Protein AF-A0A3P3Z2L3-F1 (afdb_monomer)

Structure (mmCIF, N/CA/C/O backbone):
data_AF-A0A3P3Z2L3-F1
#
_entry.id   AF-A0A3P3Z2L3-F1
#
loop_
_atom_site.group_PDB
_atom_site.id
_atom_site.type_symbol
_atom_site.label_atom_id
_atom_site.label_alt_id
_atom_site.label_comp_id
_atom_site.label_asym_id
_atom_site.label_entity_id
_atom_site.label_seq_id
_atom_site.pdbx_PDB_ins_code
_atom_site.Cartn_x
_atom_site.Cartn_y
_atom_site.Cartn_z
_atom_site.occupancy
_atom_site.B_iso_or_equiv
_atom_site.auth_seq_id
_atom_site.auth_comp_id
_atom_site.auth_asym_id
_atom_site.auth_atom_id
_atom_site.pdbx_PDB_model_num
ATOM 1 N N . MET A 1 1 ? -65.486 -4.970 62.453 1.00 48.72 1 MET A N 1
ATOM 2 C CA . MET A 1 1 ? -65.397 -4.858 63.931 1.00 48.72 1 MET A CA 1
ATOM 3 C C . MET A 1 1 ? -64.124 -5.504 64.468 1.00 48.72 1 MET A C 1
ATOM 5 O O . MET A 1 1 ? -63.418 -4.805 65.175 1.00 48.72 1 MET A O 1
ATOM 9 N N . ASN A 1 2 ? -63.780 -6.746 64.096 1.00 47.56 2 ASN A N 1
ATOM 10 C CA . ASN A 1 2 ? -62.501 -7.362 64.500 1.00 47.56 2 ASN A CA 1
ATOM 11 C C . ASN A 1 2 ? -61.270 -6.640 63.914 1.00 47.56 2 ASN A C 1
ATOM 13 O O . ASN A 1 2 ? -60.377 -6.284 64.667 1.00 47.56 2 ASN A O 1
ATOM 17 N N . GLU A 1 3 ? -61.289 -6.273 62.628 1.00 45.88 3 GLU A N 1
ATOM 18 C CA . GLU A 1 3 ? -60.175 -5.552 61.975 1.00 45.88 3 GLU A CA 1
ATOM 19 C C . GLU A 1 3 ? -59.875 -4.173 62.597 1.00 45.88 3 GLU A C 1
ATOM 21 O O . GLU A 1 3 ? -58.718 -3.790 62.742 1.00 45.88 3 GLU A O 1
ATOM 26 N N . CYS A 1 4 ? -60.899 -3.434 63.048 1.00 52.56 4 CYS A N 1
ATOM 27 C CA . CYS A 1 4 ? -60.690 -2.180 63.787 1.00 52.56 4 CYS A CA 1
ATOM 28 C C . CYS A 1 4 ? -60.098 -2.413 65.186 1.00 52.56 4 CYS A C 1
ATOM 30 O O . CYS A 1 4 ? -59.383 -1.552 65.688 1.00 52.56 4 CYS A O 1
ATOM 32 N N . GLY A 1 5 ? -60.405 -3.544 65.827 1.00 66.88 5 GLY A N 1
ATOM 33 C CA . GLY A 1 5 ? -59.832 -3.906 67.124 1.00 66.88 5 GLY A CA 1
ATOM 34 C C . GLY A 1 5 ? -58.348 -4.258 67.016 1.00 66.88 5 GLY A C 1
ATOM 35 O O . GLY A 1 5 ? -57.548 -3.792 67.827 1.00 66.88 5 GLY A O 1
ATOM 36 N N . ASP A 1 6 ? -57.977 -5.005 65.977 1.00 67.81 6 ASP A N 1
ATOM 37 C CA . ASP A 1 6 ? -56.595 -5.427 65.732 1.00 67.81 6 ASP A CA 1
ATOM 38 C C . ASP A 1 6 ? -55.685 -4.246 65.359 1.00 67.81 6 ASP A C 1
ATOM 40 O O . ASP A 1 6 ? -54.565 -4.149 65.865 1.00 67.81 6 ASP A O 1
ATOM 44 N N . ALA A 1 7 ? -56.190 -3.293 64.567 1.00 69.00 7 ALA A N 1
ATOM 45 C CA . ALA A 1 7 ? -55.466 -2.070 64.215 1.00 69.00 7 ALA A CA 1
ATOM 46 C C . ALA A 1 7 ? -55.192 -1.173 65.438 1.00 69.00 7 ALA A C 1
ATOM 48 O O . ALA A 1 7 ? -54.076 -0.688 65.626 1.00 69.00 7 ALA A O 1
ATOM 49 N N . VAL A 1 8 ? -56.184 -0.994 66.320 1.00 75.75 8 VAL A N 1
ATOM 50 C CA . VAL A 1 8 ? -56.012 -0.214 67.560 1.00 75.75 8 VAL A CA 1
ATOM 51 C C . VAL A 1 8 ? -55.027 -0.903 68.509 1.00 75.75 8 VAL A C 1
ATOM 53 O O . VAL A 1 8 ? -54.196 -0.238 69.126 1.00 75.75 8 VAL A O 1
ATOM 56 N N . ALA A 1 9 ? -55.072 -2.235 68.608 1.00 76.56 9 ALA A N 1
ATOM 57 C CA . ALA A 1 9 ? -54.122 -2.996 69.415 1.00 76.56 9 ALA A CA 1
ATOM 58 C C . ALA A 1 9 ? -52.683 -2.900 68.876 1.00 76.56 9 ALA A C 1
ATOM 60 O O . ALA A 1 9 ? -51.747 -2.788 69.668 1.00 76.56 9 ALA A O 1
ATOM 61 N N . ALA A 1 10 ? -52.495 -2.917 67.553 1.00 77.50 10 ALA A N 1
ATOM 62 C CA . ALA A 1 10 ? -51.190 -2.719 66.925 1.00 77.50 10 ALA A CA 1
ATOM 63 C C . ALA A 1 10 ? -50.632 -1.311 67.193 1.00 77.50 10 ALA A C 1
ATOM 65 O O . ALA A 1 10 ? -49.503 -1.195 67.660 1.00 77.50 10 ALA A O 1
ATOM 66 N N . ALA A 1 11 ? -51.445 -0.262 67.031 1.00 79.00 11 ALA A N 1
ATOM 67 C CA . ALA A 1 11 ? -51.031 1.117 67.303 1.00 79.00 11 ALA A CA 1
ATOM 68 C C . ALA A 1 11 ? -50.625 1.342 68.773 1.00 79.00 11 ALA A C 1
ATOM 70 O O . ALA A 1 11 ? -49.647 2.033 69.061 1.00 79.00 11 ALA A O 1
ATOM 71 N N . LEU A 1 12 ? -51.343 0.725 69.721 1.00 84.12 12 LEU A N 1
ATOM 72 C CA . LEU A 1 12 ? -50.983 0.778 71.142 1.00 84.12 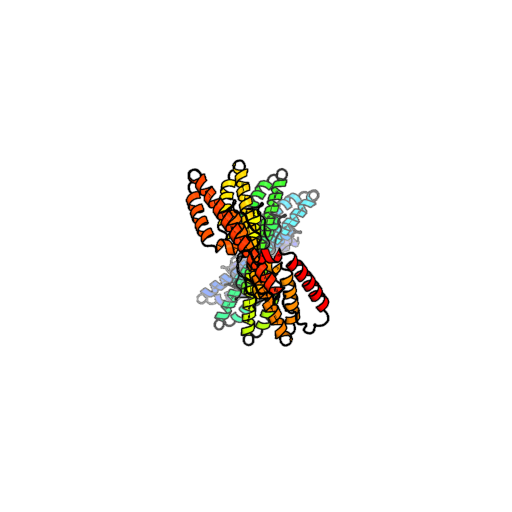12 LEU A CA 1
ATOM 73 C C . LEU A 1 12 ? -49.669 0.041 71.443 1.00 84.12 12 LEU A C 1
ATOM 75 O O . LEU A 1 12 ? -48.894 0.518 72.272 1.00 84.12 12 LEU A O 1
ATOM 79 N N . ARG A 1 13 ? -49.407 -1.100 70.785 1.00 83.75 13 ARG A N 1
ATOM 80 C CA . ARG A 1 13 ? -48.132 -1.832 70.916 1.00 83.75 13 ARG A CA 1
ATOM 81 C C . ARG A 1 13 ? -46.962 -1.015 70.378 1.00 83.75 13 ARG A C 1
ATOM 83 O O . ARG A 1 13 ? -45.982 -0.847 71.096 1.00 83.75 13 ARG A O 1
ATOM 90 N N . HIS A 1 14 ? -47.118 -0.445 69.192 1.00 86.56 14 HIS A N 1
ATOM 91 C CA . HIS A 1 14 ? -46.125 0.424 68.572 1.00 86.56 14 HIS A CA 1
ATOM 92 C C . HIS A 1 14 ? -45.777 1.621 69.471 1.00 86.56 14 HIS A C 1
ATOM 94 O O . HIS A 1 14 ? -44.615 1.839 69.814 1.00 86.56 14 HIS A O 1
ATOM 100 N N . ALA A 1 15 ? -46.788 2.342 69.974 1.00 85.50 15 ALA A N 1
ATOM 101 C CA . ALA A 1 15 ? -46.582 3.473 70.883 1.00 85.50 15 ALA A CA 1
ATOM 102 C C . ALA A 1 15 ? -45.903 3.069 72.208 1.00 85.50 15 ALA A C 1
ATOM 104 O O . ALA A 1 15 ? -45.117 3.838 72.769 1.00 85.50 15 ALA A O 1
ATOM 105 N N . ALA A 1 16 ? -46.192 1.869 72.722 1.00 87.94 16 ALA A N 1
ATOM 106 C CA . ALA A 1 16 ? -45.539 1.343 73.916 1.00 87.94 16 ALA A CA 1
ATOM 107 C C . ALA A 1 16 ? -44.058 1.011 73.666 1.00 87.94 16 ALA A C 1
ATOM 109 O O . ALA A 1 16 ? -43.223 1.365 74.498 1.00 87.94 16 ALA A O 1
ATOM 110 N N . LEU A 1 17 ? -43.731 0.391 72.527 1.00 90.00 17 LEU A N 1
ATOM 111 C CA . LEU A 1 17 ? -42.353 0.067 72.146 1.00 90.00 17 LEU A CA 1
ATOM 112 C C . LEU A 1 17 ? -41.517 1.326 71.904 1.00 90.00 17 LEU A C 1
ATOM 114 O O . LEU A 1 17 ? -40.415 1.426 72.436 1.00 90.00 17 LEU A O 1
ATOM 118 N N . MET A 1 18 ? -42.064 2.330 71.211 1.00 89.38 18 MET A N 1
ATOM 119 C CA . MET A 1 18 ? -41.401 3.630 71.038 1.00 89.38 18 MET A CA 1
ATOM 120 C C . MET A 1 18 ? -41.057 4.276 72.381 1.00 89.38 18 MET A C 1
ATOM 122 O O . MET A 1 18 ? -39.953 4.781 72.578 1.00 89.38 18 MET A O 1
ATOM 126 N N . ARG A 1 19 ? -41.991 4.235 73.340 1.00 90.19 19 ARG A N 1
ATOM 127 C CA . ARG A 1 19 ? -41.771 4.784 74.682 1.00 90.19 19 ARG A CA 1
ATOM 128 C C . ARG A 1 19 ? -40.720 3.998 75.471 1.00 90.19 19 ARG A C 1
ATOM 130 O O . ARG A 1 19 ? -39.955 4.615 76.212 1.00 90.19 19 ARG A O 1
ATOM 137 N N . ASP A 1 20 ? -40.696 2.672 75.349 1.00 92.12 20 ASP A N 1
ATOM 138 C CA . ASP A 1 20 ? -39.689 1.828 76.003 1.00 92.12 20 ASP A CA 1
ATOM 139 C C . ASP A 1 20 ? -38.293 2.085 75.423 1.00 92.12 20 ASP A C 1
ATOM 141 O O . ASP A 1 20 ? -37.367 2.357 76.186 1.00 92.12 20 ASP A O 1
ATOM 145 N N . LEU A 1 21 ? -38.156 2.123 74.092 1.00 92.12 21 LEU A N 1
ATOM 146 C CA . LEU A 1 21 ? -36.899 2.447 73.409 1.00 92.12 21 LEU A CA 1
ATOM 147 C C . LEU A 1 21 ? -36.385 3.838 73.797 1.00 92.12 21 LEU A C 1
ATOM 149 O O . LEU A 1 21 ? -35.242 3.958 74.227 1.00 92.12 21 LEU A O 1
ATOM 153 N N . ALA A 1 22 ? -37.240 4.866 73.761 1.00 90.50 22 ALA A N 1
ATOM 154 C CA . ALA A 1 22 ? -36.876 6.226 74.167 1.00 90.50 22 ALA A CA 1
ATOM 155 C C . ALA A 1 22 ? -36.426 6.315 75.637 1.00 90.50 22 ALA A C 1
ATOM 157 O O . ALA A 1 22 ? -35.578 7.132 75.994 1.00 90.50 22 ALA A O 1
ATOM 158 N N . SER A 1 23 ? -37.013 5.488 76.509 1.00 91.75 23 SER A N 1
ATOM 159 C CA . SER A 1 23 ? -36.666 5.458 77.930 1.00 91.75 23 SER A CA 1
ATOM 160 C C . SER A 1 23 ? -35.386 4.673 78.211 1.00 91.75 23 SER A C 1
ATOM 162 O O . SER A 1 23 ? -34.657 5.037 79.134 1.00 91.75 23 SER A O 1
ATOM 164 N N . ARG A 1 24 ? -35.149 3.570 77.494 1.00 89.44 24 ARG A N 1
ATOM 165 C CA . ARG A 1 24 ? -33.991 2.684 77.690 1.00 89.44 24 ARG A CA 1
ATOM 166 C C . ARG A 1 24 ? -32.741 3.205 76.995 1.00 89.44 24 ARG A C 1
ATOM 168 O O . ARG A 1 24 ? -31.653 3.074 77.547 1.00 89.44 24 ARG A O 1
ATOM 175 N N . TYR A 1 25 ? -32.910 3.838 75.838 1.00 92.81 25 TYR A N 1
ATOM 176 C CA . TYR A 1 25 ? -31.833 4.348 74.996 1.00 92.81 25 TYR A CA 1
ATOM 177 C C . TYR A 1 25 ? -32.108 5.814 74.618 1.00 92.81 25 TYR A C 1
ATOM 179 O O . TYR A 1 25 ? -32.538 6.099 73.505 1.00 92.81 25 TYR A O 1
ATOM 187 N N . PRO A 1 26 ? -31.856 6.784 75.522 1.00 89.88 26 PRO A N 1
ATOM 188 C CA . PRO A 1 26 ? -32.147 8.203 75.271 1.00 89.88 26 PRO A CA 1
ATOM 189 C C . PRO A 1 26 ? -31.327 8.824 74.130 1.00 89.88 26 PRO A C 1
ATOM 191 O O . PRO A 1 26 ? -31.656 9.908 73.657 1.00 89.88 26 PRO A O 1
ATOM 194 N N . PHE A 1 27 ? -30.232 8.167 73.739 1.00 91.00 27 PHE A N 1
ATOM 195 C CA . PHE A 1 27 ? -29.362 8.548 72.625 1.00 91.00 27 PHE A CA 1
ATOM 196 C C . PHE A 1 27 ? -29.868 8.035 71.268 1.00 91.00 27 PHE A C 1
ATOM 198 O O . PHE A 1 27 ? -29.338 8.456 70.241 1.00 91.00 27 PHE A O 1
ATOM 205 N N . LEU A 1 28 ? -30.840 7.112 71.260 1.00 93.19 28 LEU A N 1
ATOM 206 C CA . LEU A 1 28 ? -31.325 6.459 70.051 1.00 93.19 28 LEU A CA 1
ATOM 207 C C . LEU A 1 28 ? -32.192 7.421 69.229 1.00 93.19 28 LEU A C 1
ATOM 209 O O . LEU A 1 28 ? -33.169 7.982 69.731 1.00 93.19 28 LEU A O 1
ATOM 213 N N . ARG A 1 29 ? -31.865 7.575 67.946 1.00 93.94 29 ARG A N 1
ATOM 214 C CA . ARG A 1 29 ? -32.697 8.260 66.957 1.00 93.94 29 ARG A CA 1
ATOM 215 C C . ARG A 1 29 ? -33.932 7.413 66.677 1.00 93.94 29 ARG A C 1
ATOM 217 O O . ARG A 1 29 ? -33.831 6.282 66.215 1.00 93.94 29 ARG A O 1
ATOM 224 N N . LEU A 1 30 ? -35.097 7.968 66.991 1.00 91.44 30 LEU A N 1
ATOM 225 C CA . LEU A 1 30 ? -36.384 7.335 66.729 1.00 91.44 30 LEU A CA 1
ATOM 226 C C . LEU A 1 30 ? -36.854 7.699 65.325 1.00 91.44 30 LEU A C 1
ATOM 228 O O . LEU A 1 30 ? -36.747 8.863 64.936 1.00 91.44 30 LEU A O 1
ATOM 232 N N . HIS A 1 31 ? -37.424 6.729 64.616 1.00 90.75 31 HIS A N 1
ATOM 233 C CA . HIS A 1 31 ? -37.997 6.955 63.294 1.00 90.75 31 HIS A CA 1
ATOM 234 C C . HIS A 1 31 ? -39.506 6.673 63.258 1.00 90.75 31 HIS A C 1
ATOM 236 O O . HIS A 1 31 ? -40.044 5.996 64.136 1.00 90.75 31 HIS A O 1
ATOM 242 N N . GLU A 1 32 ? -40.199 7.264 62.283 1.00 88.12 32 GLU A N 1
ATOM 243 C CA . GLU A 1 32 ? -41.670 7.280 62.194 1.00 88.12 32 GLU A CA 1
ATOM 244 C C . GLU A 1 32 ? -42.245 6.190 61.271 1.00 88.12 32 GLU A C 1
ATOM 246 O O . GLU A 1 32 ? -43.465 6.082 61.138 1.00 88.12 32 GLU A O 1
ATOM 251 N N . GLU A 1 33 ? -41.403 5.381 60.621 1.00 88.44 33 GLU A N 1
ATOM 252 C CA . GLU A 1 33 ? -41.847 4.329 59.709 1.00 88.44 33 GLU A CA 1
ATOM 253 C C . GLU A 1 33 ? -42.736 3.305 60.423 1.00 88.44 33 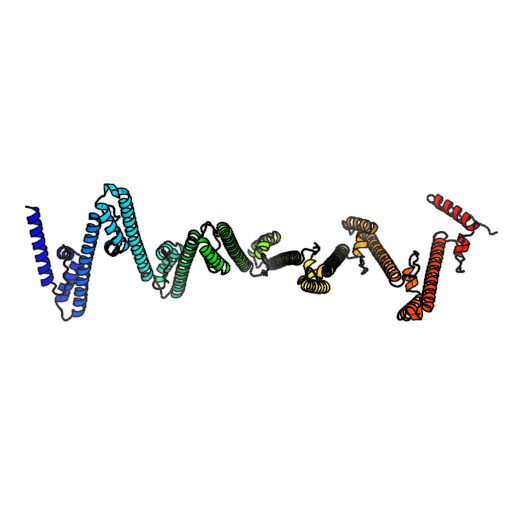GLU A C 1
ATOM 255 O O . GLU A 1 33 ? -42.465 2.845 61.538 1.00 88.44 33 GLU A O 1
ATOM 260 N N . GLU A 1 34 ? -43.809 2.906 59.740 1.00 85.06 34 GLU A N 1
ATOM 261 C CA . GLU A 1 34 ? -44.735 1.899 60.242 1.00 85.06 34 GLU A CA 1
ATOM 262 C C . GLU A 1 34 ? -43.988 0.583 60.518 1.00 85.06 34 GLU A C 1
ATOM 264 O O . GLU A 1 34 ? -43.362 0.008 59.630 1.00 85.06 34 GLU A O 1
ATOM 269 N N . GLY A 1 35 ? -44.058 0.103 61.763 1.00 87.25 35 GLY A N 1
ATOM 270 C CA . GLY A 1 35 ? -43.385 -1.128 62.182 1.00 87.25 35 GLY A CA 1
ATOM 271 C C . GLY A 1 35 ? -41.908 -0.977 62.571 1.00 87.25 35 GLY A C 1
ATOM 272 O O . GLY A 1 35 ? -41.282 -1.983 62.900 1.00 87.25 35 GLY A O 1
ATOM 273 N N . TRP A 1 36 ? -41.340 0.238 62.567 1.00 93.06 36 TRP A N 1
ATOM 274 C CA . TRP A 1 36 ? -39.936 0.477 62.936 1.00 93.06 36 TRP A CA 1
ATOM 275 C C . TRP A 1 36 ? -39.519 -0.067 64.311 1.00 93.06 36 TRP A C 1
ATOM 277 O O . TRP A 1 36 ? -38.557 -0.836 64.368 1.00 93.06 36 TRP A O 1
ATOM 287 N N . PRO A 1 37 ? -40.207 0.252 65.425 1.00 91.31 37 PRO A N 1
ATOM 288 C CA . PRO A 1 37 ? -39.778 -0.208 66.739 1.00 91.31 37 PRO A CA 1
ATOM 289 C C . PRO A 1 37 ? -39.965 -1.722 66.898 1.00 91.31 37 PRO A C 1
ATOM 291 O O . PRO A 1 37 ? -39.200 -2.357 67.620 1.00 91.31 37 PRO A O 1
ATOM 294 N N . GLU A 1 38 ? -40.944 -2.325 66.216 1.00 92.88 38 GLU A N 1
ATOM 295 C CA . GLU A 1 38 ? -41.100 -3.778 66.154 1.00 92.88 38 GLU A CA 1
ATOM 296 C C . GLU A 1 38 ? -39.935 -4.449 65.414 1.00 92.88 38 GLU A C 1
ATOM 298 O O . GLU A 1 38 ? -39.382 -5.433 65.910 1.00 92.88 38 GLU A O 1
ATOM 303 N N . ALA A 1 39 ? -39.555 -3.914 64.250 1.00 91.31 39 ALA A N 1
ATOM 304 C CA . ALA A 1 39 ? -38.467 -4.438 63.431 1.00 91.31 39 ALA A CA 1
ATOM 305 C C . ALA A 1 39 ? -37.104 -4.270 64.116 1.00 91.31 39 ALA A C 1
ATOM 307 O O . ALA A 1 39 ? -36.317 -5.210 64.138 1.00 91.31 39 ALA A O 1
ATOM 308 N N . LEU A 1 40 ? -36.855 -3.119 64.747 1.00 92.44 40 LEU A N 1
ATOM 309 C CA . LEU A 1 40 ? -35.598 -2.846 65.441 1.00 92.44 40 LEU A CA 1
ATOM 310 C C . LEU A 1 40 ? -35.381 -3.775 66.641 1.00 92.44 40 LEU A C 1
ATOM 312 O O . LEU A 1 40 ? -34.279 -4.262 66.861 1.00 92.44 40 LEU A O 1
ATOM 316 N N . VAL A 1 41 ? -36.431 -4.050 67.421 1.00 90.44 41 VAL A N 1
ATOM 317 C CA . VAL A 1 41 ? -36.337 -4.974 68.566 1.00 90.44 41 VAL A CA 1
ATOM 318 C C . VAL A 1 41 ? -36.147 -6.425 68.109 1.00 90.44 41 VAL A C 1
ATOM 320 O O . VAL A 1 41 ? -35.565 -7.225 68.842 1.00 90.44 41 VAL A O 1
ATOM 323 N N . ALA A 1 42 ? -36.636 -6.771 66.917 1.00 92.00 42 ALA A N 1
ATOM 324 C CA . ALA A 1 42 ? -36.428 -8.080 66.306 1.00 92.00 42 ALA A CA 1
ATOM 325 C C . ALA A 1 42 ? -35.059 -8.219 65.611 1.00 92.00 42 ALA A C 1
ATOM 327 O O . ALA A 1 42 ? -34.666 -9.343 65.296 1.00 92.00 42 ALA A O 1
ATOM 328 N N . ASP A 1 43 ? -34.340 -7.116 65.383 1.00 94.44 43 ASP A N 1
ATOM 329 C CA . ASP A 1 43 ? -33.044 -7.117 64.715 1.00 94.44 43 ASP A CA 1
ATOM 330 C C . ASP A 1 43 ? -31.942 -7.708 65.614 1.00 94.44 43 ASP A C 1
ATOM 332 O O . ASP A 1 43 ? -31.699 -7.270 66.744 1.00 94.44 43 ASP A O 1
ATOM 336 N N . GLU A 1 44 ? -31.253 -8.733 65.109 1.00 94.31 44 GLU A N 1
ATOM 337 C CA . GLU A 1 44 ? -30.218 -9.428 65.876 1.00 94.31 44 GLU A CA 1
ATOM 338 C C . GLU A 1 44 ? -28.979 -8.560 66.132 1.00 94.31 44 GLU A C 1
ATOM 340 O O . GLU A 1 44 ? -28.324 -8.729 67.167 1.00 94.31 44 GLU A O 1
ATOM 345 N N . ALA A 1 45 ? -28.628 -7.655 65.212 1.00 92.44 45 ALA A N 1
ATOM 346 C CA . ALA A 1 45 ? -27.478 -6.774 65.379 1.00 92.44 45 ALA A CA 1
ATOM 347 C C . ALA A 1 45 ? -27.769 -5.736 66.466 1.00 92.44 45 ALA A C 1
ATOM 349 O O . ALA A 1 45 ? -26.952 -5.566 67.376 1.00 92.44 45 ALA A O 1
ATOM 350 N N . PHE A 1 46 ? -28.965 -5.143 66.457 1.00 94.25 46 PHE A N 1
ATOM 351 C CA . PHE A 1 46 ? -29.425 -4.265 67.527 1.00 94.25 46 PHE A CA 1
ATOM 352 C C . PHE A 1 46 ? -29.446 -4.982 68.879 1.00 94.25 46 PHE A C 1
ATOM 354 O O . PHE A 1 46 ? -28.953 -4.441 69.867 1.00 94.25 46 PHE A O 1
ATOM 361 N N . ALA A 1 47 ? -29.946 -6.221 68.940 1.00 92.94 47 ALA A N 1
ATOM 362 C CA . ALA A 1 47 ? -29.974 -7.002 70.178 1.00 92.94 47 ALA A CA 1
ATOM 363 C C . ALA A 1 47 ? -28.566 -7.262 70.752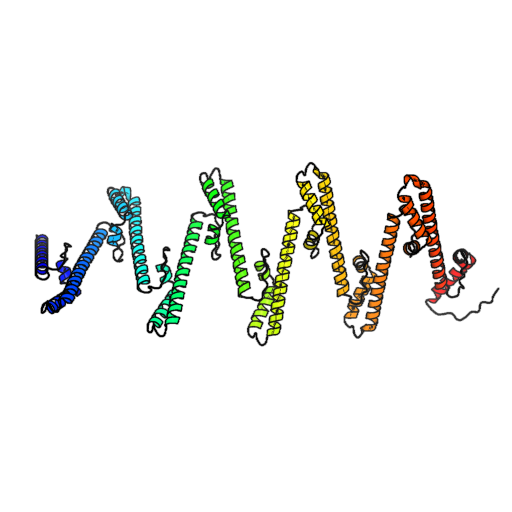 1.00 92.94 47 ALA A C 1
ATOM 365 O O . ALA A 1 47 ? -28.373 -7.208 71.970 1.00 92.94 47 ALA A O 1
ATOM 366 N N . ARG A 1 48 ? -27.567 -7.511 69.893 1.00 94.19 48 ARG A N 1
ATOM 367 C CA . ARG A 1 48 ? -26.161 -7.669 70.308 1.00 94.19 48 ARG A CA 1
ATOM 368 C C . ARG A 1 48 ? -25.566 -6.356 70.806 1.00 94.19 48 ARG A C 1
ATOM 370 O O . ARG A 1 48 ? -24.973 -6.341 71.882 1.00 94.19 48 ARG A O 1
ATOM 377 N N . LEU A 1 49 ? -25.773 -5.266 70.069 1.00 94.81 49 LEU A N 1
ATOM 378 C CA . LEU A 1 49 ? -25.304 -3.934 70.455 1.00 94.81 49 LEU A CA 1
ATOM 379 C C . LEU A 1 49 ? -25.949 -3.465 71.766 1.00 94.81 49 LEU A C 1
ATOM 381 O O . LEU A 1 49 ? -25.275 -2.912 72.626 1.00 94.81 49 LEU A O 1
ATOM 385 N N . ALA A 1 50 ? -27.233 -3.759 71.972 1.00 92.81 50 ALA A N 1
ATOM 386 C CA . ALA A 1 50 ? -27.949 -3.477 73.211 1.00 92.81 50 ALA A CA 1
ATOM 387 C C . ALA A 1 50 ? -27.369 -4.236 74.420 1.00 92.81 50 ALA A C 1
ATOM 389 O O . ALA A 1 50 ? -27.315 -3.683 75.521 1.00 92.81 50 ALA A O 1
ATOM 390 N N . ALA A 1 51 ? -26.931 -5.486 74.232 1.00 93.06 51 ALA A N 1
ATOM 391 C CA . ALA A 1 51 ? -26.255 -6.259 75.274 1.00 93.06 51 ALA A CA 1
ATOM 392 C C . ALA A 1 51 ? -24.853 -5.702 75.573 1.00 93.06 51 ALA A C 1
ATOM 394 O O . ALA A 1 51 ? -24.504 -5.513 76.738 1.00 93.06 51 ALA A O 1
ATOM 395 N N . GLU A 1 52 ? -24.085 -5.362 74.534 1.00 92.31 52 GLU A N 1
ATOM 396 C CA . GLU A 1 52 ? -22.770 -4.731 74.680 1.00 92.31 52 GLU A CA 1
ATOM 397 C C . GLU A 1 52 ? -22.869 -3.365 75.377 1.00 92.31 52 GLU A C 1
ATOM 399 O O . GLU A 1 52 ? -22.086 -3.063 76.280 1.00 92.31 52 GLU A O 1
ATOM 404 N N . HIS A 1 53 ? -23.879 -2.561 75.032 1.00 92.69 53 HIS A N 1
ATOM 405 C CA . HIS A 1 53 ? -24.169 -1.290 75.697 1.00 92.69 53 HIS A CA 1
ATOM 406 C C . HIS A 1 53 ? -24.435 -1.492 77.191 1.00 92.69 53 HIS A C 1
ATOM 408 O O . HIS A 1 53 ? -23.847 -0.791 78.015 1.00 92.69 53 HIS A O 1
ATOM 414 N N . ALA A 1 54 ? -25.246 -2.492 77.554 1.00 91.81 54 ALA A N 1
ATOM 415 C CA . ALA A 1 54 ? -25.549 -2.812 78.949 1.00 91.81 54 ALA A CA 1
ATOM 416 C C . ALA A 1 54 ? -24.296 -3.216 79.752 1.00 91.81 54 ALA A C 1
ATOM 418 O O . ALA A 1 54 ? -24.121 -2.771 80.893 1.00 91.81 54 ALA A O 1
ATOM 419 N N . ASP A 1 55 ? -23.399 -4.002 79.151 1.00 90.81 55 ASP A N 1
ATOM 420 C CA . ASP A 1 55 ? -22.133 -4.407 79.769 1.00 90.81 55 ASP A CA 1
ATOM 421 C C . ASP A 1 55 ? -21.178 -3.216 79.939 1.00 90.81 55 ASP A C 1
ATOM 423 O O . ASP A 1 55 ? -20.594 -3.007 81.011 1.00 90.81 55 ASP A O 1
ATOM 427 N N . LEU A 1 56 ? -21.037 -2.381 78.906 1.00 90.56 56 LEU A N 1
ATOM 428 C CA . LEU A 1 56 ? -20.173 -1.202 78.947 1.00 90.56 56 LEU A CA 1
ATOM 429 C C . LEU A 1 56 ? -20.700 -0.123 79.906 1.00 90.56 56 LEU A C 1
ATOM 431 O O . LEU A 1 56 ? -19.894 0.570 80.541 1.00 90.56 56 LEU A O 1
ATOM 435 N N . ALA A 1 57 ? -22.022 -0.019 80.069 1.00 88.25 57 ALA A N 1
ATOM 436 C CA . ALA A 1 57 ? -22.693 0.933 80.954 1.00 88.25 57 ALA A CA 1
ATOM 437 C C . ALA A 1 57 ? -22.484 0.641 82.452 1.00 88.25 57 ALA A C 1
ATOM 439 O O . ALA A 1 57 ? -22.774 1.502 83.286 1.00 88.25 57 ALA A O 1
ATOM 440 N N . CYS A 1 58 ? -21.933 -0.526 82.812 1.00 88.81 58 CYS A N 1
ATOM 441 C CA . CYS A 1 58 ? -21.574 -0.857 84.193 1.00 88.81 58 CYS A CA 1
ATOM 442 C C . CYS A 1 58 ? -20.389 -0.023 84.733 1.00 88.81 58 CYS A C 1
ATOM 444 O O . CYS A 1 58 ? -20.313 0.208 85.941 1.00 88.81 58 CYS A O 1
ATOM 446 N N . ASP A 1 59 ? -19.488 0.468 83.866 1.00 87.25 59 ASP A N 1
ATOM 447 C CA . ASP A 1 59 ? -18.423 1.428 84.223 1.00 87.25 59 ASP A CA 1
ATOM 448 C C . ASP A 1 59 ? -18.265 2.524 83.145 1.00 87.25 59 ASP A C 1
ATOM 450 O O . ASP A 1 59 ? -17.326 2.516 82.336 1.00 87.25 59 ASP A O 1
ATOM 454 N N . PRO A 1 60 ? -19.177 3.512 83.125 1.00 82.38 60 PRO A N 1
ATOM 455 C CA . PRO A 1 60 ? -19.281 4.460 82.021 1.00 82.38 60 PRO A CA 1
ATOM 456 C C . PRO A 1 60 ? -18.120 5.460 81.967 1.00 82.38 60 PRO A C 1
ATOM 458 O O . PRO A 1 60 ? -17.827 6.011 80.909 1.00 82.38 60 PRO A O 1
ATOM 461 N N . LYS A 1 61 ? -17.407 5.686 83.081 1.00 84.19 61 LYS A N 1
ATOM 462 C CA . LYS A 1 61 ? -16.230 6.573 83.097 1.00 84.19 61 LYS A CA 1
ATOM 463 C C . LYS A 1 61 ? -15.039 5.932 82.398 1.00 84.19 61 LYS A C 1
ATOM 465 O O . LYS A 1 61 ? -14.323 6.619 81.674 1.00 84.19 61 LYS A O 1
ATOM 470 N N . ARG A 1 62 ? -14.826 4.632 82.619 1.00 86.44 62 ARG A N 1
ATOM 471 C CA . ARG A 1 62 ? -13.725 3.883 82.005 1.00 86.44 62 ARG A CA 1
ATOM 472 C C . ARG A 1 62 ? -14.006 3.551 80.539 1.00 86.44 62 ARG A C 1
ATOM 474 O O . ARG A 1 62 ? -13.082 3.554 79.733 1.00 86.44 62 ARG A O 1
ATOM 481 N N . ASN A 1 63 ? -15.274 3.324 80.200 1.00 87.81 63 ASN A N 1
ATOM 482 C CA . ASN A 1 63 ? -15.704 2.856 78.882 1.00 87.81 63 ASN A CA 1
ATOM 483 C C . ASN A 1 63 ? -16.260 3.972 77.977 1.00 87.81 63 ASN A C 1
ATOM 485 O O . ASN A 1 63 ? -16.843 3.675 76.942 1.00 87.81 63 ASN A O 1
ATOM 489 N N . ALA A 1 64 ? -16.082 5.251 78.326 1.00 88.00 64 ALA A N 1
ATOM 490 C CA . ALA A 1 64 ? -16.751 6.377 77.661 1.00 88.00 64 ALA A CA 1
ATOM 491 C C . ALA A 1 64 ? -16.571 6.441 76.127 1.00 88.00 64 ALA A C 1
ATOM 493 O O . ALA A 1 64 ? -17.468 6.895 75.425 1.00 88.00 64 ALA A O 1
ATOM 494 N N . ALA A 1 65 ? -15.417 6.023 75.594 1.00 88.88 65 ALA A N 1
ATOM 495 C CA . ALA A 1 65 ? -15.189 5.975 74.146 1.00 88.88 65 ALA A CA 1
ATOM 496 C C . ALA A 1 65 ? -15.889 4.778 73.479 1.00 88.88 65 ALA A C 1
ATOM 498 O O . ALA A 1 65 ? -16.475 4.942 72.416 1.00 88.88 65 ALA A O 1
ATOM 499 N N . ALA A 1 66 ? -15.863 3.607 74.122 1.00 89.25 66 ALA A N 1
ATOM 500 C CA . ALA A 1 66 ? -16.530 2.404 73.629 1.00 89.25 66 ALA A CA 1
ATOM 501 C C . ALA A 1 66 ? -18.058 2.540 73.689 1.00 89.25 66 ALA A C 1
ATOM 503 O O . ALA A 1 66 ? -18.731 2.170 72.739 1.00 89.25 66 ALA A O 1
ATOM 504 N N . LEU A 1 67 ? -18.592 3.150 74.756 1.00 90.12 67 LEU A N 1
ATOM 505 C CA . LEU A 1 67 ? -20.017 3.469 74.865 1.00 90.12 67 LEU A CA 1
ATOM 506 C C . LEU A 1 67 ? -20.481 4.348 73.710 1.00 90.12 67 LEU A C 1
ATOM 508 O O . LEU A 1 67 ? -21.448 3.987 73.062 1.00 90.12 67 LEU A O 1
ATOM 512 N N . ARG A 1 68 ? -19.758 5.431 73.395 1.00 91.31 68 ARG A N 1
ATOM 513 C CA . ARG A 1 68 ? -20.089 6.262 72.227 1.00 91.31 68 ARG A CA 1
ATOM 514 C C . ARG A 1 68 ? -20.078 5.462 70.927 1.00 91.31 68 ARG A C 1
ATOM 516 O O . ARG A 1 68 ? -21.016 5.576 70.160 1.00 91.31 68 ARG A O 1
ATOM 523 N N . GLY A 1 69 ? -19.070 4.612 70.720 1.00 94.06 69 GLY A N 1
ATOM 524 C CA . GLY A 1 69 ? -19.013 3.753 69.535 1.00 94.06 69 GLY A CA 1
ATOM 525 C C . GLY A 1 69 ? -20.212 2.806 69.416 1.00 94.06 69 GLY A C 1
ATOM 526 O O . GLY A 1 69 ? -20.769 2.667 68.334 1.00 94.06 69 GLY A O 1
ATOM 527 N N . VAL A 1 70 ? -20.648 2.194 70.522 1.00 94.12 70 VAL A N 1
ATOM 528 C CA . VAL A 1 70 ? -21.838 1.327 70.533 1.00 94.12 70 VAL A CA 1
ATOM 529 C C . VAL A 1 70 ? -23.126 2.137 70.375 1.00 94.12 70 VAL A C 1
ATOM 531 O O . VAL A 1 70 ? -24.020 1.707 69.660 1.00 94.12 70 VAL A O 1
ATOM 534 N N . GLU A 1 71 ? -23.230 3.314 70.991 1.00 94.94 71 GLU A N 1
ATOM 535 C CA . GLU A 1 71 ? -24.380 4.218 70.844 1.00 94.94 71 GLU A CA 1
ATOM 536 C C . GLU A 1 71 ? -24.537 4.705 69.395 1.00 94.94 71 GLU A C 1
ATOM 538 O O . GLU A 1 71 ? -25.649 4.707 68.863 1.00 94.94 71 GLU A O 1
ATOM 543 N N . ASP A 1 72 ? -23.429 5.054 68.737 1.00 94.31 72 ASP A N 1
ATOM 544 C CA . ASP A 1 72 ? -23.388 5.410 67.319 1.00 94.31 72 ASP A CA 1
ATOM 545 C C . ASP A 1 72 ? -23.779 4.204 66.443 1.00 94.31 72 ASP A C 1
ATOM 547 O O . ASP A 1 72 ? -24.661 4.330 65.597 1.00 94.31 72 ASP A O 1
ATOM 551 N N . ALA A 1 73 ? -23.245 3.007 66.713 1.00 93.19 73 ALA A N 1
ATOM 552 C CA . ALA A 1 73 ? -23.609 1.785 65.986 1.00 93.19 73 ALA A CA 1
ATOM 553 C C . ALA A 1 73 ? -25.087 1.383 66.176 1.00 93.19 73 ALA A C 1
ATOM 555 O O . ALA A 1 73 ? -25.740 0.911 65.246 1.00 93.19 73 ALA A O 1
ATOM 556 N N . MET A 1 74 ? -25.651 1.585 67.372 1.00 95.69 74 MET A N 1
ATOM 557 C CA . MET A 1 74 ? -27.080 1.373 67.634 1.00 95.69 74 MET A CA 1
ATOM 558 C C . MET A 1 74 ? -27.943 2.369 66.855 1.00 95.69 74 MET A C 1
ATOM 560 O O . MET A 1 74 ? -29.000 1.994 66.348 1.00 95.69 74 MET A O 1
ATOM 564 N N . ASN A 1 75 ? -27.491 3.620 66.736 1.00 94.62 75 ASN A N 1
ATOM 565 C CA . ASN A 1 75 ? -28.133 4.632 65.902 1.00 94.62 75 ASN A CA 1
ATOM 566 C C . ASN A 1 75 ? -28.077 4.274 64.413 1.00 94.62 75 ASN A C 1
ATOM 568 O O . ASN A 1 75 ? -29.094 4.370 63.734 1.00 94.62 75 ASN A O 1
ATOM 572 N N . GLU A 1 76 ? -26.927 3.824 63.915 1.00 95.12 76 GLU A N 1
ATOM 573 C CA . GLU A 1 76 ? -26.764 3.354 62.534 1.00 95.12 76 GLU A CA 1
ATOM 574 C C . GLU A 1 76 ? -27.657 2.143 62.236 1.00 95.12 76 GLU A C 1
ATOM 576 O O . GLU A 1 76 ? -28.302 2.090 61.191 1.00 95.12 76 GLU A O 1
ATOM 581 N N . CYS A 1 77 ? -27.767 1.201 63.176 1.00 92.62 77 CYS A N 1
ATOM 582 C CA . CYS A 1 77 ? -28.683 0.068 63.065 1.00 92.62 77 CYS A CA 1
ATOM 583 C C . CYS A 1 77 ? -30.151 0.530 63.006 1.00 92.62 77 CYS A C 1
ATOM 585 O O . CYS A 1 77 ? -30.906 0.089 62.139 1.00 92.62 77 CYS A O 1
ATOM 587 N N . GLY A 1 78 ? -30.539 1.480 63.866 1.00 93.19 78 GLY A N 1
ATOM 588 C CA . GLY A 1 78 ? -31.855 2.121 63.823 1.00 93.19 78 GLY A CA 1
ATOM 589 C C . GLY A 1 78 ? -32.164 2.769 62.470 1.00 93.19 78 GLY A C 1
ATOM 590 O O . GLY A 1 78 ? -33.243 2.555 61.912 1.00 93.19 78 GLY A O 1
ATOM 591 N N . ASP A 1 79 ? -31.209 3.513 61.915 1.00 92.81 79 ASP A N 1
ATOM 592 C CA . ASP A 1 79 ? -31.337 4.143 60.599 1.00 92.81 79 ASP A CA 1
ATOM 593 C C . ASP A 1 79 ? -31.444 3.111 59.466 1.00 92.81 79 ASP A C 1
ATOM 595 O O . ASP A 1 79 ? -32.242 3.295 58.543 1.00 92.81 79 ASP A O 1
ATOM 599 N N . ALA A 1 80 ? -30.682 2.015 59.539 1.00 91.06 80 ALA A N 1
ATOM 600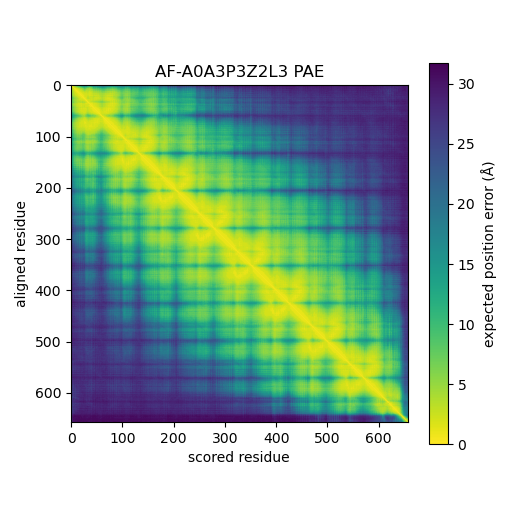 C CA . ALA A 1 80 ? -30.713 0.934 58.555 1.00 91.06 80 ALA A CA 1
ATOM 601 C C . ALA A 1 80 ? -32.071 0.214 58.543 1.00 91.06 80 ALA A C 1
ATOM 603 O O . ALA A 1 80 ? -32.638 -0.016 57.474 1.00 91.06 80 ALA A O 1
ATOM 604 N N . VAL A 1 81 ? -32.640 -0.070 59.721 1.00 92.44 81 VAL A N 1
ATOM 605 C CA . VAL A 1 81 ? -33.990 -0.646 59.842 1.00 92.44 81 VAL A CA 1
ATOM 606 C C . VAL A 1 81 ? -35.045 0.302 59.262 1.00 92.44 81 VAL A C 1
ATOM 608 O O . VAL A 1 81 ? -35.926 -0.137 58.522 1.00 92.44 81 VAL A O 1
ATOM 611 N N . ALA A 1 82 ? -34.945 1.608 59.537 1.00 92.25 82 ALA A N 1
ATOM 612 C CA . ALA A 1 82 ? -35.844 2.608 58.954 1.00 92.25 82 ALA A CA 1
ATOM 613 C C . ALA A 1 82 ? -35.739 2.648 57.423 1.00 92.25 82 ALA A C 1
ATOM 615 O O . ALA A 1 82 ? -36.754 2.643 56.727 1.00 92.25 82 ALA A O 1
ATOM 616 N N . ALA A 1 83 ? -34.519 2.636 56.880 1.00 90.19 83 ALA A N 1
ATOM 617 C CA . ALA A 1 83 ? -34.290 2.601 55.439 1.00 90.19 83 ALA A CA 1
ATOM 618 C C . ALA A 1 83 ? -34.891 1.344 54.785 1.00 90.19 83 ALA A C 1
ATOM 620 O O . ALA A 1 83 ? -35.595 1.470 53.784 1.00 90.19 83 ALA A O 1
ATOM 621 N N . ALA A 1 84 ? -34.708 0.163 55.383 1.00 89.81 84 ALA A N 1
ATOM 622 C CA . ALA A 1 84 ? -35.277 -1.088 54.877 1.00 89.81 84 ALA A CA 1
ATOM 623 C C . ALA A 1 84 ? -36.816 -1.059 54.830 1.00 89.81 84 ALA A C 1
ATOM 625 O O . ALA A 1 84 ? -37.425 -1.532 53.868 1.00 89.81 84 ALA A O 1
ATOM 626 N N . LEU A 1 85 ? -37.457 -0.461 55.840 1.00 91.31 85 LEU A N 1
ATOM 627 C CA . LEU A 1 85 ? -38.911 -0.288 55.857 1.00 91.31 85 LEU A CA 1
ATOM 628 C C . LEU A 1 85 ? -39.393 0.704 54.792 1.00 91.31 85 LEU A C 1
ATOM 630 O O . LEU A 1 85 ? -40.385 0.420 54.116 1.00 91.31 85 LEU A O 1
ATOM 634 N N . ARG A 1 86 ? -38.692 1.831 54.595 1.00 90.25 86 ARG A N 1
ATOM 635 C CA . ARG A 1 86 ? -39.000 2.790 53.515 1.00 90.25 86 ARG A CA 1
ATOM 636 C C . ARG A 1 86 ? -38.909 2.130 52.141 1.00 90.25 86 ARG A C 1
ATOM 638 O O . ARG A 1 86 ? -39.845 2.251 51.352 1.00 90.25 86 ARG A O 1
ATOM 645 N N . HIS A 1 87 ? -37.844 1.376 51.900 1.00 90.50 87 HIS A N 1
ATOM 646 C CA . HIS A 1 87 ? -37.644 0.626 50.666 1.00 90.50 87 HIS A CA 1
ATOM 647 C C . HIS A 1 87 ? -38.782 -0.376 50.413 1.00 90.50 87 HIS A C 1
ATOM 649 O O . HIS A 1 87 ? -39.418 -0.363 49.357 1.00 90.50 87 HIS A O 1
ATOM 655 N N . ALA A 1 88 ? -39.126 -1.196 51.415 1.00 90.38 88 ALA A N 1
ATOM 656 C CA . ALA A 1 88 ? -40.224 -2.159 51.311 1.00 90.38 88 ALA A CA 1
ATOM 657 C C . ALA A 1 88 ? -41.585 -1.481 51.057 1.00 90.38 88 ALA A C 1
ATOM 659 O O . ALA A 1 88 ? -42.412 -1.992 50.293 1.00 90.38 88 ALA A O 1
ATOM 660 N N . ALA A 1 89 ? -41.823 -0.319 51.672 1.00 90.69 89 ALA A N 1
ATOM 661 C CA . ALA A 1 89 ? -43.030 0.465 51.446 1.00 90.69 89 ALA A CA 1
ATOM 662 C C . ALA A 1 89 ? -43.104 1.011 50.011 1.00 90.69 89 ALA A C 1
ATOM 664 O O . ALA A 1 89 ? -44.169 0.914 49.396 1.00 90.69 89 ALA A O 1
ATOM 665 N N . LEU A 1 90 ? -41.995 1.523 49.463 1.00 91.69 90 LEU A N 1
ATOM 666 C CA . LEU A 1 90 ? -41.915 1.994 48.076 1.00 91.69 90 LEU A CA 1
ATOM 667 C C . LEU A 1 90 ? -42.135 0.858 47.074 1.00 91.69 90 LEU A C 1
ATOM 669 O O . LEU A 1 90 ? -42.942 1.006 46.160 1.00 91.69 90 LEU A O 1
ATOM 673 N N . MET A 1 91 ? -41.505 -0.302 47.282 1.00 92.31 91 MET A N 1
ATOM 674 C CA . MET A 1 91 ? -41.724 -1.488 46.444 1.00 92.31 91 MET A CA 1
ATOM 675 C C . MET A 1 91 ? -43.197 -1.901 46.423 1.00 92.31 91 MET A C 1
ATOM 677 O O . MET A 1 91 ? -43.762 -2.162 45.360 1.00 92.31 91 MET A O 1
ATOM 681 N N . ARG A 1 92 ? -43.852 -1.917 47.592 1.00 92.38 92 ARG A N 1
ATOM 682 C CA . ARG A 1 92 ? -45.284 -2.230 47.699 1.00 92.38 92 ARG A CA 1
ATOM 683 C C . ARG A 1 92 ? -46.152 -1.197 46.978 1.00 92.38 92 ARG A C 1
ATOM 685 O O . ARG A 1 92 ? -47.129 -1.577 46.333 1.00 92.38 92 ARG A O 1
ATOM 692 N N . ASP A 1 93 ? -45.826 0.086 47.104 1.00 93.19 93 ASP A N 1
ATOM 693 C CA . ASP A 1 93 ? -46.555 1.172 46.445 1.00 93.19 93 ASP A CA 1
ATOM 694 C C . ASP A 1 93 ? -46.430 1.080 44.918 1.00 93.19 93 ASP A C 1
ATOM 696 O O . ASP A 1 93 ? -47.449 1.081 44.228 1.00 93.19 93 ASP A O 1
ATOM 700 N N . LEU A 1 94 ? -45.214 0.884 44.396 1.00 93.94 94 LEU A N 1
ATOM 701 C CA . LEU A 1 94 ? -44.961 0.679 42.966 1.00 93.94 94 LEU A CA 1
ATOM 702 C C . LEU A 1 94 ? -45.709 -0.546 42.429 1.00 93.94 94 LEU A C 1
ATOM 704 O O . LEU A 1 94 ? -46.435 -0.425 41.445 1.00 93.94 94 LEU A O 1
ATOM 708 N N . ALA A 1 95 ? -45.623 -1.691 43.114 1.00 92.94 95 ALA A N 1
ATOM 709 C CA . ALA A 1 95 ? -46.326 -2.914 42.723 1.00 92.94 95 ALA A CA 1
ATOM 710 C C . ALA A 1 95 ? -47.854 -2.733 42.688 1.00 92.94 95 ALA A C 1
ATOM 712 O O . ALA A 1 95 ? -48.543 -3.286 41.830 1.00 92.94 95 ALA A O 1
ATOM 713 N N . SER A 1 96 ? -48.397 -1.963 43.637 1.00 93.75 96 SER A N 1
ATOM 714 C CA . SER A 1 96 ? -49.835 -1.713 43.727 1.00 93.75 96 SER A CA 1
ATOM 715 C C . SER A 1 96 ? -50.325 -0.696 42.698 1.00 93.75 96 SER A C 1
ATOM 717 O O . SER A 1 96 ? -51.451 -0.831 42.218 1.00 93.75 96 SER A O 1
ATOM 719 N N . ARG A 1 97 ? -49.540 0.348 42.407 1.00 91.44 97 ARG A N 1
ATOM 720 C CA . ARG A 1 97 ? -49.917 1.412 41.462 1.00 91.44 97 ARG A CA 1
ATOM 721 C C . ARG A 1 97 ? -49.686 1.005 40.014 1.00 91.44 97 ARG A C 1
ATOM 723 O O . ARG A 1 97 ? -50.489 1.369 39.158 1.00 91.44 97 ARG A O 1
ATOM 730 N N . TYR A 1 98 ? -48.637 0.226 39.761 1.00 94.06 98 TYR A N 1
ATOM 731 C CA . TYR A 1 98 ? -48.214 -0.191 38.428 1.00 94.06 98 TYR A CA 1
ATOM 732 C C . TYR A 1 98 ? -48.015 -1.716 38.374 1.00 94.06 98 TYR A C 1
ATOM 734 O O . TYR A 1 98 ? -46.883 -2.193 38.360 1.00 94.06 98 TYR A O 1
ATOM 742 N N . PRO A 1 99 ? -49.096 -2.521 38.301 1.00 92.56 99 PRO A N 1
ATOM 743 C CA . PRO A 1 99 ? -48.988 -3.986 38.273 1.00 92.56 99 PRO A CA 1
ATOM 744 C C . PRO A 1 99 ? -48.251 -4.555 37.048 1.00 92.56 99 PRO A C 1
ATOM 746 O O . PRO A 1 99 ? -47.888 -5.728 37.045 1.00 92.56 99 PRO A O 1
ATOM 749 N N . PHE A 1 100 ? -48.082 -3.750 35.994 1.00 92.88 100 PHE A N 1
ATOM 750 C CA . PHE A 1 100 ? -47.324 -4.088 34.786 1.00 92.88 100 PHE A CA 1
ATOM 751 C C . PHE A 1 100 ? -45.815 -3.832 34.928 1.00 92.88 100 PHE A C 1
ATOM 753 O O . PHE A 1 100 ? -45.053 -4.261 34.061 1.00 92.88 100 PHE A O 1
ATOM 760 N N . LEU A 1 101 ? -45.393 -3.100 35.967 1.00 95.25 101 LEU A N 1
ATOM 761 C CA . LEU A 1 101 ? -44.008 -2.690 36.157 1.00 95.25 101 LEU A CA 1
ATOM 762 C C . LEU A 1 101 ? -43.163 -3.878 36.624 1.00 95.25 101 LEU A C 1
ATOM 764 O O . LEU A 1 101 ? -43.481 -4.542 37.612 1.00 95.25 101 LEU A O 1
ATOM 768 N N . ARG A 1 102 ? -42.054 -4.121 35.929 1.00 94.75 102 ARG A N 1
ATOM 769 C CA . ARG A 1 102 ? -41.019 -5.067 36.336 1.00 94.75 102 ARG A CA 1
ATOM 770 C C . ARG A 1 102 ? -40.232 -4.459 37.491 1.00 94.75 102 ARG A C 1
ATOM 772 O O . ARG A 1 102 ? -39.570 -3.439 37.333 1.00 94.75 102 ARG A O 1
ATOM 779 N N . LEU A 1 103 ? -40.358 -5.076 38.661 1.00 92.38 103 LEU A N 1
ATOM 780 C CA . LEU A 1 103 ? -39.614 -4.688 39.854 1.00 92.38 103 LEU A CA 1
ATOM 781 C C . LEU A 1 103 ? -38.223 -5.308 39.809 1.00 92.38 103 LEU A C 1
ATOM 783 O O . LEU A 1 103 ? -38.089 -6.471 39.421 1.00 92.38 103 LEU A O 1
ATOM 787 N N . HIS A 1 104 ? -37.223 -4.552 40.252 1.00 92.38 104 HIS A N 1
ATOM 788 C CA . HIS A 1 104 ? -35.851 -5.034 40.334 1.00 92.38 104 HIS A CA 1
ATOM 789 C C . HIS A 1 104 ? -35.325 -5.038 41.777 1.00 92.38 104 HIS A C 1
ATOM 791 O O . HIS A 1 104 ? -35.890 -4.386 42.655 1.00 92.38 104 HIS A O 1
ATOM 797 N N . GLU A 1 105 ? -34.286 -5.839 42.026 1.00 89.62 105 GLU A N 1
ATOM 798 C CA . GLU A 1 105 ? -33.752 -6.129 43.369 1.00 89.62 105 GLU A CA 1
ATOM 799 C C . GLU A 1 105 ? -32.525 -5.279 43.738 1.00 89.62 105 GLU A C 1
ATOM 801 O O . GLU A 1 105 ? -32.010 -5.406 44.850 1.00 89.62 105 GLU A O 1
ATOM 806 N N . GLU A 1 106 ? -32.024 -4.428 42.836 1.00 91.00 106 GLU A N 1
ATOM 807 C CA . GLU A 1 106 ? -30.854 -3.597 43.115 1.00 91.00 106 GLU A CA 1
ATOM 808 C C . GLU A 1 106 ? -31.095 -2.671 44.310 1.00 91.00 106 GLU A C 1
ATOM 810 O O . GLU A 1 106 ? -32.144 -2.036 44.456 1.00 91.00 106 GLU A O 1
ATOM 815 N N . GLU A 1 107 ? -30.073 -2.562 45.159 1.00 87.19 107 GLU A N 1
ATOM 816 C CA . GLU A 1 107 ? -30.088 -1.676 46.317 1.00 87.19 107 GLU A CA 1
ATOM 817 C C . GLU A 1 107 ? -30.371 -0.230 45.874 1.00 87.19 107 GLU A C 1
ATOM 819 O O . GLU A 1 107 ? -29.643 0.340 45.060 1.00 87.19 107 GLU A O 1
ATOM 824 N N . GLY A 1 108 ? -31.442 0.364 46.407 1.00 90.06 108 GLY A N 1
ATOM 825 C CA . GLY A 1 108 ? -31.851 1.731 46.072 1.00 90.06 108 GLY A CA 1
ATOM 826 C C . GLY A 1 108 ? -32.680 1.882 44.788 1.00 90.06 108 GLY A C 1
ATOM 827 O O . GLY A 1 108 ? -32.990 3.014 44.415 1.00 90.06 108 GLY A O 1
ATOM 828 N N . TRP A 1 109 ? -33.045 0.792 44.096 1.00 94.56 109 TRP A N 1
ATOM 829 C CA . TRP A 1 109 ? -33.830 0.852 42.853 1.00 94.56 109 TRP A CA 1
ATOM 830 C C . TRP A 1 109 ? -35.166 1.600 42.960 1.00 94.56 109 TRP A C 1
ATOM 832 O O . TRP A 1 109 ? -35.383 2.516 42.162 1.00 94.56 109 TRP A O 1
ATOM 842 N N . PRO A 1 110 ? -36.070 1.282 43.907 1.00 93.81 110 PRO A N 1
ATOM 843 C CA . PRO A 1 110 ? -37.362 1.954 43.968 1.00 93.81 110 PRO A CA 1
ATOM 844 C C . PRO A 1 110 ? -37.212 3.427 44.364 1.00 93.81 110 PRO A C 1
ATOM 846 O O . PRO A 1 110 ? -37.979 4.263 43.891 1.00 93.81 110 PRO A O 1
ATOM 849 N N . GLU A 1 111 ? -36.213 3.771 45.182 1.00 94.50 111 GLU A N 1
ATOM 850 C CA . GLU A 1 111 ? -35.874 5.157 45.503 1.00 94.50 111 GLU A CA 1
ATOM 851 C C . GLU A 1 111 ? -35.398 5.924 44.261 1.00 94.50 111 GLU A C 1
ATOM 853 O O . GLU A 1 111 ? -35.883 7.026 43.996 1.00 94.50 111 GLU A O 1
ATOM 858 N N . ALA A 1 112 ? -34.480 5.336 43.489 1.00 94.75 112 ALA A N 1
ATOM 859 C CA . ALA A 1 112 ? -33.928 5.942 42.282 1.00 94.75 112 ALA A CA 1
ATOM 860 C C . ALA A 1 112 ? -34.988 6.096 41.184 1.00 94.75 112 ALA A C 1
ATOM 862 O O . ALA A 1 112 ? -35.071 7.152 40.563 1.00 94.75 112 ALA A O 1
ATOM 863 N N . LEU A 1 113 ? -35.845 5.090 40.990 1.00 95.56 113 LEU A N 1
ATOM 864 C CA . LEU A 1 113 ? -36.907 5.135 39.987 1.00 95.56 113 LEU A CA 1
ATOM 865 C C . LEU A 1 113 ? -37.945 6.217 40.297 1.00 95.56 113 LEU A C 1
ATOM 867 O O . LEU A 1 113 ? -38.383 6.933 39.404 1.00 95.56 113 LEU A O 1
ATOM 871 N N . VAL A 1 114 ? -38.346 6.356 41.563 1.00 92.81 114 VAL A N 1
ATOM 872 C CA . VAL A 1 114 ? -39.314 7.389 41.969 1.00 92.81 114 VAL A CA 1
ATOM 873 C C . VAL A 1 114 ? -38.717 8.797 41.871 1.00 92.81 114 VAL A C 1
ATOM 875 O O . VAL A 1 114 ? -39.458 9.758 41.658 1.00 92.81 114 VAL A O 1
ATOM 878 N N . ALA A 1 115 ? -37.396 8.929 42.011 1.00 94.75 115 ALA A N 1
ATOM 879 C CA . ALA A 1 115 ? -36.684 10.186 41.800 1.00 94.75 115 ALA A CA 1
ATOM 880 C C . ALA A 1 115 ? -36.426 10.510 40.314 1.00 94.75 115 ALA A C 1
ATOM 882 O O . ALA A 1 115 ? -36.090 11.654 40.007 1.00 94.75 115 ALA A O 1
ATOM 883 N N . ASP A 1 116 ? -36.583 9.544 39.404 1.00 96.44 116 ASP A N 1
ATOM 884 C CA . ASP A 1 116 ? -36.328 9.729 37.977 1.00 96.44 116 ASP A CA 1
ATOM 885 C C . ASP A 1 116 ? -37.402 10.606 37.306 1.00 96.44 116 ASP A C 1
ATOM 887 O O . ASP A 1 116 ? -38.610 10.344 37.360 1.00 96.44 116 ASP A O 1
ATOM 891 N N . GLU A 1 117 ? -36.961 11.679 36.645 1.00 96.00 117 GLU A N 1
ATOM 892 C CA . GLU A 1 117 ? -37.864 12.643 36.011 1.00 96.00 117 GLU A CA 1
ATOM 893 C C . GLU A 1 117 ? -38.605 12.055 34.800 1.00 96.00 117 GLU A C 1
ATOM 895 O O . GLU A 1 117 ? -39.751 12.438 34.534 1.00 96.00 117 GLU A O 1
ATOM 900 N N . ALA A 1 118 ? -37.981 11.136 34.053 1.00 95.00 118 ALA A N 1
ATOM 901 C CA . ALA A 1 118 ? -38.613 10.498 32.904 1.00 95.00 118 ALA A CA 1
ATOM 902 C C . ALA A 1 118 ? -39.719 9.546 33.369 1.00 95.00 118 ALA A C 1
ATOM 904 O O . ALA A 1 118 ? -40.837 9.617 32.851 1.00 95.00 118 ALA A O 1
ATOM 905 N N . PHE A 1 119 ? -39.461 8.750 34.409 1.00 96.31 119 PHE A N 1
ATOM 906 C CA . PHE A 1 119 ? -40.476 7.918 35.044 1.00 96.31 119 PHE A CA 1
ATOM 907 C C . PHE A 1 119 ? -41.638 8.756 35.581 1.00 96.31 119 PHE A C 1
ATOM 909 O O . PHE A 1 119 ? -42.796 8.435 35.319 1.00 96.31 119 PHE A O 1
ATOM 916 N N . ALA A 1 120 ? -41.362 9.867 36.273 1.00 94.69 120 ALA A N 1
ATOM 917 C CA . ALA A 1 120 ? -42.404 10.751 36.797 1.00 94.69 120 ALA A CA 1
ATOM 918 C C . ALA A 1 120 ? -43.306 11.324 35.685 1.00 94.69 120 ALA A C 1
ATOM 920 O O . ALA A 1 120 ? -44.528 11.411 35.850 1.00 94.69 120 ALA A O 1
ATOM 921 N N . ARG A 1 121 ? -42.728 11.678 34.529 1.00 96.69 121 ARG A N 1
ATOM 922 C CA . ARG A 1 121 ? -43.487 12.132 33.352 1.00 96.69 121 ARG A CA 1
ATOM 923 C C . ARG A 1 121 ? -44.336 11.019 32.747 1.00 96.69 121 ARG A C 1
ATOM 925 O O . ARG A 1 121 ? -45.512 11.251 32.471 1.00 96.69 121 ARG A O 1
ATOM 932 N N . LEU A 1 122 ? -43.765 9.828 32.575 1.00 96.50 122 LEU A N 1
ATOM 933 C CA . LEU A 1 122 ? -44.477 8.662 32.048 1.00 96.50 122 LEU A CA 1
ATOM 934 C C . LEU A 1 122 ? -45.613 8.227 32.982 1.00 96.50 122 LEU A C 1
ATOM 936 O O . LEU A 1 122 ? -46.707 7.923 32.521 1.00 96.50 122 LEU A O 1
ATOM 940 N N . ALA A 1 123 ? -45.400 8.281 34.296 1.00 94.69 123 ALA A N 1
ATOM 941 C CA . ALA A 1 123 ? -46.419 8.008 35.302 1.00 94.69 123 ALA A CA 1
ATOM 942 C C . ALA A 1 123 ? -47.604 8.989 35.223 1.00 94.69 123 ALA A C 1
ATOM 944 O O . ALA A 1 123 ? -48.759 8.575 35.348 1.00 94.69 123 ALA A O 1
ATOM 945 N N . ALA A 1 124 ? -47.338 10.280 34.991 1.00 94.88 124 ALA A N 1
ATOM 946 C CA . ALA A 1 124 ? -48.384 11.281 34.787 1.00 94.88 124 ALA A CA 1
ATOM 947 C C . ALA A 1 124 ? -49.161 11.035 33.482 1.00 94.88 124 ALA A C 1
ATOM 949 O O . ALA A 1 124 ? -50.392 11.039 33.489 1.00 94.88 124 ALA A O 1
ATOM 950 N N . GLU A 1 125 ? -48.457 10.742 32.385 1.00 94.81 125 GLU A N 1
ATOM 951 C CA . GLU A 1 125 ? -49.082 10.396 31.104 1.00 94.81 125 GLU A CA 1
ATOM 952 C C . GLU A 1 125 ? -49.935 9.125 31.214 1.00 94.81 125 GLU A C 1
ATOM 954 O O . GLU A 1 125 ? -51.073 9.089 30.744 1.00 94.81 125 GLU A O 1
ATOM 959 N N . HIS A 1 126 ? -49.434 8.100 31.906 1.00 94.38 126 HIS A N 1
ATOM 960 C CA . HIS A 1 126 ? -50.177 6.880 32.193 1.00 94.38 126 HIS A CA 1
ATOM 961 C C . HIS A 1 126 ? -51.467 7.183 32.970 1.00 94.38 126 HIS A C 1
ATOM 963 O O . HIS A 1 126 ? -52.534 6.677 32.616 1.00 94.38 126 HIS A O 1
ATOM 969 N N . ALA A 1 127 ? -51.400 8.036 33.999 1.00 93.50 127 ALA A N 1
ATOM 970 C CA . ALA A 1 127 ? -52.570 8.435 34.779 1.00 93.50 127 ALA A CA 1
ATOM 971 C C . ALA A 1 127 ? -53.630 9.154 33.923 1.00 93.50 127 ALA A C 1
ATOM 973 O O . ALA A 1 127 ? -54.819 8.848 34.046 1.00 93.50 127 ALA A O 1
ATOM 974 N N . ASP A 1 128 ? -53.211 10.046 33.022 1.00 92.81 128 ASP A N 1
ATOM 975 C CA . ASP A 1 128 ? -54.107 10.754 32.103 1.00 92.81 128 ASP A CA 1
ATOM 976 C C . ASP A 1 128 ? -54.747 9.804 31.079 1.00 92.81 128 ASP A C 1
ATOM 978 O O . ASP A 1 128 ? -55.962 9.833 30.853 1.00 92.81 128 ASP A O 1
ATOM 982 N N . LEU A 1 129 ? -53.952 8.914 30.477 1.00 92.25 129 LEU A N 1
ATOM 983 C CA . LEU A 1 129 ? -54.437 7.945 29.495 1.00 92.25 129 LEU A CA 1
ATOM 984 C C . LEU A 1 129 ? -55.385 6.910 30.119 1.00 92.25 129 LEU A C 1
ATOM 986 O O . LEU A 1 129 ? -56.331 6.473 29.450 1.00 92.25 129 LEU A O 1
ATOM 990 N N . ALA A 1 130 ? -55.176 6.553 31.390 1.00 90.00 130 ALA A N 1
ATOM 991 C CA . ALA A 1 130 ? -55.990 5.590 32.128 1.00 90.00 130 ALA A CA 1
ATOM 992 C C . ALA A 1 130 ? -57.431 6.072 32.384 1.00 90.00 130 ALA A C 1
ATOM 994 O O . ALA A 1 130 ? -58.316 5.236 32.597 1.00 90.00 130 ALA A O 1
ATOM 995 N N . LEU A 1 131 ? -57.704 7.383 32.292 1.00 91.81 131 LEU A N 1
ATOM 996 C CA . LEU A 1 131 ? -59.053 7.950 32.437 1.00 91.81 131 LEU A CA 1
ATOM 997 C C . LEU A 1 131 ? -60.043 7.431 31.372 1.00 91.81 131 LEU A C 1
ATOM 999 O O . LEU A 1 131 ? -61.236 7.317 31.657 1.00 91.81 131 LEU A O 1
ATOM 1003 N N . ASP A 1 132 ? -59.564 7.080 30.171 1.00 89.69 132 ASP A N 1
ATOM 1004 C CA . ASP A 1 132 ? -60.345 6.415 29.110 1.00 89.69 132 ASP A CA 1
ATOM 1005 C C . ASP A 1 132 ? -59.555 5.248 28.494 1.00 89.69 132 ASP A C 1
ATOM 1007 O O . ASP A 1 132 ? -59.154 5.240 27.323 1.00 89.69 132 ASP A O 1
ATOM 1011 N N . SER A 1 133 ? -59.328 4.225 29.319 1.00 81.50 133 SER A N 1
ATOM 1012 C CA . SER A 1 133 ? -58.475 3.079 28.985 1.00 81.50 133 SER A CA 1
ATOM 1013 C C . SER A 1 133 ? -58.908 2.294 27.743 1.00 81.50 133 SER A C 1
ATOM 1015 O O . SER A 1 133 ? -58.069 1.723 27.047 1.00 81.50 133 SER A O 1
ATOM 1017 N N . LYS A 1 134 ? -60.204 2.283 27.400 1.00 85.75 134 LYS A N 1
ATOM 1018 C CA . LYS A 1 134 ? -60.700 1.584 26.201 1.00 85.75 134 LYS A CA 1
ATOM 1019 C C . LYS A 1 134 ? -60.282 2.285 24.916 1.00 85.75 134 LYS A C 1
ATOM 1021 O O . LYS A 1 134 ? -59.926 1.615 23.949 1.00 85.75 134 LYS A O 1
ATOM 1026 N N . ARG A 1 135 ? -60.349 3.617 24.896 1.00 88.25 135 ARG A N 1
ATOM 1027 C CA . ARG A 1 135 ? -59.970 4.422 23.732 1.00 88.25 135 ARG A CA 1
ATOM 1028 C C . ARG A 1 135 ? -58.453 4.520 23.581 1.00 88.25 135 ARG A C 1
ATOM 1030 O O . ARG A 1 135 ? -57.961 4.540 22.456 1.00 88.25 135 ARG A O 1
ATOM 1037 N N . ASN A 1 136 ? -57.735 4.517 24.703 1.00 89.44 136 ASN A N 1
ATOM 1038 C CA . ASN A 1 136 ? -56.291 4.731 24.759 1.00 89.44 136 ASN A CA 1
ATOM 1039 C C . ASN A 1 136 ? -55.467 3.438 24.862 1.00 89.44 136 ASN A C 1
ATOM 1041 O O . ASN A 1 136 ? -54.266 3.508 25.084 1.00 89.44 136 ASN A O 1
ATOM 1045 N N . ALA A 1 137 ? -56.066 2.258 24.674 1.00 90.19 137 ALA A N 1
ATOM 1046 C CA . ALA A 1 137 ? -55.420 0.969 24.950 1.00 90.19 137 ALA A CA 1
ATOM 1047 C C . ALA A 1 137 ? -54.056 0.750 24.256 1.00 90.19 137 ALA A C 1
ATOM 1049 O O . ALA A 1 137 ? -53.198 0.062 24.799 1.00 90.19 137 ALA A O 1
ATOM 1050 N N . ALA A 1 138 ? -53.848 1.292 23.050 1.00 90.69 138 ALA A N 1
ATOM 1051 C CA . ALA A 1 138 ? -52.555 1.203 22.364 1.00 90.69 138 ALA A CA 1
ATOM 1052 C C . ALA A 1 138 ? -51.510 2.172 22.942 1.00 90.69 138 ALA A C 1
ATOM 1054 O O . ALA A 1 138 ? -50.358 1.788 23.097 1.00 90.69 138 ALA A O 1
ATOM 1055 N N . ALA A 1 139 ? -51.923 3.396 23.285 1.00 91.62 139 ALA A N 1
ATOM 1056 C CA . ALA A 1 139 ? -51.052 4.393 23.901 1.00 91.62 139 ALA A CA 1
ATOM 1057 C C . ALA A 1 139 ? -50.664 3.992 25.331 1.00 91.62 139 ALA A C 1
ATOM 1059 O O . ALA A 1 139 ? -49.502 4.108 25.688 1.00 91.62 139 ALA A O 1
ATOM 1060 N N . LEU A 1 140 ? -51.608 3.437 26.105 1.00 92.94 140 LEU A N 1
ATOM 1061 C CA . LEU A 1 140 ? -51.336 2.889 27.436 1.00 92.94 140 LEU A CA 1
ATOM 1062 C C . LEU A 1 140 ? -50.253 1.819 27.386 1.00 92.94 140 LEU A C 1
ATOM 1064 O O . LEU A 1 140 ? -49.276 1.956 28.101 1.00 92.94 140 LEU A O 1
ATOM 1068 N N . ARG A 1 141 ? -50.365 0.833 26.486 1.00 93.31 141 ARG A N 1
ATOM 1069 C CA . ARG A 1 141 ? -49.309 -0.178 26.318 1.00 93.31 141 ARG A CA 1
ATOM 1070 C C . ARG A 1 141 ? -47.953 0.440 25.986 1.00 93.31 141 ARG A C 1
ATOM 1072 O O . ARG A 1 141 ? -46.964 0.058 26.586 1.00 93.31 141 ARG A O 1
ATOM 1079 N N . GLY A 1 142 ? -47.916 1.428 25.089 1.00 95.94 142 GLY A N 1
ATOM 1080 C CA . GLY A 1 142 ? -46.672 2.132 24.767 1.00 95.94 142 GLY A CA 1
ATOM 1081 C C . GLY A 1 142 ? -46.047 2.839 25.976 1.00 95.94 142 GLY A C 1
ATOM 1082 O O . GLY A 1 142 ? -44.836 2.783 26.152 1.00 95.94 142 GLY A O 1
ATOM 1083 N N . VAL A 1 143 ? -46.861 3.464 26.834 1.00 96.31 143 VAL A N 1
ATOM 1084 C CA . VAL A 1 143 ? -46.378 4.101 28.071 1.00 96.31 143 VAL A CA 1
ATOM 1085 C C . VAL A 1 143 ? -45.987 3.061 29.125 1.00 96.31 143 VAL A C 1
ATOM 1087 O O . VAL A 1 143 ? -44.972 3.236 29.786 1.00 96.31 143 VAL A O 1
ATOM 1090 N N . GLU A 1 144 ? -46.738 1.968 29.269 1.00 96.19 144 GLU A N 1
ATOM 1091 C CA . GLU A 1 144 ? -46.411 0.848 30.166 1.00 96.19 144 GLU A CA 1
ATOM 1092 C C . GLU A 1 144 ? -45.066 0.200 29.788 1.00 96.19 144 GLU A C 1
ATOM 1094 O O . GLU A 1 144 ? -44.240 -0.072 30.663 1.00 96.19 144 GLU A O 1
ATOM 1099 N N . ASP A 1 145 ? -44.817 0.001 28.490 1.00 96.19 145 ASP A N 1
ATOM 1100 C CA . ASP A 1 145 ? -43.545 -0.495 27.959 1.00 96.19 145 ASP A CA 1
ATOM 1101 C C . ASP A 1 145 ? -42.411 0.511 28.230 1.00 96.19 145 ASP A C 1
ATOM 1103 O O . ASP A 1 145 ? -41.381 0.130 28.783 1.00 96.19 145 ASP A O 1
ATOM 1107 N N . ALA A 1 146 ? -42.627 1.806 27.973 1.00 95.75 146 ALA A N 1
ATOM 1108 C CA . ALA A 1 146 ? -41.640 2.854 28.256 1.00 95.75 146 ALA A CA 1
ATOM 1109 C C . ALA A 1 146 ? -41.325 2.999 29.760 1.00 95.75 146 ALA A C 1
ATOM 1111 O O . ALA A 1 146 ? -40.181 3.238 30.144 1.00 95.75 146 ALA A O 1
ATOM 1112 N N . MET A 1 147 ? -42.318 2.831 30.640 1.00 97.38 147 MET A N 1
ATOM 1113 C CA . MET A 1 147 ? -42.112 2.814 32.095 1.00 97.38 147 MET A CA 1
ATOM 1114 C C . MET A 1 147 ? -41.279 1.605 32.527 1.00 97.38 147 MET A C 1
ATOM 1116 O O . MET A 1 147 ? -40.427 1.730 33.405 1.00 97.38 147 MET A O 1
ATOM 1120 N N . ASN A 1 148 ? -41.499 0.447 31.901 1.00 96.38 148 ASN A N 1
ATOM 1121 C CA . ASN A 1 148 ? -40.684 -0.744 32.116 1.00 96.38 148 ASN A CA 1
ATOM 1122 C C . ASN A 1 148 ? -39.240 -0.556 31.629 1.00 96.38 148 ASN A C 1
ATOM 1124 O O . ASN A 1 148 ? -38.312 -0.929 32.341 1.00 96.38 148 ASN A O 1
ATOM 1128 N N . GLU A 1 149 ? -39.039 0.042 30.455 1.00 97.12 149 GLU A N 1
ATOM 1129 C CA . GLU A 1 149 ? -37.708 0.384 29.933 1.00 97.12 149 GLU A CA 1
ATOM 1130 C C . GLU A 1 149 ? -36.977 1.377 30.845 1.00 97.12 149 GLU A C 1
ATOM 1132 O O . GLU A 1 149 ? -35.791 1.210 31.121 1.00 97.12 149 GLU A O 1
ATOM 1137 N N . CYS A 1 150 ? -37.688 2.371 31.383 1.00 95.06 150 CYS A N 1
ATOM 1138 C CA . CYS A 1 150 ? -37.140 3.297 32.370 1.00 95.06 150 CYS A CA 1
ATOM 1139 C C . CYS A 1 150 ? -36.721 2.567 33.660 1.00 95.06 150 CYS A C 1
ATOM 1141 O O . CYS A 1 150 ? -35.606 2.760 34.145 1.00 95.06 150 CYS A O 1
ATOM 1143 N N . GLY A 1 151 ? -37.563 1.658 34.167 1.00 95.69 151 GLY A N 1
ATOM 1144 C CA . GLY A 1 151 ? -37.228 0.791 35.301 1.00 95.69 151 GLY A CA 1
ATOM 1145 C C . GLY A 1 151 ? -35.973 -0.055 35.064 1.00 95.69 151 GLY A C 1
ATOM 1146 O O . GLY A 1 151 ? -35.090 -0.107 35.924 1.00 95.69 151 GLY A O 1
ATOM 1147 N N . ASP A 1 152 ? -35.857 -0.667 33.885 1.00 94.81 152 ASP A N 1
ATOM 1148 C CA . ASP A 1 152 ? -34.674 -1.434 33.484 1.00 94.81 152 ASP A CA 1
ATOM 1149 C C . ASP A 1 152 ? -33.413 -0.564 33.391 1.00 94.81 152 ASP A C 1
ATOM 1151 O O . ASP A 1 152 ? -32.338 -0.999 33.811 1.00 94.81 152 ASP A O 1
ATOM 1155 N N . ALA A 1 153 ? -33.536 0.657 32.863 1.00 94.19 153 ALA A N 1
ATOM 1156 C CA . ALA A 1 153 ? -32.430 1.599 32.730 1.00 94.19 153 ALA A CA 1
ATOM 1157 C C . ALA A 1 153 ? -31.903 2.052 34.100 1.00 94.19 153 ALA A C 1
ATOM 1159 O O . ALA A 1 153 ? -30.692 2.048 34.324 1.00 94.19 153 ALA A O 1
ATOM 1160 N N . VAL A 1 154 ? -32.799 2.359 35.047 1.00 94.88 154 VAL A N 1
ATOM 1161 C CA . VAL A 1 154 ? -32.425 2.685 36.435 1.00 94.88 154 VAL A CA 1
ATOM 1162 C C . VAL A 1 154 ? -31.718 1.501 37.099 1.00 94.88 154 VAL A C 1
ATOM 1164 O O . VAL A 1 154 ? -30.672 1.678 37.725 1.00 94.88 154 VAL A O 1
ATOM 1167 N N . ALA A 1 155 ? -32.233 0.280 36.921 1.00 94.38 155 ALA A N 1
ATOM 1168 C CA . ALA A 1 155 ? -31.594 -0.929 37.441 1.00 94.38 155 ALA A CA 1
ATOM 1169 C C . ALA A 1 155 ? -30.192 -1.136 36.847 1.00 94.38 155 ALA A C 1
ATOM 1171 O O . ALA A 1 155 ? -29.241 -1.430 37.570 1.00 94.38 155 ALA A O 1
ATOM 1172 N N . ALA A 1 156 ? -30.032 -0.937 35.536 1.00 92.19 156 ALA A N 1
ATOM 1173 C CA . ALA A 1 156 ? -28.737 -1.032 34.869 1.00 92.19 156 ALA A CA 1
ATOM 1174 C C . ALA A 1 156 ? -27.736 0.007 35.395 1.00 92.19 156 ALA A C 1
ATOM 1176 O O . ALA A 1 156 ? -26.604 -0.358 35.706 1.00 92.19 156 ALA A O 1
ATOM 1177 N N . ALA A 1 157 ? -28.160 1.261 35.578 1.00 92.00 157 ALA A N 1
ATOM 1178 C CA . ALA A 1 157 ? -27.314 2.317 36.132 1.00 92.00 157 ALA A CA 1
ATOM 1179 C C . ALA A 1 157 ? -26.836 1.994 37.559 1.00 92.00 157 ALA A C 1
ATOM 1181 O O . ALA A 1 157 ? -25.671 2.217 37.893 1.00 92.00 157 ALA A O 1
ATOM 1182 N N . LEU A 1 158 ? -27.707 1.414 38.393 1.00 92.94 158 LEU A N 1
ATOM 1183 C CA . LEU A 1 158 ? -27.339 0.975 39.740 1.00 92.94 158 LEU A CA 1
ATOM 1184 C C . LEU A 1 158 ? -26.358 -0.202 39.723 1.00 92.94 158 LEU A C 1
ATOM 1186 O O . LEU A 1 158 ? -25.382 -0.179 40.475 1.00 92.94 158 LEU A O 1
ATOM 1190 N N . ARG A 1 159 ? -26.560 -1.201 38.850 1.00 92.19 159 ARG A N 1
ATOM 1191 C CA . ARG A 1 159 ? -25.605 -2.314 38.674 1.00 92.19 159 ARG A CA 1
ATOM 1192 C C . ARG A 1 159 ? -24.232 -1.812 38.238 1.00 92.19 159 ARG A C 1
ATOM 1194 O O . ARG A 1 159 ? -23.229 -2.202 38.833 1.00 92.19 159 ARG A O 1
ATOM 1201 N N . HIS A 1 160 ? -24.199 -0.905 37.269 1.00 92.38 160 HIS A N 1
ATOM 1202 C CA . HIS A 1 160 ? -22.974 -0.274 36.797 1.00 92.38 160 HIS A CA 1
ATOM 1203 C C . HIS A 1 160 ? -22.245 0.465 37.932 1.00 92.38 160 HIS A C 1
ATOM 1205 O O . HIS A 1 160 ? -21.064 0.223 38.188 1.00 92.38 160 HIS A O 1
ATOM 1211 N N . ALA A 1 161 ? -22.960 1.306 38.689 1.00 92.12 161 ALA A N 1
ATOM 1212 C CA . ALA A 1 161 ? -22.394 2.030 39.828 1.00 92.12 161 ALA A CA 1
ATOM 1213 C C . ALA A 1 161 ? -21.869 1.085 40.926 1.00 92.12 161 ALA A C 1
ATOM 1215 O O . ALA A 1 161 ? -20.808 1.327 41.512 1.00 92.12 161 ALA A O 1
ATOM 1216 N N . ALA A 1 162 ? -22.583 -0.011 41.194 1.00 92.44 162 ALA A N 1
ATOM 1217 C CA . ALA A 1 162 ? -22.158 -1.025 42.150 1.00 92.44 162 ALA A CA 1
ATOM 1218 C C . ALA A 1 162 ? -20.873 -1.740 41.699 1.00 92.44 162 ALA A C 1
ATOM 1220 O O . ALA A 1 162 ? -19.969 -1.913 42.520 1.00 92.44 162 ALA A O 1
ATOM 1221 N N . LEU A 1 163 ? -20.760 -2.097 40.415 1.00 93.44 163 LEU A N 1
ATOM 1222 C CA . LEU A 1 163 ? -19.553 -2.705 39.843 1.00 93.44 163 LEU A CA 1
ATOM 1223 C C . LEU A 1 163 ? -18.357 -1.750 39.885 1.00 93.44 163 LEU A C 1
ATOM 1225 O O . LEU A 1 163 ? -17.278 -2.152 40.315 1.00 93.44 163 LEU A O 1
ATOM 1229 N N . MET A 1 164 ? -18.548 -0.477 39.530 1.00 94.25 164 MET A N 1
ATOM 1230 C CA . MET A 1 164 ? -17.497 0.544 39.644 1.00 94.25 164 MET A CA 1
ATOM 1231 C C . MET A 1 164 ? -16.987 0.672 41.079 1.00 94.25 164 MET A C 1
ATOM 1233 O O . MET A 1 164 ? -15.778 0.700 41.313 1.00 94.25 164 MET A O 1
ATOM 1237 N N . ARG A 1 165 ? -17.898 0.700 42.061 1.00 93.81 165 ARG A N 1
ATOM 1238 C CA . ARG A 1 165 ? -17.540 0.748 43.486 1.00 93.81 165 ARG A CA 1
ATOM 1239 C C . ARG A 1 165 ? -16.774 -0.501 43.926 1.00 93.81 165 ARG A C 1
ATOM 1241 O O . ARG A 1 165 ? -15.809 -0.379 44.679 1.00 93.81 165 ARG A O 1
ATOM 1248 N N . ASP A 1 166 ? -17.196 -1.682 43.480 1.00 94.38 166 ASP A N 1
ATOM 1249 C CA . ASP A 1 166 ? -16.529 -2.949 43.794 1.00 94.38 166 ASP A CA 1
ATOM 1250 C C . ASP A 1 166 ? -15.109 -2.993 43.211 1.00 94.38 166 ASP A C 1
ATOM 1252 O O . ASP A 1 166 ? -14.160 -3.266 43.946 1.00 94.38 166 ASP A O 1
ATOM 1256 N N . LEU A 1 167 ? -14.937 -2.619 41.938 1.00 95.50 167 LEU A N 1
ATOM 1257 C CA . LEU A 1 167 ? -13.627 -2.518 41.290 1.00 95.50 167 LEU A CA 1
ATOM 1258 C C . LEU A 1 167 ? -12.717 -1.513 42.006 1.00 95.50 167 LEU A C 1
ATOM 1260 O O . LEU A 1 167 ? -11.590 -1.861 42.352 1.00 95.50 167 LEU A O 1
ATOM 1264 N N . ALA A 1 168 ? -13.217 -0.312 42.309 1.00 94.56 168 ALA A N 1
ATOM 1265 C CA . ALA A 1 168 ? -12.465 0.715 43.032 1.00 94.56 168 ALA A CA 1
ATOM 1266 C C . ALA A 1 168 ? -12.013 0.243 44.425 1.00 94.56 168 ALA A C 1
ATOM 1268 O O . ALA A 1 168 ? -10.908 0.553 44.874 1.00 94.56 168 ALA A O 1
ATOM 1269 N N . SER A 1 169 ? -12.870 -0.511 45.121 1.00 95.00 169 SER A N 1
ATOM 1270 C CA . SER A 1 169 ? -12.572 -1.027 46.456 1.00 95.00 169 SER A CA 1
ATOM 1271 C C . SER A 1 169 ? -11.601 -2.208 46.432 1.00 95.00 169 SER A C 1
ATOM 1273 O O . SER A 1 169 ? -10.769 -2.317 47.333 1.00 95.00 169 SER A O 1
ATOM 1275 N N . ARG A 1 170 ? -11.728 -3.121 45.461 1.00 93.62 170 ARG A N 1
ATOM 1276 C CA . ARG A 1 170 ? -10.879 -4.320 45.352 1.00 93.62 170 ARG A CA 1
ATOM 1277 C C . ARG A 1 170 ? -9.519 -4.013 44.746 1.00 93.62 170 ARG A C 1
ATOM 1279 O O . ARG A 1 170 ? -8.527 -4.610 45.163 1.00 93.62 170 ARG A O 1
ATOM 1286 N N . TYR A 1 171 ? -9.474 -3.073 43.807 1.00 95.50 171 TYR A N 1
ATOM 1287 C CA . TYR A 1 171 ? -8.281 -2.707 43.053 1.00 95.50 171 TYR A CA 1
ATOM 1288 C C . TYR A 1 171 ? -8.056 -1.186 43.091 1.00 95.50 171 TYR A C 1
ATOM 1290 O O . TYR A 1 171 ? -8.273 -0.504 42.093 1.00 95.50 171 TYR A O 1
ATOM 1298 N N . PRO A 1 172 ? -7.570 -0.617 44.214 1.00 94.19 172 PRO A N 1
ATOM 1299 C CA . PRO A 1 172 ? -7.350 0.832 44.332 1.00 94.19 172 PRO A CA 1
ATOM 1300 C C . PRO A 1 172 ? -6.309 1.410 43.357 1.00 94.19 172 PRO A C 1
ATOM 1302 O O . PRO A 1 172 ? -6.219 2.625 43.205 1.00 94.19 172 PRO A O 1
ATOM 1305 N N . PHE A 1 173 ? -5.488 0.553 42.742 1.00 94.12 173 PHE A N 1
ATOM 1306 C CA . PHE A 1 173 ? -4.503 0.912 41.716 1.00 94.12 173 PHE A CA 1
ATOM 1307 C C . PHE A 1 173 ? -5.090 0.944 40.296 1.00 94.12 173 PHE A C 1
ATOM 1309 O O . PHE A 1 173 ? -4.415 1.413 39.378 1.00 94.12 173 PHE A O 1
ATOM 1316 N N . LEU A 1 174 ? -6.298 0.400 40.101 1.00 96.56 174 LEU A N 1
ATOM 1317 C CA . LEU A 1 174 ? -6.923 0.266 38.792 1.00 96.56 174 LEU A CA 1
ATOM 1318 C C . LEU A 1 174 ? -7.431 1.626 38.311 1.00 96.56 174 LEU A C 1
ATOM 1320 O O . LEU A 1 174 ? -8.174 2.319 39.008 1.00 96.56 174 LEU A O 1
ATOM 1324 N N . ARG A 1 175 ? -7.054 1.994 37.089 1.00 96.25 175 ARG A N 1
ATOM 1325 C CA . ARG A 1 175 ? -7.595 3.148 36.378 1.00 96.25 175 ARG A CA 1
ATOM 1326 C C . ARG A 1 175 ? -9.006 2.814 35.911 1.00 96.25 175 ARG A C 1
ATOM 1328 O O . ARG A 1 175 ? -9.202 1.914 35.101 1.00 96.25 175 ARG A O 1
ATOM 1335 N N . LEU A 1 176 ? -9.977 3.528 36.467 1.00 94.00 176 LEU A N 1
ATOM 1336 C CA . LEU A 1 176 ? -11.377 3.411 36.084 1.00 94.00 176 LEU A CA 1
ATOM 1337 C C . LEU A 1 176 ? -11.647 4.277 34.860 1.00 94.00 176 LEU A C 1
ATOM 1339 O O . LEU A 1 176 ? -11.103 5.380 34.759 1.00 94.00 176 LEU A O 1
ATOM 1343 N N . HIS A 1 177 ? -12.512 3.792 33.978 1.00 93.94 177 HIS A N 1
ATOM 1344 C CA . HIS A 1 177 ? -12.898 4.515 32.775 1.00 93.94 177 HIS A CA 1
ATOM 1345 C C . HIS A 1 177 ? -14.411 4.781 32.722 1.00 93.94 177 HIS A C 1
ATOM 1347 O O . HIS A 1 177 ? -15.186 4.139 33.431 1.00 93.94 177 HIS A O 1
ATOM 1353 N N . GLU A 1 178 ? -14.812 5.785 31.938 1.00 91.94 178 GLU A N 1
ATOM 1354 C CA . GLU A 1 178 ? -16.184 6.329 31.903 1.00 91.94 178 GLU A CA 1
ATOM 1355 C C . GLU A 1 178 ? -17.036 5.764 30.753 1.00 91.94 178 GLU A C 1
ATOM 1357 O O . GLU A 1 178 ? -18.218 6.092 30.643 1.00 91.94 178 GLU A O 1
ATOM 1362 N N . GLU A 1 179 ? -16.460 4.942 29.872 1.00 92.81 179 GLU A N 1
ATOM 1363 C CA . GLU A 1 179 ? -17.166 4.365 28.733 1.00 92.81 179 GLU A CA 1
ATOM 1364 C C . GLU A 1 179 ? -18.370 3.529 29.187 1.00 92.81 179 GLU A C 1
ATOM 1366 O O . GLU A 1 179 ? -18.301 2.720 30.117 1.00 92.81 179 GLU A O 1
ATOM 1371 N N . GLU A 1 180 ? -19.489 3.706 28.481 1.00 88.88 180 GLU A N 1
ATOM 1372 C CA . GLU A 1 180 ? -20.720 2.958 28.724 1.00 88.88 180 GLU A CA 1
ATOM 1373 C C . GLU A 1 180 ? -20.445 1.446 28.641 1.00 88.88 180 GLU A C 1
ATOM 1375 O O . GLU A 1 180 ? -19.973 0.943 27.621 1.00 88.88 180 GLU A O 1
ATOM 1380 N N . GLY A 1 181 ? -20.734 0.717 29.723 1.00 91.94 181 GLY A N 1
ATOM 1381 C CA . GLY A 1 181 ? -20.511 -0.730 29.798 1.00 91.94 181 GLY A CA 1
ATOM 1382 C C . GLY A 1 181 ? -19.080 -1.167 30.150 1.00 91.94 181 GLY A C 1
ATOM 1383 O O . GLY A 1 181 ? -18.807 -2.368 30.139 1.00 91.94 181 GLY A O 1
ATOM 1384 N N . TRP A 1 182 ? -18.155 -0.243 30.448 1.00 96.06 182 TRP A N 1
ATOM 1385 C CA . TRP A 1 182 ? -16.761 -0.573 30.783 1.00 96.06 182 TRP A CA 1
ATOM 1386 C C . TRP A 1 182 ? -16.582 -1.552 31.951 1.00 96.06 182 TRP A C 1
ATOM 1388 O O . TRP A 1 182 ? -15.900 -2.562 31.757 1.00 96.06 182 TRP A O 1
ATOM 1398 N N . PRO A 1 183 ? -17.165 -1.332 33.145 1.00 95.75 183 PRO A N 1
ATOM 1399 C CA . PRO A 1 183 ? -16.949 -2.238 34.266 1.00 95.75 183 PRO A CA 1
ATOM 1400 C C . PRO A 1 183 ? -17.571 -3.614 34.002 1.00 95.75 183 PRO A C 1
ATOM 1402 O O . PRO A 1 183 ? -17.004 -4.625 34.411 1.00 95.75 183 PRO A O 1
ATOM 1405 N N . GLU A 1 184 ? -18.692 -3.683 33.279 1.00 95.75 184 GLU A N 1
ATOM 1406 C CA . GLU A 1 184 ? -19.295 -4.942 32.845 1.00 95.75 184 GLU A CA 1
ATOM 1407 C C . GLU A 1 184 ? -18.378 -5.705 31.881 1.00 95.75 184 GLU A C 1
ATOM 1409 O O . GLU A 1 184 ? -18.147 -6.901 32.066 1.00 95.75 184 GLU A O 1
ATOM 1414 N N . ALA A 1 185 ? -17.833 -5.015 30.874 1.00 96.44 185 ALA A N 1
ATOM 1415 C CA . ALA A 1 185 ? -16.938 -5.602 29.884 1.00 96.44 185 ALA A CA 1
ATOM 1416 C C . ALA A 1 185 ? -15.620 -6.071 30.512 1.00 96.44 185 ALA A C 1
ATOM 1418 O O . ALA A 1 185 ? -15.159 -7.168 30.211 1.00 96.44 185 ALA A O 1
ATOM 1419 N N . LEU A 1 186 ? -15.048 -5.286 31.430 1.00 97.06 186 LEU A N 1
ATOM 1420 C CA . LEU A 1 186 ? -13.804 -5.639 32.109 1.00 97.06 186 LEU A CA 1
ATOM 1421 C C . LEU A 1 186 ? -13.968 -6.871 33.002 1.00 97.06 186 LEU A C 1
ATOM 1423 O O . LEU A 1 186 ? -13.118 -7.755 33.004 1.00 97.06 186 LEU A O 1
ATOM 1427 N N . VAL A 1 187 ? -15.066 -6.955 33.758 1.00 94.69 187 VAL A N 1
ATOM 1428 C CA . VAL A 1 187 ? -15.335 -8.116 34.623 1.00 94.69 187 VAL A CA 1
ATOM 1429 C C . VAL A 1 187 ? -15.617 -9.378 33.800 1.00 94.69 187 VAL A C 1
ATOM 1431 O O . VAL A 1 187 ? -15.325 -10.483 34.258 1.00 94.69 187 VAL A O 1
ATOM 1434 N N . ALA A 1 188 ? -16.164 -9.227 32.592 1.00 96.25 188 ALA A N 1
ATOM 1435 C CA . ALA A 1 188 ? -16.368 -10.327 31.655 1.00 96.25 188 ALA A CA 1
ATOM 1436 C C . ALA A 1 188 ? -15.089 -10.743 30.899 1.00 96.25 188 ALA A C 1
ATOM 1438 O O . ALA A 1 188 ? -15.074 -11.819 30.298 1.00 96.25 188 ALA A O 1
ATOM 1439 N N . ASP A 1 189 ? -14.031 -9.927 30.919 1.00 97.38 189 ASP A N 1
ATOM 1440 C CA . ASP A 1 189 ? -12.790 -10.192 30.195 1.00 97.38 189 ASP A CA 1
ATOM 1441 C C . ASP A 1 189 ? -11.972 -11.323 30.847 1.00 97.38 189 ASP A C 1
ATOM 1443 O O . ASP A 1 189 ? -11.617 -11.296 32.031 1.00 97.38 189 ASP A O 1
ATOM 1447 N N . GLU A 1 190 ? -11.646 -12.351 30.058 1.00 96.75 190 GLU A N 1
ATOM 1448 C CA . GLU A 1 190 ? -10.911 -13.518 30.556 1.00 96.75 190 GLU A CA 1
ATOM 1449 C C . GLU A 1 190 ? -9.467 -13.192 30.960 1.00 96.75 190 GLU A C 1
ATOM 1451 O O . GLU A 1 190 ? -8.928 -13.836 31.868 1.00 96.75 190 GLU A O 1
ATOM 1456 N N . ALA A 1 191 ? -8.815 -12.234 30.291 1.00 96.12 191 ALA A N 1
ATOM 1457 C CA . ALA A 1 191 ? -7.453 -11.838 30.626 1.00 96.12 191 ALA A CA 1
ATOM 1458 C C . ALA A 1 191 ? -7.444 -11.090 31.963 1.00 96.12 191 ALA A C 1
ATOM 1460 O O . ALA A 1 191 ? -6.644 -11.431 32.839 1.00 96.12 191 ALA A O 1
ATOM 1461 N N . PHE A 1 192 ? -8.394 -10.176 32.174 1.00 97.31 192 PHE A N 1
ATOM 1462 C CA . PHE A 1 192 ? -8.582 -9.509 33.458 1.00 97.31 192 PHE A CA 1
ATOM 1463 C C . PHE A 1 192 ? -8.860 -10.509 34.583 1.00 97.31 192 PHE A C 1
ATOM 1465 O O . PHE A 1 192 ? -8.225 -10.442 35.634 1.00 97.31 192 PHE A O 1
ATOM 1472 N N . ALA A 1 193 ? -9.741 -11.492 34.363 1.00 96.25 193 ALA A N 1
ATOM 1473 C CA . ALA A 1 193 ? -10.047 -12.515 35.364 1.00 96.25 193 ALA A CA 1
ATOM 1474 C C . ALA A 1 193 ? -8.807 -13.336 35.778 1.00 96.25 193 ALA A C 1
ATOM 1476 O O . ALA A 1 193 ? -8.632 -13.652 36.959 1.00 96.25 193 ALA A O 1
ATOM 1477 N N . ARG A 1 194 ? -7.916 -13.659 34.828 1.00 97.62 194 ARG A N 1
ATOM 1478 C CA . ARG A 1 194 ? -6.642 -14.347 35.115 1.00 97.62 194 ARG A CA 1
ATOM 1479 C C . ARG A 1 194 ? -5.686 -13.464 35.911 1.00 97.62 194 ARG A C 1
ATOM 1481 O O . ARG A 1 194 ? -5.132 -13.927 36.905 1.00 97.62 194 ARG A O 1
ATOM 1488 N N . LEU A 1 195 ? -5.536 -12.203 35.509 1.00 97.44 195 LEU A N 1
ATOM 1489 C CA . LEU A 1 195 ? -4.691 -11.233 36.205 1.00 97.44 195 LEU A CA 1
ATOM 1490 C C . LEU A 1 195 ? -5.198 -10.959 37.628 1.00 97.44 195 LEU A C 1
ATOM 1492 O O . LEU A 1 195 ? -4.410 -10.903 38.566 1.00 97.44 195 LEU A O 1
ATOM 1496 N N . ALA A 1 196 ? -6.515 -10.878 37.818 1.00 96.00 196 ALA A N 1
ATOM 1497 C CA . ALA A 1 196 ? -7.144 -10.725 39.124 1.00 96.00 196 ALA A CA 1
ATOM 1498 C C . ALA A 1 196 ? -6.854 -11.912 40.063 1.00 96.00 196 ALA A C 1
ATOM 1500 O O . ALA A 1 196 ? -6.607 -11.706 41.255 1.00 96.00 196 ALA A O 1
ATOM 1501 N N . ALA A 1 197 ? -6.859 -13.144 39.541 1.00 96.25 197 ALA A N 1
ATOM 1502 C CA . ALA A 1 197 ? -6.495 -14.337 40.304 1.00 96.25 197 ALA A CA 1
ATOM 1503 C C . ALA A 1 197 ? -5.001 -14.344 40.670 1.00 96.25 197 ALA A C 1
ATOM 1505 O O . ALA A 1 197 ? -4.653 -14.581 41.827 1.00 96.25 197 ALA A O 1
ATOM 1506 N N . GLU A 1 198 ? -4.125 -14.007 39.720 1.00 95.94 198 GLU A N 1
ATOM 1507 C CA . GLU A 1 198 ? -2.686 -13.887 39.974 1.00 95.94 198 GLU A CA 1
ATOM 1508 C C . GLU A 1 198 ? -2.385 -12.798 41.014 1.00 95.94 198 GLU A C 1
ATOM 1510 O O . GLU A 1 198 ? -1.609 -13.018 41.946 1.00 95.94 198 GLU A O 1
ATOM 1515 N N . HIS A 1 199 ? -3.051 -11.646 40.916 1.00 95.69 199 HIS A N 1
ATOM 1516 C CA . HIS A 1 199 ? -2.948 -10.576 41.900 1.00 95.69 199 HIS A CA 1
ATOM 1517 C C . HIS A 1 199 ? -3.344 -11.069 43.300 1.00 95.69 199 HIS A C 1
ATOM 1519 O O . HIS A 1 199 ? -2.632 -10.803 44.270 1.00 95.69 199 HIS A O 1
ATOM 1525 N N . ALA A 1 200 ? -4.442 -11.825 43.421 1.00 94.62 200 ALA A N 1
ATOM 1526 C CA . ALA A 1 200 ? -4.885 -12.385 44.698 1.00 94.62 200 ALA A CA 1
ATOM 1527 C C . ALA A 1 200 ? -3.852 -13.357 45.306 1.00 94.62 200 ALA A C 1
ATOM 1529 O O . ALA A 1 200 ? -3.554 -13.275 46.503 1.00 94.62 200 ALA A O 1
ATOM 1530 N N . ASP A 1 201 ? -3.251 -14.221 44.486 1.00 93.56 201 ASP A N 1
ATOM 1531 C CA . ASP A 1 201 ? -2.203 -15.150 44.920 1.00 93.56 201 ASP A CA 1
ATOM 1532 C C . ASP A 1 201 ? -0.935 -14.407 45.370 1.00 93.56 201 ASP A C 1
ATOM 1534 O O . ASP A 1 201 ? -0.362 -14.693 46.430 1.00 93.56 201 ASP A O 1
ATOM 1538 N N . LEU A 1 202 ? -0.498 -13.408 44.599 1.00 93.44 202 LEU A N 1
ATOM 1539 C CA . LEU A 1 202 ? 0.690 -12.618 44.915 1.00 93.44 202 LEU A CA 1
ATOM 1540 C C . LEU A 1 202 ? 0.490 -11.729 46.152 1.00 93.44 202 LEU A C 1
ATOM 1542 O O . LEU A 1 202 ? 1.442 -11.547 46.924 1.00 93.44 202 LEU A O 1
ATOM 1546 N N . ALA A 1 203 ? -0.729 -11.232 46.380 1.00 91.69 203 ALA A N 1
ATOM 1547 C CA . ALA A 1 203 ? -1.093 -10.391 47.519 1.00 91.69 203 ALA A CA 1
ATOM 1548 C C . ALA A 1 203 ? -1.038 -11.127 48.870 1.00 91.69 203 ALA A C 1
ATOM 1550 O O . ALA A 1 203 ? -1.050 -10.483 49.921 1.00 91.69 203 ALA A O 1
ATOM 1551 N N . CYS A 1 204 ? -0.902 -12.458 48.875 1.00 92.19 204 CYS A N 1
ATOM 1552 C CA . CYS A 1 204 ? -0.714 -13.240 50.099 1.00 92.19 204 CYS A CA 1
ATOM 1553 C C . CYS A 1 204 ? 0.634 -12.958 50.798 1.00 92.19 204 CYS A C 1
ATOM 1555 O O . CYS A 1 204 ? 0.725 -13.077 52.021 1.00 92.19 204 CYS A O 1
ATOM 1557 N N . ASP A 1 205 ? 1.679 -12.567 50.052 1.00 91.62 205 ASP A N 1
ATOM 1558 C CA . ASP A 1 205 ? 2.971 -12.113 50.603 1.00 91.62 205 ASP A CA 1
ATOM 1559 C C . ASP A 1 205 ? 3.517 -10.895 49.823 1.00 91.62 205 ASP A C 1
ATOM 1561 O O . ASP A 1 205 ? 4.445 -11.015 49.009 1.00 91.62 205 ASP A O 1
ATOM 1565 N N . PRO A 1 206 ? 2.972 -9.688 50.076 1.00 85.69 206 PRO A N 1
ATOM 1566 C CA . PRO A 1 206 ? 3.270 -8.509 49.264 1.00 85.69 206 PRO A CA 1
ATOM 1567 C C . PRO A 1 206 ? 4.733 -8.070 49.324 1.00 85.69 206 PRO A C 1
ATOM 1569 O O . PRO A 1 206 ? 5.265 -7.515 48.366 1.00 85.69 206 PRO A O 1
ATOM 1572 N N . LYS A 1 207 ? 5.421 -8.323 50.447 1.00 89.69 207 LYS A N 1
ATOM 1573 C CA . LYS A 1 207 ? 6.820 -7.906 50.627 1.00 89.69 207 LYS A CA 1
ATOM 1574 C C . LYS A 1 207 ? 7.759 -8.717 49.748 1.00 89.69 207 LYS A C 1
ATOM 1576 O O . LYS A 1 207 ? 8.703 -8.158 49.193 1.00 89.69 207 LYS A O 1
ATOM 1581 N N . ARG A 1 208 ? 7.509 -10.022 49.632 1.00 90.62 208 ARG A N 1
ATOM 1582 C CA . ARG A 1 208 ? 8.316 -10.917 48.799 1.00 90.62 208 ARG A CA 1
ATOM 1583 C C . ARG A 1 208 ? 7.995 -10.757 47.313 1.00 90.62 208 ARG A C 1
ATOM 1585 O O . ARG A 1 208 ? 8.892 -10.895 46.488 1.00 90.62 208 ARG A O 1
ATOM 1592 N N . ASN A 1 209 ? 6.746 -10.419 46.995 1.00 91.69 209 ASN A N 1
ATOM 1593 C CA . ASN A 1 209 ? 6.227 -10.373 45.629 1.00 91.69 209 ASN A CA 1
ATOM 1594 C C . ASN A 1 209 ? 6.125 -8.949 45.045 1.00 91.69 209 ASN A C 1
ATOM 1596 O O . ASN A 1 209 ? 5.539 -8.771 43.985 1.00 91.69 209 ASN A O 1
ATOM 1600 N N . ALA A 1 210 ? 6.708 -7.929 45.683 1.00 92.06 210 ALA A N 1
ATOM 1601 C CA . ALA A 1 210 ? 6.482 -6.516 45.347 1.00 92.06 210 ALA A CA 1
ATOM 1602 C C . ALA A 1 210 ? 6.794 -6.101 43.891 1.00 92.06 210 ALA A C 1
ATOM 1604 O O . ALA A 1 210 ? 6.279 -5.090 43.418 1.00 92.06 210 ALA A O 1
ATOM 1605 N N . ALA A 1 211 ? 7.692 -6.805 43.195 1.00 93.12 211 ALA A N 1
ATOM 1606 C CA . ALA A 1 211 ? 7.961 -6.553 41.775 1.00 93.12 211 ALA A CA 1
ATOM 1607 C C . ALA A 1 211 ? 6.924 -7.234 40.869 1.00 93.12 211 ALA A C 1
ATOM 1609 O O . ALA A 1 211 ? 6.461 -6.621 39.916 1.00 93.12 211 ALA A O 1
ATOM 1610 N N . ALA A 1 212 ? 6.535 -8.469 41.200 1.00 93.62 212 ALA A N 1
ATOM 1611 C CA . ALA A 1 212 ? 5.515 -9.214 40.468 1.00 93.62 212 ALA A CA 1
ATOM 1612 C C . ALA A 1 212 ? 4.128 -8.576 40.628 1.00 93.62 212 ALA A C 1
ATOM 1614 O O . ALA A 1 212 ? 3.425 -8.426 39.642 1.00 93.62 212 ALA A O 1
ATOM 1615 N N . LEU A 1 213 ? 3.781 -8.118 41.840 1.00 94.75 213 LEU A N 1
ATOM 1616 C CA . LEU A 1 213 ? 2.541 -7.379 42.091 1.00 94.75 213 LEU A CA 1
ATOM 1617 C C . LEU A 1 213 ? 2.437 -6.148 41.200 1.00 94.75 213 LEU A C 1
ATOM 1619 O O . LEU A 1 213 ? 1.450 -6.019 40.498 1.00 94.75 213 LEU A O 1
ATOM 1623 N N . ARG A 1 214 ? 3.484 -5.316 41.144 1.00 94.75 214 ARG A N 1
ATOM 1624 C CA . ARG A 1 214 ? 3.497 -4.151 40.247 1.00 94.75 214 ARG A CA 1
ATOM 1625 C C . ARG A 1 214 ? 3.322 -4.534 38.782 1.00 94.75 214 ARG A C 1
ATOM 1627 O O . ARG A 1 214 ? 2.540 -3.903 38.094 1.00 94.75 214 ARG A O 1
ATOM 1634 N N . GLY A 1 215 ? 3.991 -5.595 38.329 1.00 97.00 215 GLY A N 1
ATOM 1635 C CA . GLY A 1 215 ? 3.810 -6.092 36.963 1.00 97.00 215 GLY A CA 1
ATOM 1636 C C . GLY A 1 215 ? 2.369 -6.521 36.665 1.00 97.00 215 GLY A C 1
ATOM 1637 O O . GLY A 1 215 ? 1.853 -6.205 35.600 1.00 97.00 215 GLY A O 1
ATOM 1638 N N . VAL A 1 216 ? 1.703 -7.198 37.607 1.00 97.31 216 VAL A N 1
ATOM 1639 C CA . VAL A 1 216 ? 0.292 -7.595 37.455 1.00 97.31 216 VAL A CA 1
ATOM 1640 C C . VAL A 1 216 ? -0.646 -6.390 37.560 1.00 97.31 216 VAL A C 1
ATOM 1642 O O . VAL A 1 216 ? -1.589 -6.299 36.785 1.00 97.31 216 VAL A O 1
ATOM 1645 N N . GLU A 1 217 ? -0.386 -5.444 38.464 1.00 97.06 217 GLU A N 1
ATOM 1646 C CA . GLU A 1 217 ? -1.145 -4.192 38.594 1.00 97.06 217 GLU A CA 1
ATOM 1647 C C . GLU A 1 217 ? -1.070 -3.350 37.306 1.00 97.06 217 GLU A C 1
ATOM 1649 O O . GLU A 1 217 ? -2.090 -2.839 36.838 1.00 97.06 217 GLU A O 1
ATOM 1654 N N . ASP A 1 218 ? 0.116 -3.248 36.698 1.00 97.44 218 ASP A N 1
ATOM 1655 C CA . ASP A 1 218 ? 0.329 -2.583 35.409 1.00 97.44 218 ASP A CA 1
ATOM 1656 C C . ASP A 1 218 ? -0.414 -3.324 34.282 1.00 97.44 218 ASP A C 1
ATOM 1658 O O . ASP A 1 218 ? -1.161 -2.700 33.531 1.00 97.44 218 ASP A O 1
ATOM 1662 N N . ALA A 1 219 ? -0.322 -4.658 34.223 1.00 97.25 219 ALA A N 1
ATOM 1663 C CA . ALA A 1 219 ? -1.038 -5.467 33.231 1.00 97.25 219 ALA A CA 1
ATOM 1664 C C . ALA A 1 219 ? -2.572 -5.386 33.377 1.00 97.25 219 ALA A C 1
ATOM 1666 O O . ALA A 1 219 ? -3.296 -5.360 32.382 1.00 97.25 219 ALA A O 1
ATOM 1667 N N . MET A 1 220 ? -3.094 -5.312 34.606 1.00 98.12 220 MET A N 1
ATOM 1668 C CA . MET A 1 220 ? -4.525 -5.095 34.861 1.00 98.12 220 MET A CA 1
ATOM 1669 C C . MET A 1 220 ? -4.975 -3.714 34.377 1.00 98.12 220 MET A C 1
ATOM 1671 O O . MET A 1 220 ? -6.061 -3.583 33.816 1.00 98.12 220 MET A O 1
ATOM 1675 N N . ASN A 1 221 ? -4.134 -2.695 34.559 1.00 97.56 221 ASN A N 1
ATOM 1676 C CA . ASN A 1 221 ? -4.374 -1.356 34.036 1.00 97.56 221 ASN A CA 1
ATOM 1677 C C . ASN A 1 221 ? -4.349 -1.317 32.500 1.00 97.56 221 ASN A C 1
ATOM 1679 O O . ASN A 1 221 ? -5.215 -0.689 31.898 1.00 97.56 221 ASN A O 1
ATOM 1683 N N . GLU A 1 222 ? -3.395 -1.996 31.862 1.00 97.94 222 GLU A N 1
ATOM 1684 C CA . GLU A 1 222 ? -3.335 -2.135 30.400 1.00 97.94 222 GLU A CA 1
ATOM 1685 C C . GLU A 1 222 ? -4.562 -2.872 29.847 1.00 97.94 222 GLU A C 1
ATOM 1687 O O . GLU A 1 222 ? -5.129 -2.462 28.837 1.00 97.94 222 GLU A O 1
ATOM 1692 N N . CYS A 1 223 ? -5.025 -3.917 30.538 1.00 96.69 223 CYS A N 1
ATOM 1693 C CA . CYS A 1 223 ? -6.261 -4.617 30.195 1.00 96.69 223 CYS A CA 1
ATOM 1694 C C . CYS A 1 223 ? -7.484 -3.687 30.301 1.00 96.69 223 CYS A C 1
ATOM 1696 O O . CYS A 1 223 ? -8.287 -3.619 29.371 1.00 96.69 223 CYS A O 1
ATOM 1698 N N . GLY A 1 224 ? -7.582 -2.899 31.378 1.00 97.06 224 GLY A N 1
ATOM 1699 C CA . GLY A 1 224 ? -8.616 -1.873 31.535 1.00 97.06 224 GLY A CA 1
ATOM 1700 C C . GLY A 1 224 ? -8.614 -0.832 30.410 1.00 97.06 224 GLY A C 1
ATOM 1701 O O . GLY A 1 224 ? -9.671 -0.520 29.857 1.00 97.06 224 GLY A O 1
ATOM 1702 N N . ASP A 1 225 ? -7.433 -0.339 30.029 1.00 96.38 225 ASP A N 1
ATOM 1703 C CA . ASP A 1 225 ? -7.261 0.590 28.907 1.00 96.38 225 ASP A CA 1
ATOM 1704 C C . ASP A 1 225 ? -7.674 -0.037 27.565 1.00 96.38 225 ASP A C 1
ATOM 1706 O O . ASP A 1 225 ? -8.309 0.630 26.745 1.00 96.38 225 ASP A O 1
ATOM 1710 N N . ALA A 1 226 ? -7.342 -1.312 27.340 1.00 95.88 226 ALA A N 1
ATOM 1711 C CA . ALA A 1 226 ? -7.701 -2.039 26.125 1.00 95.88 226 ALA A CA 1
ATOM 1712 C C . ALA A 1 226 ? -9.221 -2.240 26.004 1.00 95.88 226 ALA A C 1
ATOM 1714 O O . ALA A 1 226 ? -9.787 -2.003 24.936 1.00 95.88 226 ALA A O 1
ATOM 1715 N N . VAL A 1 227 ? -9.898 -2.596 27.103 1.00 96.50 227 VAL A N 1
ATOM 1716 C CA . VAL A 1 227 ? -11.368 -2.700 27.148 1.00 96.50 227 VAL A CA 1
ATOM 1717 C C . VAL A 1 227 ? -12.021 -1.343 26.867 1.00 96.50 227 VAL A C 1
ATOM 1719 O O . VAL A 1 227 ? -12.946 -1.263 26.059 1.00 96.50 227 VAL A O 1
ATOM 1722 N N . ALA A 1 228 ? -11.512 -0.260 27.463 1.00 95.94 228 ALA A N 1
ATOM 1723 C CA . ALA A 1 228 ? -12.003 1.094 27.193 1.00 95.94 228 ALA A CA 1
ATOM 1724 C C . ALA A 1 228 ? -11.817 1.487 25.719 1.00 95.94 228 ALA A C 1
ATOM 1726 O O . ALA A 1 228 ? -12.739 2.002 25.087 1.00 95.94 228 ALA A O 1
ATOM 1727 N N . ALA A 1 229 ? -10.648 1.204 25.138 1.00 93.69 229 ALA A N 1
ATOM 1728 C CA . ALA A 1 229 ? -10.385 1.458 23.725 1.00 93.69 229 ALA A CA 1
ATOM 1729 C C . ALA A 1 229 ? -11.344 0.680 22.808 1.00 93.69 229 ALA A C 1
ATOM 1731 O O . ALA A 1 229 ? -11.911 1.273 21.892 1.00 93.69 229 ALA A O 1
ATOM 1732 N N . ALA A 1 230 ? -11.598 -0.601 23.093 1.00 93.69 230 ALA A N 1
ATOM 1733 C CA . ALA A 1 230 ? -12.539 -1.418 22.328 1.00 93.69 230 ALA A CA 1
ATOM 1734 C C . ALA A 1 230 ? -13.977 -0.871 22.387 1.00 93.69 230 ALA A C 1
ATOM 1736 O O . ALA A 1 230 ? -14.673 -0.839 21.370 1.00 93.69 230 ALA A O 1
ATOM 1737 N N . LEU A 1 231 ? -14.416 -0.385 23.553 1.00 94.69 231 LEU A N 1
ATOM 1738 C CA . LEU A 1 231 ? -15.730 0.245 23.704 1.00 94.69 231 LEU A CA 1
ATOM 1739 C C . LEU A 1 231 ? -15.828 1.575 22.952 1.00 94.69 231 LEU A C 1
ATOM 1741 O O . LEU A 1 231 ? -16.829 1.808 22.273 1.00 94.69 231 LEU A O 1
ATOM 1745 N N . ARG A 1 232 ? -14.792 2.425 23.005 1.00 93.50 232 ARG A N 1
ATOM 1746 C CA . ARG A 1 232 ? -14.737 3.667 22.210 1.00 93.50 232 ARG A CA 1
ATOM 1747 C C . ARG A 1 232 ? -14.819 3.381 20.715 1.00 93.50 232 ARG A C 1
ATOM 1749 O O . ARG A 1 232 ? -15.621 4.006 20.022 1.00 93.50 232 ARG A O 1
ATOM 1756 N N . HIS A 1 233 ? -14.057 2.402 20.246 1.00 93.38 233 HIS A N 1
ATOM 1757 C CA . HIS A 1 233 ? -14.074 1.964 18.858 1.00 93.38 233 HIS A CA 1
ATOM 1758 C C . HIS A 1 233 ? -15.474 1.490 18.433 1.00 93.38 233 HIS A C 1
ATOM 1760 O O . HIS A 1 233 ? -16.030 1.968 17.442 1.00 93.38 233 HIS A O 1
ATOM 1766 N N . ALA A 1 234 ? -16.106 0.616 19.226 1.00 93.44 234 ALA A N 1
ATOM 1767 C CA . ALA A 1 234 ? -17.461 0.131 18.960 1.00 93.44 234 ALA A CA 1
ATOM 1768 C C . ALA A 1 234 ? -18.506 1.263 18.965 1.00 93.44 234 ALA A C 1
ATOM 1770 O O . ALA A 1 234 ? -19.414 1.285 18.128 1.00 93.44 234 ALA A O 1
ATOM 1771 N N . ALA A 1 235 ? -18.374 2.227 19.880 1.00 93.88 235 ALA A N 1
ATOM 1772 C CA . ALA A 1 235 ? -19.246 3.393 19.944 1.00 93.88 235 ALA A CA 1
ATOM 1773 C C . ALA A 1 235 ? -19.106 4.284 18.700 1.00 93.88 235 ALA A C 1
ATOM 1775 O O . ALA A 1 235 ? -20.125 4.703 18.146 1.00 93.88 235 ALA A O 1
ATOM 1776 N N . LEU A 1 236 ? -17.879 4.525 18.224 1.00 94.31 236 LEU A N 1
ATOM 1777 C CA . LEU A 1 236 ? -17.623 5.279 16.994 1.00 94.31 236 LEU A CA 1
ATOM 1778 C C . LEU A 1 236 ? -18.169 4.559 15.758 1.00 94.31 236 LEU A C 1
ATOM 1780 O O . LEU A 1 236 ? -18.827 5.188 14.933 1.00 94.31 236 LEU A O 1
ATOM 1784 N N . MET A 1 237 ? -17.981 3.240 15.656 1.00 95.69 237 MET A N 1
ATOM 1785 C CA . MET A 1 237 ? -18.566 2.439 14.574 1.00 95.69 237 MET A CA 1
ATOM 1786 C C . MET A 1 237 ? -20.091 2.557 14.547 1.00 95.69 237 MET A C 1
ATOM 1788 O O . MET A 1 237 ? -20.680 2.776 13.488 1.00 95.69 237 MET A O 1
ATOM 1792 N N . ARG A 1 238 ? -20.741 2.468 15.715 1.00 95.19 238 ARG A N 1
ATOM 1793 C CA . ARG A 1 238 ? -22.195 2.644 15.844 1.00 95.19 238 ARG A CA 1
ATOM 1794 C C . ARG A 1 238 ? -22.636 4.050 15.432 1.00 95.19 238 ARG A C 1
ATOM 1796 O O . ARG A 1 238 ? -23.645 4.185 14.741 1.00 95.19 238 ARG A O 1
ATOM 1803 N N . ASP A 1 239 ? -21.906 5.080 15.851 1.00 95.38 239 ASP A N 1
ATOM 1804 C CA . ASP A 1 239 ? -22.206 6.473 15.507 1.00 95.38 239 ASP A CA 1
ATOM 1805 C C . ASP A 1 239 ? -22.080 6.716 13.996 1.00 95.38 239 ASP A C 1
ATOM 1807 O O . ASP A 1 239 ? -23.015 7.234 13.383 1.00 95.38 239 ASP A O 1
ATOM 1811 N N . LEU A 1 240 ? -20.993 6.251 13.371 1.00 96.38 240 LEU A N 1
ATOM 1812 C CA . LEU A 1 240 ? -20.793 6.328 11.922 1.00 96.38 240 LEU A CA 1
ATOM 1813 C C . LEU A 1 240 ? -21.896 5.587 11.159 1.00 96.38 240 LEU A C 1
ATOM 1815 O O . LEU A 1 240 ? -22.497 6.166 10.256 1.00 96.38 240 LEU A O 1
ATOM 1819 N N . ALA A 1 241 ? -22.223 4.355 11.559 1.00 95.56 241 ALA A N 1
ATOM 1820 C CA . ALA A 1 241 ? -23.291 3.566 10.944 1.00 95.56 241 ALA A CA 1
ATOM 1821 C C . ALA A 1 241 ? -24.660 4.261 11.037 1.00 95.56 241 ALA A C 1
ATOM 1823 O O . ALA A 1 241 ? -25.454 4.229 10.096 1.00 95.56 241 ALA A O 1
ATOM 1824 N N . SER A 1 242 ? -24.944 4.893 12.180 1.00 96.31 242 SER A N 1
ATOM 1825 C CA . SER A 1 242 ? -26.213 5.581 12.414 1.00 96.31 242 SER A CA 1
ATOM 1826 C C . SER A 1 242 ? -26.304 6.914 11.673 1.00 96.31 242 SER A C 1
ATOM 1828 O O . SER A 1 242 ? -27.386 7.265 11.201 1.00 96.31 242 SER A O 1
ATOM 1830 N N . ARG A 1 243 ? -25.213 7.686 11.610 1.00 94.62 243 ARG A N 1
ATOM 1831 C CA . ARG A 1 243 ? -25.188 9.004 10.955 1.00 94.62 243 ARG A CA 1
ATOM 1832 C C . ARG A 1 243 ? -25.072 8.895 9.442 1.00 94.62 243 ARG A C 1
ATOM 1834 O O . ARG A 1 243 ? -25.684 9.695 8.735 1.00 94.62 243 ARG A O 1
ATOM 1841 N N . TYR A 1 244 ? -24.333 7.900 8.957 1.00 95.94 244 TYR A N 1
ATOM 1842 C CA . TYR A 1 244 ? -24.038 7.697 7.543 1.00 95.94 244 TYR A CA 1
ATOM 1843 C C . TYR A 1 244 ? -24.364 6.255 7.114 1.00 95.94 244 TYR A C 1
ATOM 1845 O O . TYR A 1 244 ? -23.457 5.459 6.882 1.00 95.94 244 TYR A O 1
ATOM 1853 N N . PRO A 1 245 ? -25.652 5.893 6.938 1.00 95.12 245 PRO A N 1
ATOM 1854 C CA . PRO A 1 245 ? -26.042 4.529 6.557 1.00 95.12 245 PRO A CA 1
ATOM 1855 C C . PRO A 1 245 ? -25.524 4.063 5.184 1.00 95.12 245 PRO A C 1
ATOM 1857 O O . PRO A 1 245 ? -25.597 2.879 4.871 1.00 95.12 245 PRO A O 1
ATOM 1860 N N . PHE A 1 246 ? -25.056 4.992 4.344 1.00 94.75 246 PHE A N 1
ATOM 1861 C CA . PHE A 1 246 ? -24.439 4.721 3.040 1.0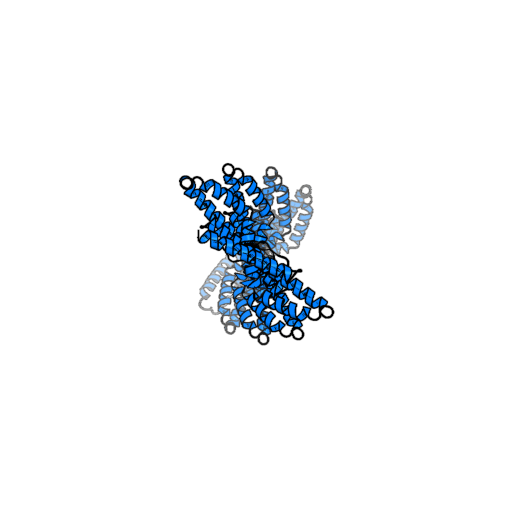0 94.75 246 PHE A CA 1
ATOM 1862 C C . PHE A 1 246 ? -22.931 4.433 3.131 1.00 94.75 246 PHE A C 1
ATOM 1864 O O . PHE A 1 246 ? -22.339 4.008 2.136 1.00 94.75 246 PHE A O 1
ATOM 1871 N N . LEU A 1 247 ? -22.304 4.719 4.278 1.00 97.06 247 LEU A N 1
ATOM 1872 C CA . LEU A 1 247 ? -20.866 4.598 4.466 1.00 97.06 247 LEU A CA 1
ATOM 1873 C C . LEU A 1 247 ? -20.475 3.123 4.584 1.00 97.06 247 LEU A C 1
ATOM 1875 O O . LEU A 1 247 ? -21.028 2.373 5.390 1.00 97.06 247 LEU A O 1
ATOM 1879 N N . ARG A 1 248 ? -19.486 2.712 3.794 1.00 96.75 248 ARG A N 1
ATOM 1880 C CA . ARG A 1 248 ? -18.829 1.413 3.903 1.00 96.75 248 ARG A CA 1
ATOM 1881 C C . ARG A 1 248 ? -17.905 1.440 5.113 1.00 96.75 248 ARG A C 1
ATOM 1883 O O . ARG A 1 248 ? -16.914 2.163 5.130 1.00 96.75 248 ARG A O 1
ATOM 1890 N N . LEU A 1 249 ? -18.275 0.672 6.130 1.00 95.00 249 LEU A N 1
ATOM 1891 C CA . LEU A 1 249 ? -17.468 0.491 7.329 1.00 95.00 249 LEU A CA 1
ATOM 1892 C C . LEU A 1 249 ? -16.377 -0.540 7.060 1.00 95.00 249 LEU A C 1
ATOM 1894 O O . LEU A 1 249 ? -16.631 -1.528 6.365 1.00 95.00 249 LEU A O 1
ATOM 1898 N N . HIS A 1 250 ? -15.201 -0.327 7.642 1.00 94.62 250 HIS A N 1
ATOM 1899 C CA . HIS A 1 250 ? -14.093 -1.267 7.540 1.00 94.62 250 HIS A CA 1
ATOM 1900 C C . HIS A 1 250 ? -13.654 -1.790 8.915 1.00 94.62 250 HIS A C 1
ATOM 1902 O O . HIS A 1 250 ? -13.975 -1.201 9.946 1.00 94.62 250 HIS A O 1
ATOM 1908 N N . GLU A 1 251 ? -12.977 -2.941 8.917 1.00 92.69 251 GLU A N 1
ATOM 1909 C CA . GLU A 1 251 ? -12.617 -3.704 10.124 1.00 92.69 251 GLU A CA 1
ATOM 1910 C C . GLU A 1 251 ? -11.184 -3.432 10.613 1.00 92.69 251 GLU A C 1
ATOM 1912 O O . GLU A 1 251 ? -10.772 -3.994 11.628 1.00 92.69 251 GLU A O 1
ATOM 1917 N N . GLU A 1 252 ? -10.397 -2.610 9.909 1.00 93.94 252 GLU A N 1
ATOM 1918 C CA . GLU A 1 252 ? -9.024 -2.322 10.320 1.00 93.94 252 GLU A CA 1
ATOM 1919 C C . GLU A 1 252 ? -8.973 -1.680 11.710 1.00 93.94 252 GLU A C 1
ATOM 1921 O O . GLU A 1 252 ? -9.738 -0.772 12.050 1.00 93.94 252 GLU A O 1
ATOM 1926 N N . GLU A 1 253 ? -8.008 -2.136 12.510 1.00 89.38 253 GLU A N 1
ATOM 1927 C CA . GLU A 1 253 ? -7.736 -1.591 13.836 1.00 89.38 253 GLU A CA 1
ATOM 1928 C C . GLU A 1 253 ? -7.491 -0.074 13.743 1.00 89.38 253 GLU A C 1
ATOM 1930 O O . GLU A 1 253 ? -6.601 0.381 13.022 1.00 89.38 253 GLU A O 1
ATOM 1935 N N . GLY A 1 254 ? -8.292 0.713 14.467 1.00 92.81 254 GLY A N 1
ATOM 1936 C CA . GLY A 1 254 ? -8.193 2.174 14.469 1.00 92.81 254 GLY A CA 1
ATOM 1937 C C . GLY A 1 254 ? -8.882 2.891 13.297 1.00 92.81 254 GLY A C 1
ATOM 1938 O O . GLY A 1 254 ? -8.757 4.111 13.190 1.00 92.81 254 GLY A O 1
ATOM 1939 N N . TRP A 1 255 ? -9.591 2.180 12.407 1.00 96.88 255 TRP A N 1
ATOM 1940 C CA . TRP A 1 255 ? -10.267 2.786 11.251 1.00 96.88 255 TRP A CA 1
ATOM 1941 C C . TRP A 1 255 ? -11.267 3.903 11.583 1.00 96.88 255 TRP A C 1
ATOM 1943 O O . TRP A 1 255 ? -11.125 4.990 11.017 1.00 96.88 255 TRP A O 1
ATOM 1953 N N . PRO A 1 256 ? -12.259 3.714 12.476 1.00 96.56 256 PRO A N 1
ATOM 1954 C CA . PRO A 1 256 ? -13.236 4.758 12.751 1.00 96.56 256 PRO A CA 1
ATOM 1955 C C . PRO A 1 256 ? -12.585 5.963 13.441 1.00 96.56 256 PRO A C 1
ATOM 1957 O O . PRO A 1 256 ? -12.972 7.098 13.169 1.00 96.56 256 PRO A O 1
ATOM 1960 N N . GLU A 1 257 ? -11.565 5.751 14.277 1.00 96.38 257 GLU A N 1
ATOM 1961 C CA . GLU A 1 257 ? -10.774 6.828 14.874 1.00 96.38 257 GLU A CA 1
ATOM 1962 C C . GLU A 1 257 ? -10.022 7.635 13.808 1.00 96.38 257 GLU A C 1
ATOM 1964 O O . GLU A 1 257 ? -10.083 8.866 13.808 1.00 96.38 257 GLU A O 1
ATOM 1969 N N . ALA A 1 258 ? -9.339 6.951 12.885 1.00 96.88 258 ALA A N 1
ATOM 1970 C CA . ALA A 1 258 ? -8.578 7.583 11.814 1.00 96.88 258 ALA A CA 1
ATOM 1971 C C . ALA A 1 258 ? -9.485 8.338 10.834 1.00 96.88 258 ALA A C 1
ATOM 1973 O O . ALA A 1 258 ? -9.162 9.457 10.443 1.00 96.88 258 ALA A O 1
ATOM 1974 N N . LEU A 1 259 ? -10.644 7.772 10.487 1.00 97.56 259 LEU A N 1
ATOM 1975 C CA . LEU A 1 259 ? -11.599 8.410 9.585 1.00 97.56 259 LEU A CA 1
ATOM 1976 C C . LEU A 1 259 ? -12.200 9.680 10.192 1.00 97.56 259 LEU A C 1
ATOM 1978 O O . LEU A 1 259 ? -12.318 10.697 9.518 1.00 97.56 259 LEU A O 1
ATOM 1982 N N . VAL A 1 260 ? -12.580 9.641 11.472 1.00 95.50 260 VAL A N 1
ATOM 1983 C CA . VAL A 1 260 ? -13.142 10.814 12.159 1.00 95.50 260 VAL A CA 1
ATOM 1984 C C . VAL A 1 260 ? -12.089 11.912 12.346 1.00 95.50 260 VAL A C 1
ATOM 1986 O O . VAL A 1 260 ? -12.437 13.093 12.379 1.00 95.50 260 VAL A O 1
ATOM 1989 N N . ALA A 1 261 ? -10.811 11.540 12.449 1.00 96.94 261 ALA A N 1
ATOM 1990 C CA . ALA A 1 261 ? -9.695 12.479 12.492 1.00 96.94 261 ALA A CA 1
ATOM 1991 C C . ALA A 1 261 ? -9.302 13.042 11.111 1.00 96.94 261 ALA A C 1
ATOM 1993 O O . ALA A 1 261 ? -8.573 14.033 11.057 1.00 96.94 261 ALA A O 1
ATOM 1994 N N . ASP A 1 262 ? -9.766 12.443 10.010 1.00 97.75 262 ASP A N 1
ATOM 1995 C CA . ASP A 1 262 ? -9.422 12.867 8.655 1.00 97.75 262 ASP A CA 1
ATOM 1996 C C . ASP A 1 262 ? -10.118 14.189 8.273 1.00 97.75 262 ASP A C 1
ATOM 1998 O O . ASP A 1 262 ? -11.346 14.332 8.308 1.00 97.75 262 ASP A O 1
ATOM 2002 N N . GLU A 1 263 ? -9.321 15.187 7.885 1.00 97.44 263 GLU A N 1
ATOM 2003 C CA . GLU A 1 263 ? -9.826 16.521 7.544 1.00 97.44 263 GLU A CA 1
ATOM 2004 C C . GLU A 1 263 ? -10.694 16.521 6.274 1.00 97.44 263 GLU A C 1
ATOM 2006 O O . GLU A 1 263 ? -11.643 17.310 6.168 1.00 97.44 263 GLU A O 1
ATOM 2011 N N . ALA A 1 264 ? -10.395 15.650 5.302 1.00 96.69 264 ALA A N 1
ATOM 2012 C CA . ALA A 1 264 ? -11.181 15.547 4.080 1.00 96.69 264 ALA A CA 1
ATOM 2013 C C . ALA A 1 264 ? -12.552 14.933 4.379 1.00 96.69 264 ALA A C 1
ATOM 2015 O O . ALA A 1 264 ? -13.564 15.476 3.921 1.00 96.69 264 ALA A O 1
ATOM 2016 N N . PHE A 1 265 ? -12.607 13.891 5.213 1.00 97.81 265 PHE A N 1
ATOM 2017 C CA . PHE A 1 265 ? -13.858 13.322 5.703 1.00 97.81 265 PHE A CA 1
ATOM 2018 C C . PHE A 1 265 ? -14.681 14.352 6.478 1.00 97.81 265 PHE A C 1
ATOM 2020 O O . PHE A 1 265 ? -15.868 14.519 6.200 1.00 97.81 265 PHE A O 1
ATOM 2027 N N . ALA A 1 266 ? -14.065 15.108 7.393 1.00 97.06 266 ALA A N 1
ATOM 2028 C CA . ALA A 1 266 ? -14.755 16.146 8.159 1.00 97.06 266 ALA A CA 1
ATOM 2029 C C . ALA A 1 266 ? -15.387 17.221 7.254 1.00 97.06 266 ALA A C 1
ATOM 2031 O O . ALA A 1 266 ? -16.524 17.650 7.481 1.00 97.06 266 ALA A O 1
ATOM 2032 N N . ARG A 1 267 ? -14.687 17.631 6.187 1.00 98.00 267 ARG A N 1
ATOM 2033 C CA . ARG A 1 267 ? -15.218 18.574 5.191 1.00 98.00 267 ARG A CA 1
ATOM 2034 C C . ARG A 1 267 ? -16.394 17.981 4.413 1.00 98.00 267 ARG A C 1
ATOM 2036 O O . ARG A 1 267 ? -17.403 18.661 4.237 1.00 98.00 267 ARG A O 1
ATOM 2043 N N . LEU A 1 268 ? -16.272 16.732 3.966 1.00 97.94 268 LEU A N 1
ATOM 2044 C CA . LEU A 1 268 ? -17.331 16.029 3.238 1.00 97.94 268 LEU A CA 1
ATOM 2045 C C . LEU A 1 268 ? -18.570 15.806 4.116 1.00 97.94 268 LEU A C 1
ATOM 2047 O O . LEU A 1 268 ? -19.689 16.010 3.659 1.00 97.94 268 LEU A O 1
ATOM 2051 N N . ALA A 1 269 ? -18.383 15.477 5.394 1.00 96.88 269 ALA A N 1
ATOM 2052 C CA . ALA A 1 269 ? -19.459 15.342 6.371 1.00 96.88 269 ALA A CA 1
ATOM 2053 C C . ALA A 1 269 ? -20.237 16.656 6.571 1.00 96.88 269 ALA A C 1
ATOM 2055 O O . ALA A 1 269 ? -21.469 16.643 6.640 1.00 96.88 269 ALA A O 1
ATOM 2056 N N . ALA A 1 270 ? -19.541 17.798 6.626 1.00 97.31 270 ALA A N 1
ATOM 2057 C CA . ALA A 1 270 ? -20.181 19.112 6.705 1.00 97.31 270 ALA A CA 1
ATOM 2058 C C . ALA A 1 270 ? -20.974 19.440 5.428 1.00 97.31 270 ALA A C 1
ATOM 2060 O O . ALA A 1 270 ? -22.128 19.861 5.509 1.00 97.31 270 ALA A O 1
ATOM 2061 N N . GLU A 1 271 ? -20.395 19.181 4.252 1.00 97.19 271 GLU A N 1
ATOM 2062 C CA . GLU A 1 271 ? -21.083 19.365 2.970 1.00 97.19 271 GLU A CA 1
ATOM 2063 C C . GLU A 1 271 ? -22.323 18.464 2.859 1.00 97.19 271 GLU A C 1
ATOM 2065 O O . GLU A 1 271 ? -23.396 18.920 2.458 1.00 97.19 271 GLU A O 1
ATOM 2070 N N . HIS A 1 272 ? -22.213 17.204 3.285 1.00 96.69 272 HIS A N 1
ATOM 2071 C CA . HIS A 1 272 ? -23.335 16.274 3.342 1.00 96.69 272 HIS A CA 1
ATOM 2072 C C . HIS A 1 272 ? -24.458 16.811 4.240 1.00 96.69 272 HIS A C 1
ATOM 2074 O O . HIS A 1 272 ? -25.624 16.797 3.841 1.00 96.69 272 HIS A O 1
ATOM 2080 N N . ALA A 1 273 ? -24.126 17.331 5.428 1.00 96.12 273 ALA A N 1
ATOM 2081 C CA . ALA A 1 273 ? -25.104 17.910 6.347 1.00 96.12 273 ALA A CA 1
ATOM 2082 C C . ALA A 1 273 ? -25.850 19.110 5.733 1.00 96.12 273 ALA A C 1
ATOM 2084 O O . ALA A 1 273 ? -27.076 19.188 5.842 1.00 96.12 273 ALA A O 1
ATOM 2085 N N . ASP A 1 274 ? -25.142 19.998 5.030 1.00 95.81 274 ASP A N 1
ATOM 2086 C CA . ASP A 1 274 ? -25.742 21.146 4.340 1.00 95.81 274 ASP A CA 1
ATOM 2087 C C . ASP A 1 274 ? -26.653 20.710 3.183 1.00 95.81 274 ASP A C 1
ATOM 2089 O O . ASP A 1 274 ? -27.768 21.221 3.011 1.00 95.81 274 ASP A O 1
ATOM 2093 N N . LEU A 1 275 ? -26.212 19.734 2.385 1.00 95.19 275 LEU A N 1
ATOM 2094 C CA . LEU A 1 275 ? -26.989 19.215 1.261 1.00 95.19 275 LEU A CA 1
ATOM 2095 C C . LEU A 1 275 ? -28.231 18.438 1.723 1.00 95.19 275 LEU A C 1
ATOM 2097 O O . LEU A 1 275 ? -29.269 18.504 1.050 1.00 95.19 275 LEU A O 1
ATOM 2101 N N . ALA A 1 276 ? -28.158 17.764 2.873 1.00 93.19 276 ALA A N 1
ATOM 2102 C CA . ALA A 1 276 ? -29.249 16.992 3.465 1.00 93.19 276 ALA A CA 1
ATOM 2103 C C . ALA A 1 276 ? -30.427 17.858 3.955 1.00 93.19 276 ALA A C 1
ATOM 2105 O O . ALA A 1 276 ? -31.507 17.326 4.215 1.00 93.19 276 ALA A O 1
ATOM 2106 N N . LEU A 1 277 ? -30.277 19.188 4.016 1.00 94.69 277 LEU A N 1
ATOM 2107 C CA . LEU A 1 277 ? -31.377 20.109 4.330 1.00 94.69 277 LEU A CA 1
ATOM 2108 C C . LEU A 1 277 ? -32.474 20.132 3.244 1.00 94.69 277 LEU A C 1
ATOM 2110 O O . LEU A 1 277 ? -33.641 20.365 3.560 1.00 94.69 277 LEU A O 1
ATOM 2114 N N . ASP A 1 278 ? -32.130 19.873 1.973 1.00 94.19 278 ASP A N 1
ATOM 2115 C CA . ASP A 1 278 ? -33.095 19.701 0.869 1.00 94.19 278 ASP A CA 1
ATOM 2116 C C . ASP A 1 278 ? -32.697 18.525 -0.051 1.00 94.19 278 ASP A C 1
ATOM 2118 O O . ASP A 1 278 ? -32.187 18.722 -1.164 1.00 94.19 278 ASP A O 1
ATOM 2122 N N . PRO A 1 279 ? -32.955 17.273 0.379 1.00 89.50 279 PRO A N 1
ATOM 2123 C CA . PRO A 1 279 ? -32.457 16.086 -0.314 1.00 89.50 279 PRO A CA 1
ATOM 2124 C C . PRO A 1 279 ? -33.009 15.918 -1.729 1.00 89.50 279 PRO A C 1
ATOM 2126 O O . PRO A 1 279 ? -32.347 15.370 -2.606 1.00 89.50 279 PRO A O 1
ATOM 2129 N N . LYS A 1 280 ? -34.233 16.398 -1.987 1.00 92.00 280 LYS A N 1
ATOM 2130 C CA . LYS A 1 280 ? -34.880 16.242 -3.299 1.00 92.00 280 LYS A CA 1
ATOM 2131 C C . LYS A 1 280 ? -34.204 17.103 -4.354 1.00 92.00 280 LYS A C 1
ATOM 2133 O O . LYS A 1 280 ? -34.013 16.648 -5.480 1.00 92.00 280 LYS A O 1
ATOM 2138 N N . ARG A 1 281 ? -33.856 18.341 -3.996 1.00 93.56 281 ARG A N 1
ATOM 2139 C CA . ARG A 1 281 ? -33.168 19.265 -4.900 1.00 93.56 281 ARG A CA 1
ATOM 2140 C C . ARG A 1 281 ? -31.698 18.889 -5.079 1.00 93.56 281 ARG A C 1
ATOM 2142 O O . ARG A 1 281 ? -31.164 19.057 -6.171 1.00 93.56 281 ARG A O 1
ATOM 2149 N N . ASN A 1 282 ? -31.080 18.347 -4.032 1.00 93.44 282 ASN A N 1
ATOM 2150 C CA . ASN A 1 282 ? -29.645 18.082 -3.975 1.00 93.44 282 ASN A CA 1
ATOM 2151 C C . ASN A 1 282 ? -29.261 16.620 -4.273 1.00 93.44 282 ASN A C 1
ATOM 2153 O O . ASN A 1 282 ? -28.100 16.262 -4.125 1.00 93.44 282 ASN A O 1
ATOM 2157 N N . ALA A 1 283 ? -30.187 15.771 -4.729 1.00 94.44 283 ALA A N 1
ATOM 2158 C CA . ALA A 1 283 ? -29.983 14.319 -4.836 1.00 94.44 283 ALA A CA 1
ATOM 2159 C C . ALA A 1 283 ? -28.744 13.871 -5.643 1.00 94.44 283 ALA A C 1
ATOM 2161 O O . ALA A 1 283 ? -28.172 12.822 -5.364 1.00 94.44 283 ALA A O 1
ATOM 2162 N N . ALA A 1 284 ? -28.343 14.614 -6.679 1.00 94.75 284 ALA A N 1
ATOM 2163 C CA . ALA A 1 284 ? -27.128 14.299 -7.436 1.00 94.75 284 ALA A CA 1
ATOM 2164 C C . ALA A 1 284 ? -25.850 14.693 -6.677 1.00 94.75 284 ALA A C 1
ATOM 2166 O O . ALA A 1 284 ? -24.888 13.936 -6.692 1.00 94.75 284 ALA A O 1
ATOM 2167 N N . ALA A 1 285 ? -25.864 15.845 -6.000 1.00 95.19 285 ALA A N 1
ATOM 2168 C CA . ALA A 1 285 ? -24.743 16.314 -5.191 1.00 95.19 285 ALA A CA 1
ATOM 2169 C C . ALA A 1 285 ? -24.556 15.447 -3.939 1.00 95.19 285 ALA A C 1
ATOM 2171 O O . ALA A 1 285 ? -23.432 15.080 -3.635 1.00 95.19 285 ALA A O 1
ATOM 2172 N N . LEU A 1 286 ? -25.655 15.048 -3.283 1.00 96.19 286 LEU A N 1
ATOM 2173 C CA . LEU A 1 286 ? -25.620 14.115 -2.154 1.00 96.19 286 LEU A CA 1
ATOM 2174 C C . LEU A 1 286 ? -24.931 12.812 -2.538 1.00 96.19 286 LEU A C 1
ATOM 2176 O O . LEU A 1 286 ? -23.962 12.457 -1.891 1.00 96.19 286 LEU A O 1
ATOM 2180 N N . ARG A 1 287 ? -25.338 12.174 -3.643 1.00 96.00 287 ARG A N 1
ATOM 2181 C CA . ARG A 1 287 ? -24.664 10.957 -4.122 1.00 96.00 287 ARG A CA 1
ATOM 2182 C C . ARG A 1 287 ? -23.173 11.162 -4.376 1.00 96.00 287 ARG A C 1
ATOM 2184 O O . ARG A 1 287 ? -22.381 10.329 -3.976 1.00 96.00 287 ARG A O 1
ATOM 2191 N N . GLY A 1 288 ? -22.790 12.286 -4.984 1.00 97.81 288 GLY A N 1
ATOM 2192 C CA . GLY A 1 288 ? -21.376 12.600 -5.197 1.00 97.81 288 GLY A CA 1
ATOM 2193 C C . GLY A 1 288 ? -20.586 12.738 -3.890 1.00 97.81 288 GLY A C 1
ATOM 2194 O O . GLY A 1 288 ? -19.468 12.243 -3.803 1.00 97.81 288 GLY A O 1
ATOM 2195 N N . VAL A 1 289 ? -21.167 13.372 -2.866 1.00 97.81 289 VAL A N 1
ATOM 2196 C CA . VAL A 1 289 ? -20.537 13.491 -1.541 1.00 97.81 289 VAL A CA 1
ATOM 2197 C C . VAL A 1 289 ? -20.529 12.148 -0.805 1.00 97.81 289 VAL A C 1
ATOM 2199 O O . VAL A 1 289 ? -19.524 11.810 -0.194 1.00 97.81 289 VAL A O 1
ATOM 2202 N N . GLU A 1 290 ? -21.600 11.359 -0.893 1.00 97.75 290 GLU A N 1
ATOM 2203 C CA . GLU A 1 290 ? -21.690 10.008 -0.322 1.00 97.75 290 GLU A CA 1
ATOM 2204 C C . GLU A 1 290 ? -20.628 9.069 -0.927 1.00 97.75 290 GLU A C 1
ATOM 2206 O O . GLU A 1 290 ? -19.950 8.346 -0.193 1.00 97.75 290 GLU A O 1
ATOM 2211 N N . ASP A 1 291 ? -20.434 9.115 -2.249 1.00 98.06 291 ASP A N 1
ATOM 2212 C CA . ASP A 1 291 ? -19.386 8.371 -2.956 1.00 98.06 291 ASP A CA 1
ATOM 2213 C C . ASP A 1 291 ? -17.987 8.847 -2.523 1.00 98.06 291 ASP A C 1
ATOM 2215 O O . ASP A 1 291 ? -17.144 8.024 -2.172 1.00 98.06 291 ASP A O 1
ATOM 2219 N N . ALA A 1 292 ? -17.760 10.162 -2.427 1.00 97.81 292 ALA A N 1
ATOM 2220 C CA . ALA A 1 292 ? -16.486 10.720 -1.964 1.00 97.81 292 ALA A CA 1
ATOM 2221 C C . ALA A 1 292 ? -16.175 10.376 -0.493 1.00 97.81 292 ALA A C 1
ATOM 2223 O O . ALA A 1 292 ? -15.023 10.127 -0.139 1.00 97.81 292 ALA A O 1
ATOM 2224 N N . MET A 1 293 ? -17.187 10.331 0.381 1.00 98.38 293 MET A N 1
ATOM 2225 C CA . MET A 1 293 ? -17.031 9.882 1.772 1.00 98.38 293 MET A CA 1
ATOM 2226 C C . MET A 1 293 ? -16.652 8.401 1.835 1.00 98.38 293 MET A C 1
ATOM 2228 O O . MET A 1 293 ? -15.809 8.016 2.643 1.00 98.38 293 MET A O 1
ATOM 2232 N N . ASN A 1 294 ? -17.239 7.580 0.963 1.00 97.94 294 ASN A N 1
ATOM 2233 C CA . ASN A 1 294 ? -16.878 6.174 0.821 1.00 97.94 294 ASN A CA 1
ATOM 2234 C C . ASN A 1 294 ? -15.444 5.986 0.302 1.00 97.94 294 ASN A C 1
ATOM 2236 O O . ASN A 1 294 ? -14.715 5.154 0.832 1.00 97.94 294 ASN A O 1
ATOM 2240 N N . GLU A 1 295 ? -15.025 6.760 -0.699 1.00 98.25 295 GLU A N 1
ATOM 2241 C CA . GLU A 1 295 ? -13.646 6.754 -1.206 1.00 98.25 295 GLU A CA 1
ATOM 2242 C C . GLU A 1 295 ? -12.641 7.188 -0.130 1.00 98.25 295 GLU A C 1
ATOM 2244 O O . GLU A 1 295 ? -11.582 6.582 0.009 1.00 98.25 295 GLU A O 1
ATOM 2249 N N . CYS A 1 296 ? -12.990 8.191 0.681 1.00 97.56 296 CYS A N 1
ATOM 2250 C CA . CYS A 1 296 ? -12.186 8.605 1.827 1.00 97.56 296 CYS A CA 1
ATOM 2251 C C . CYS A 1 296 ? -12.061 7.476 2.867 1.00 97.56 296 CYS A C 1
ATOM 2253 O O . CYS A 1 296 ? -10.954 7.160 3.301 1.00 97.56 296 CYS A O 1
ATOM 2255 N N . GLY A 1 297 ? -13.168 6.799 3.191 1.00 97.62 297 GLY A N 1
ATOM 2256 C CA . GLY A 1 297 ? -13.165 5.614 4.054 1.00 97.62 297 GLY A CA 1
ATOM 2257 C C . GLY A 1 297 ? -12.272 4.484 3.531 1.00 97.62 297 GLY A C 1
ATOM 2258 O O . GLY A 1 297 ? -11.478 3.923 4.290 1.00 97.62 297 GLY A O 1
ATOM 2259 N N . ASP A 1 298 ? -12.351 4.188 2.231 1.00 97.06 298 ASP A N 1
ATOM 2260 C CA . ASP A 1 298 ? -11.505 3.192 1.565 1.00 97.06 298 ASP A CA 1
ATOM 2261 C C . ASP A 1 298 ? -10.017 3.577 1.606 1.00 97.06 298 ASP A C 1
ATOM 2263 O O . ASP A 1 298 ? -9.164 2.712 1.825 1.00 97.06 298 ASP A O 1
ATOM 2267 N N . ALA A 1 299 ? -9.698 4.862 1.422 1.00 96.62 299 ALA A N 1
ATOM 2268 C CA . ALA A 1 299 ? -8.331 5.375 1.473 1.00 96.62 299 ALA A CA 1
ATOM 2269 C C . ALA A 1 299 ? -7.732 5.272 2.884 1.00 96.62 299 ALA A C 1
ATOM 2271 O O . ALA A 1 299 ? -6.602 4.804 3.035 1.00 96.62 299 ALA A O 1
ATOM 2272 N N . VAL A 1 300 ? -8.499 5.625 3.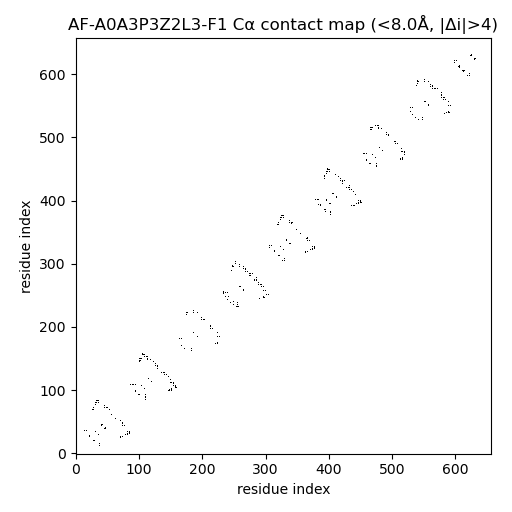923 1.00 97.25 300 VAL A N 1
ATOM 2273 C CA . VAL A 1 300 ? -8.085 5.458 5.328 1.00 97.25 300 VAL A CA 1
ATOM 2274 C C . VAL A 1 300 ? -7.839 3.981 5.648 1.00 97.25 300 VAL A C 1
ATOM 2276 O O . VAL A 1 300 ? -6.809 3.638 6.228 1.00 97.25 300 VAL A O 1
ATOM 2279 N N . ALA A 1 301 ? -8.731 3.086 5.211 1.00 96.56 301 ALA A N 1
ATOM 2280 C CA . ALA A 1 301 ? -8.553 1.644 5.379 1.00 96.56 301 ALA A CA 1
ATOM 2281 C C . ALA A 1 301 ? -7.291 1.132 4.666 1.00 96.56 301 ALA A C 1
ATOM 2283 O O . ALA A 1 301 ? -6.519 0.362 5.236 1.00 96.56 301 ALA A O 1
ATOM 2284 N N . ALA A 1 302 ? -7.038 1.582 3.434 1.00 94.62 302 ALA A N 1
ATOM 2285 C CA . ALA A 1 302 ? -5.830 1.224 2.695 1.00 94.62 302 ALA A CA 1
ATOM 2286 C C . ALA A 1 302 ? -4.554 1.696 3.412 1.00 94.62 302 ALA A C 1
ATOM 2288 O O . ALA A 1 302 ? -3.620 0.909 3.549 1.00 94.62 302 ALA A O 1
ATOM 2289 N N . ALA A 1 303 ? -4.539 2.923 3.939 1.00 94.75 303 ALA A N 1
ATOM 2290 C CA . ALA A 1 303 ? -3.405 3.452 4.694 1.00 94.75 303 ALA A CA 1
ATOM 2291 C C . ALA A 1 303 ? -3.131 2.650 5.980 1.00 94.75 303 ALA A C 1
ATOM 2293 O O . ALA A 1 303 ? -1.975 2.364 6.298 1.00 94.75 303 ALA A O 1
ATOM 2294 N N . LEU A 1 304 ? -4.180 2.232 6.699 1.00 95.75 304 LEU A N 1
ATOM 2295 C CA . LEU A 1 304 ? -4.039 1.388 7.889 1.00 95.75 304 LEU A CA 1
ATOM 2296 C C . LEU A 1 304 ? -3.526 -0.014 7.548 1.00 95.75 304 LEU A C 1
ATOM 2298 O O . LEU A 1 304 ? -2.625 -0.506 8.228 1.00 95.75 304 LEU A O 1
ATOM 2302 N N . ARG A 1 305 ? -4.032 -0.642 6.475 1.00 94.44 305 ARG A N 1
ATOM 2303 C CA . ARG A 1 305 ? -3.514 -1.934 5.983 1.00 94.44 305 ARG A CA 1
ATOM 2304 C C . ARG A 1 305 ? -2.039 -1.837 5.607 1.00 94.44 305 ARG A C 1
ATOM 2306 O O . ARG A 1 305 ? -1.250 -2.676 6.039 1.00 94.44 305 ARG A O 1
ATOM 2313 N N . HIS A 1 306 ? -1.665 -0.790 4.882 1.00 94.06 306 HIS A N 1
ATOM 2314 C CA . HIS A 1 306 ? -0.281 -0.519 4.513 1.00 94.06 306 HIS A CA 1
ATOM 2315 C C . HIS A 1 306 ? 0.618 -0.381 5.752 1.00 94.06 306 HIS A C 1
ATOM 2317 O O . HIS A 1 306 ? 1.632 -1.069 5.879 1.00 94.06 306 HIS A O 1
ATOM 2323 N N . ALA A 1 307 ? 0.212 0.440 6.728 1.00 94.38 307 ALA A N 1
ATOM 2324 C CA . ALA A 1 307 ? 0.952 0.623 7.976 1.00 94.38 307 ALA A CA 1
ATOM 2325 C C . ALA A 1 307 ? 1.070 -0.681 8.788 1.00 94.38 307 ALA A C 1
ATOM 2327 O O . ALA A 1 307 ? 2.129 -0.976 9.351 1.00 94.38 307 ALA A O 1
ATOM 2328 N N . ALA A 1 308 ? 0.006 -1.487 8.828 1.00 94.69 308 ALA A N 1
ATOM 2329 C CA . ALA A 1 308 ? 0.008 -2.781 9.498 1.00 94.69 308 ALA A CA 1
ATOM 2330 C C . ALA A 1 308 ? 0.983 -3.769 8.838 1.00 94.69 308 ALA A C 1
ATOM 2332 O O . ALA A 1 308 ? 1.733 -4.437 9.553 1.00 94.69 308 ALA A O 1
ATOM 2333 N N . LEU A 1 309 ? 1.025 -3.825 7.502 1.00 95.25 309 LEU A N 1
ATOM 2334 C CA . LEU A 1 309 ? 1.977 -4.653 6.758 1.00 95.25 309 LEU A CA 1
ATOM 2335 C C . LEU A 1 309 ? 3.422 -4.194 6.974 1.00 95.25 309 LEU A C 1
ATOM 2337 O O . LEU A 1 309 ? 4.287 -5.027 7.232 1.00 95.25 309 LEU A O 1
ATOM 2341 N N . MET A 1 310 ? 3.684 -2.885 6.954 1.00 96.06 310 MET A N 1
ATOM 2342 C CA . MET A 1 310 ? 5.013 -2.339 7.263 1.00 96.06 310 MET A CA 1
ATOM 2343 C C . MET A 1 310 ? 5.472 -2.737 8.667 1.00 96.06 310 MET A C 1
ATOM 2345 O O . MET A 1 310 ? 6.606 -3.183 8.847 1.00 96.06 310 MET A O 1
ATOM 2349 N N . ARG A 1 311 ? 4.584 -2.631 9.664 1.00 95.56 311 ARG A N 1
ATOM 2350 C CA . ARG A 1 311 ? 4.861 -3.060 11.043 1.00 95.56 311 ARG A CA 1
ATOM 2351 C C . ARG A 1 311 ? 5.149 -4.561 11.122 1.00 95.56 311 ARG A C 1
ATOM 2353 O O . ARG A 1 311 ? 6.082 -4.961 11.817 1.00 95.56 311 ARG A O 1
ATOM 2360 N N . ASP A 1 312 ? 4.362 -5.382 10.431 1.00 95.75 312 ASP A N 1
ATOM 2361 C CA . ASP A 1 312 ? 4.534 -6.837 10.407 1.00 95.75 312 ASP A CA 1
ATOM 2362 C C . ASP A 1 312 ? 5.868 -7.234 9.758 1.00 95.75 312 ASP A C 1
ATOM 2364 O O . ASP A 1 312 ? 6.634 -7.991 10.355 1.00 95.75 312 ASP A O 1
ATOM 2368 N N . LEU A 1 313 ? 6.207 -6.652 8.602 1.00 96.56 313 LEU A N 1
ATOM 2369 C CA . LEU A 1 313 ? 7.492 -6.863 7.930 1.00 96.56 313 LEU A CA 1
ATOM 2370 C C . LEU A 1 313 ? 8.668 -6.430 8.811 1.00 96.56 313 LEU A C 1
ATOM 2372 O O . LEU A 1 313 ? 9.599 -7.211 8.999 1.00 96.56 313 LEU A O 1
ATOM 2376 N N . ALA A 1 314 ? 8.602 -5.239 9.413 1.00 95.75 314 ALA A N 1
ATOM 2377 C CA . ALA A 1 314 ? 9.640 -4.737 10.314 1.00 95.75 314 ALA A CA 1
ATOM 2378 C C . ALA A 1 314 ? 9.851 -5.657 11.529 1.00 95.75 314 ALA A C 1
ATOM 2380 O O . ALA A 1 314 ? 10.983 -5.885 11.959 1.00 95.75 314 ALA A O 1
ATOM 2381 N N . SER A 1 315 ? 8.761 -6.192 12.089 1.00 96.44 315 SER A N 1
ATOM 2382 C CA . SER A 1 315 ? 8.823 -7.072 13.257 1.00 96.44 315 SER A CA 1
ATOM 2383 C C . SER A 1 315 ? 9.310 -8.477 12.910 1.00 96.44 315 SER A C 1
ATOM 2385 O O . SER A 1 315 ? 10.032 -9.077 13.707 1.00 96.44 315 SER A O 1
ATOM 2387 N N . ARG A 1 316 ? 8.887 -9.036 11.770 1.00 94.62 316 ARG A N 1
ATOM 2388 C CA . ARG A 1 316 ? 9.252 -10.400 11.354 1.00 94.62 316 ARG A CA 1
ATOM 2389 C C . ARG A 1 316 ? 10.648 -10.465 10.754 1.00 94.62 316 ARG A C 1
ATOM 2391 O O . ARG A 1 316 ? 11.352 -11.448 10.975 1.00 94.62 316 ARG A O 1
ATOM 2398 N N . TYR A 1 317 ? 11.050 -9.417 10.040 1.00 95.88 317 TYR A N 1
ATOM 2399 C CA . TYR A 1 317 ? 12.313 -9.341 9.315 1.00 95.88 317 TYR A CA 1
ATOM 2400 C C . TYR A 1 317 ? 13.075 -8.053 9.670 1.00 95.88 317 TYR A C 1
ATOM 2402 O O . TYR A 1 317 ? 13.176 -7.147 8.847 1.00 95.88 317 TYR A O 1
ATOM 2410 N N . PRO A 1 318 ? 13.684 -7.955 10.871 1.00 95.06 318 PRO A N 1
ATOM 2411 C CA . PRO A 1 318 ? 14.402 -6.744 11.293 1.00 95.06 318 PRO A CA 1
ATOM 2412 C C . PRO A 1 318 ? 15.621 -6.377 10.428 1.00 95.06 318 PRO A C 1
ATOM 2414 O O . PRO A 1 318 ? 16.158 -5.280 10.558 1.00 95.06 318 PRO A O 1
ATOM 2417 N N . PHE A 1 319 ? 16.099 -7.305 9.591 1.00 94.69 319 PHE A N 1
ATOM 2418 C CA . PHE A 1 319 ? 17.190 -7.097 8.632 1.00 94.69 319 PHE A CA 1
ATOM 2419 C C . PHE A 1 319 ? 16.716 -6.517 7.288 1.00 94.69 319 PHE A C 1
ATOM 2421 O O . PHE A 1 319 ? 17.557 -6.129 6.474 1.00 94.69 319 PHE A O 1
ATOM 2428 N N . LEU A 1 320 ? 15.403 -6.520 7.029 1.00 97.06 320 LEU A N 1
ATOM 2429 C CA . LEU A 1 320 ? 14.828 -6.123 5.751 1.00 97.06 320 LEU A CA 1
ATOM 2430 C C . LEU A 1 320 ? 14.885 -4.599 5.592 1.00 97.06 320 LEU A C 1
ATOM 2432 O O . LEU A 1 320 ? 14.446 -3.849 6.466 1.00 97.06 320 LEU A O 1
ATOM 2436 N N . ARG A 1 321 ? 15.397 -4.138 4.451 1.00 96.88 321 ARG A N 1
ATOM 2437 C CA . ARG A 1 321 ? 15.310 -2.745 4.020 1.00 96.88 321 ARG A CA 1
ATOM 2438 C C . ARG A 1 321 ? 13.874 -2.454 3.602 1.00 96.88 321 ARG A C 1
ATOM 2440 O O . ARG A 1 321 ? 13.396 -2.983 2.603 1.00 96.88 321 ARG A O 1
ATOM 2447 N N . LEU A 1 322 ? 13.197 -1.629 4.391 1.00 95.31 322 LEU A N 1
ATOM 2448 C CA . LEU A 1 322 ? 11.863 -1.141 4.067 1.00 95.31 322 LEU A CA 1
ATOM 2449 C C . LEU A 1 322 ? 11.970 0.027 3.092 1.00 95.31 322 LEU A C 1
ATOM 2451 O O . LEU A 1 322 ? 12.869 0.860 3.235 1.00 95.31 322 LEU A O 1
ATOM 2455 N N . HIS A 1 323 ? 11.039 0.097 2.146 1.00 94.81 323 HIS A N 1
ATOM 2456 C CA . HIS A 1 323 ? 10.971 1.197 1.193 1.00 94.81 323 HIS A CA 1
ATOM 2457 C C . HIS A 1 323 ? 9.657 1.981 1.311 1.00 94.81 323 HIS A C 1
ATOM 2459 O O . HIS A 1 323 ? 8.680 1.492 1.876 1.00 94.81 323 HIS A O 1
ATOM 2465 N N . GLU A 1 324 ? 9.670 3.227 0.831 1.00 92.75 324 GLU A N 1
ATOM 2466 C CA . GLU A 1 324 ? 8.580 4.203 0.997 1.00 92.75 324 GLU A CA 1
ATOM 2467 C C . GLU A 1 324 ? 7.632 4.271 -0.212 1.00 92.75 324 GLU A C 1
ATOM 2469 O O . GLU A 1 324 ? 6.672 5.042 -0.190 1.00 92.75 324 GLU A O 1
ATOM 2474 N N . GLU A 1 325 ? 7.884 3.513 -1.286 1.00 93.81 325 GLU A N 1
ATOM 2475 C CA . GLU A 1 325 ? 7.019 3.542 -2.464 1.00 93.81 325 GLU A CA 1
ATOM 2476 C C . GLU A 1 325 ? 5.587 3.116 -2.128 1.00 93.81 325 GLU A C 1
ATOM 2478 O O . GLU A 1 325 ? 5.337 2.132 -1.425 1.00 93.81 325 GLU A O 1
ATOM 2483 N N . GLU A 1 326 ? 4.630 3.849 -2.698 1.00 89.62 326 GLU A N 1
ATOM 2484 C CA . GLU A 1 326 ? 3.207 3.540 -2.596 1.00 89.62 326 GLU A CA 1
ATOM 2485 C C . GLU A 1 326 ? 2.947 2.097 -3.063 1.00 89.62 326 GLU A C 1
ATOM 2487 O O . GLU A 1 326 ? 3.272 1.728 -4.193 1.00 89.62 326 GLU A O 1
ATOM 2492 N N . GLY A 1 327 ? 2.366 1.273 -2.186 1.00 92.94 327 GLY A N 1
ATOM 2493 C CA . GLY A 1 327 ? 2.064 -0.131 -2.480 1.00 92.94 327 GLY A CA 1
ATOM 2494 C C . GLY A 1 327 ? 3.233 -1.114 -2.313 1.00 92.94 327 GLY A C 1
ATOM 2495 O O . GLY A 1 327 ? 3.073 -2.289 -2.644 1.00 92.94 327 GLY A O 1
ATOM 2496 N N . TRP A 1 328 ? 4.407 -0.676 -1.837 1.00 97.19 328 TRP A N 1
ATOM 2497 C CA . TRP A 1 328 ? 5.581 -1.545 -1.666 1.00 97.19 328 TRP A CA 1
ATOM 2498 C C . TRP A 1 328 ? 5.363 -2.773 -0.771 1.00 97.19 328 TRP A C 1
ATOM 2500 O O . TRP A 1 328 ? 5.639 -3.881 -1.239 1.00 97.19 328 TRP A O 1
ATOM 2510 N N . PRO A 1 329 ? 4.870 -2.653 0.477 1.00 96.88 329 PRO A N 1
ATOM 2511 C CA . PRO A 1 329 ? 4.708 -3.817 1.340 1.00 96.88 329 PRO A CA 1
ATOM 2512 C C . PRO A 1 329 ? 3.646 -4.778 0.792 1.00 96.88 329 PRO A C 1
ATOM 2514 O O . PRO A 1 329 ? 3.804 -5.990 0.916 1.00 96.88 329 PRO A O 1
ATOM 2517 N N . GLU A 1 330 ? 2.601 -4.271 0.132 1.00 96.94 330 GLU A N 1
ATOM 2518 C CA . GLU A 1 330 ? 1.599 -5.089 -0.551 1.00 96.94 330 GLU A CA 1
ATOM 2519 C C . GLU A 1 330 ? 2.212 -5.879 -1.713 1.00 96.94 330 GLU A C 1
ATOM 2521 O O . GLU A 1 330 ? 2.000 -7.089 -1.818 1.00 96.94 330 GLU A O 1
ATOM 2526 N N . ALA A 1 331 ? 2.992 -5.210 -2.567 1.00 97.06 331 ALA A N 1
ATOM 2527 C CA . ALA A 1 331 ? 3.648 -5.832 -3.711 1.00 97.06 331 ALA A CA 1
ATOM 2528 C C . ALA A 1 331 ? 4.694 -6.867 -3.277 1.00 97.06 331 ALA A C 1
ATOM 2530 O O . ALA A 1 331 ? 4.761 -7.947 -3.858 1.00 97.06 331 ALA A O 1
ATOM 2531 N N . LEU A 1 332 ? 5.464 -6.575 -2.225 1.00 97.62 332 LEU A N 1
ATOM 2532 C CA . LEU A 1 332 ? 6.476 -7.490 -1.707 1.00 97.62 332 LEU A CA 1
ATOM 2533 C C . LEU A 1 332 ? 5.855 -8.753 -1.107 1.00 97.62 332 LEU A C 1
ATOM 2535 O O . LEU A 1 332 ? 6.325 -9.856 -1.364 1.00 97.62 332 LEU A O 1
ATOM 2539 N N . VAL A 1 333 ? 4.789 -8.614 -0.315 1.00 95.62 333 VAL A N 1
ATOM 2540 C CA . VAL A 1 333 ? 4.101 -9.770 0.284 1.00 95.62 333 VAL A CA 1
ATOM 2541 C C . VAL A 1 333 ? 3.404 -10.622 -0.784 1.00 95.62 333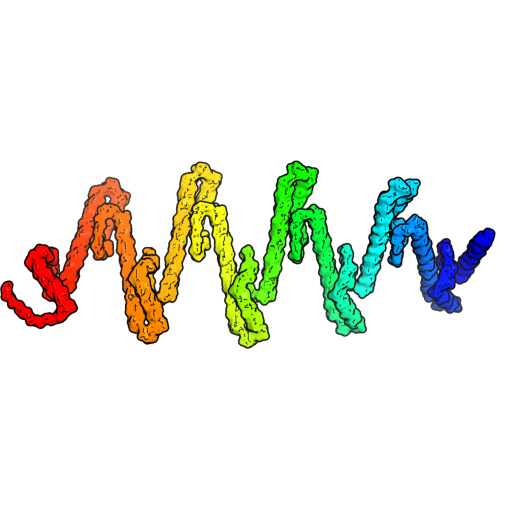 VAL A C 1
ATOM 2543 O O . VAL A 1 333 ? 3.269 -11.834 -0.605 1.00 95.62 333 VAL A O 1
ATOM 2546 N N . ALA A 1 334 ? 2.987 -10.014 -1.897 1.00 97.00 334 ALA A N 1
ATOM 2547 C CA . ALA A 1 334 ? 2.436 -10.720 -3.049 1.00 97.00 334 ALA A CA 1
ATOM 2548 C C . ALA A 1 334 ? 3.506 -11.373 -3.950 1.00 97.00 334 ALA A C 1
ATOM 2550 O O . ALA A 1 334 ? 3.152 -12.202 -4.791 1.00 97.00 334 ALA A O 1
ATOM 2551 N N . ASP A 1 335 ? 4.787 -11.026 -3.795 1.00 97.94 335 ASP A N 1
ATOM 2552 C CA . ASP A 1 335 ? 5.868 -11.549 -4.628 1.00 97.94 335 ASP A CA 1
ATOM 2553 C C . ASP A 1 335 ? 6.188 -13.017 -4.290 1.00 97.94 335 ASP A C 1
ATOM 2555 O O . ASP A 1 335 ? 6.510 -13.388 -3.155 1.00 97.94 335 ASP A O 1
ATOM 2559 N N . GLU A 1 336 ? 6.113 -13.889 -5.299 1.00 97.50 336 GLU A N 1
ATOM 2560 C CA . GLU A 1 336 ? 6.332 -15.328 -5.121 1.00 97.50 336 GLU A CA 1
ATOM 2561 C C . GLU A 1 336 ? 7.781 -15.665 -4.736 1.00 97.50 336 GLU A C 1
ATOM 2563 O O . GLU A 1 336 ? 8.017 -16.646 -4.018 1.00 97.50 336 GLU A O 1
ATOM 2568 N N . ALA A 1 337 ? 8.765 -14.889 -5.203 1.00 96.88 337 ALA A N 1
ATOM 2569 C CA . ALA A 1 337 ? 10.162 -15.107 -4.850 1.00 96.88 337 ALA A CA 1
ATOM 2570 C C . ALA A 1 337 ? 10.404 -14.715 -3.388 1.00 96.88 337 ALA A C 1
ATOM 2572 O O . ALA A 1 337 ? 11.008 -15.500 -2.650 1.00 96.88 337 ALA A O 1
ATOM 2573 N N . PHE A 1 338 ? 9.852 -13.585 -2.940 1.00 97.75 338 PHE A N 1
ATOM 2574 C CA . PHE A 1 338 ? 9.884 -13.188 -1.536 1.00 97.75 338 PHE A CA 1
ATOM 2575 C C . PHE A 1 338 ? 9.221 -14.234 -0.636 1.00 97.75 338 PHE A C 1
ATOM 2577 O O . PHE A 1 338 ? 9.814 -14.650 0.358 1.00 97.75 338 PHE A O 1
ATOM 2584 N N . ALA A 1 339 ? 8.038 -14.737 -1.004 1.00 97.06 339 ALA A N 1
ATOM 2585 C CA . ALA A 1 339 ? 7.338 -15.765 -0.232 1.00 97.06 339 ALA A CA 1
ATOM 2586 C C . ALA A 1 339 ? 8.168 -17.055 -0.072 1.00 97.06 339 ALA A C 1
ATOM 2588 O O . ALA A 1 339 ? 8.197 -17.660 1.004 1.00 97.06 339 ALA A O 1
ATOM 2589 N N . ARG A 1 340 ? 8.889 -17.470 -1.123 1.00 98.06 340 ARG A N 1
ATOM 2590 C CA . ARG A 1 340 ? 9.802 -18.624 -1.069 1.00 98.06 340 ARG A CA 1
ATOM 2591 C C . ARG A 1 340 ? 11.003 -18.369 -0.161 1.00 98.06 340 ARG A C 1
ATOM 2593 O O . ARG A 1 340 ? 11.339 -19.238 0.642 1.00 98.06 340 ARG A O 1
ATOM 2600 N N . LEU A 1 341 ? 11.618 -17.193 -0.267 1.00 98.00 341 LEU A N 1
ATOM 2601 C CA . LEU A 1 341 ? 12.746 -16.797 0.578 1.00 98.00 341 LEU A CA 1
ATOM 2602 C C . LEU A 1 341 ? 12.332 -16.678 2.051 1.00 98.00 341 LEU A C 1
ATOM 2604 O O . LEU A 1 341 ? 13.049 -17.141 2.931 1.00 98.00 341 LEU A O 1
ATOM 2608 N N . ALA A 1 342 ? 11.141 -16.147 2.327 1.00 96.81 342 ALA A N 1
ATOM 2609 C CA . ALA A 1 342 ? 10.571 -16.062 3.667 1.00 96.81 342 ALA A CA 1
ATOM 2610 C C . ALA A 1 342 ? 10.365 -17.447 4.309 1.00 96.81 342 ALA A C 1
ATOM 2612 O O . ALA A 1 342 ? 10.641 -17.620 5.500 1.00 96.81 342 ALA A O 1
ATOM 2613 N N . ALA A 1 343 ? 9.915 -18.440 3.532 1.00 97.12 343 ALA A N 1
ATOM 2614 C CA . ALA A 1 343 ? 9.788 -19.822 3.996 1.00 97.12 343 ALA A CA 1
ATOM 2615 C C . ALA A 1 343 ? 11.161 -20.459 4.275 1.00 97.12 343 ALA A C 1
ATOM 2617 O O . ALA A 1 343 ? 11.358 -21.056 5.333 1.00 97.12 343 ALA A O 1
ATOM 2618 N N . GLU A 1 344 ? 12.130 -20.271 3.375 1.00 97.06 344 GLU A N 1
ATOM 2619 C CA . GLU A 1 344 ? 13.503 -20.746 3.576 1.00 97.06 344 GLU A CA 1
ATOM 2620 C C . GLU A 1 344 ? 14.147 -20.104 4.814 1.00 97.06 344 GLU A C 1
ATOM 2622 O O . GLU A 1 344 ? 14.760 -20.794 5.630 1.00 97.06 344 GLU A O 1
ATOM 2627 N N . HIS A 1 345 ? 13.948 -18.799 5.013 1.00 96.25 345 HIS A N 1
ATOM 2628 C CA . HIS A 1 345 ? 14.405 -18.086 6.200 1.00 96.25 345 HIS A CA 1
ATOM 2629 C C . HIS A 1 345 ? 13.805 -18.688 7.479 1.00 96.25 345 HIS A C 1
ATOM 2631 O O . HIS A 1 345 ? 14.534 -18.936 8.441 1.00 96.25 345 HIS A O 1
ATOM 2637 N N . ALA A 1 346 ? 12.496 -18.969 7.495 1.00 95.88 346 ALA A N 1
ATOM 2638 C CA . ALA A 1 346 ? 11.828 -19.581 8.644 1.00 95.88 346 ALA A CA 1
ATOM 2639 C C . ALA A 1 346 ? 12.404 -20.969 8.986 1.00 95.88 346 ALA A C 1
ATOM 2641 O O . ALA A 1 346 ? 12.664 -21.250 10.158 1.00 95.88 346 ALA A O 1
ATOM 2642 N N . ASP A 1 347 ? 12.673 -21.803 7.978 1.00 95.50 347 ASP A N 1
ATOM 2643 C CA . ASP A 1 347 ? 13.282 -23.126 8.163 1.00 95.50 347 ASP A CA 1
ATOM 2644 C C . ASP A 1 347 ? 14.722 -23.028 8.689 1.00 95.50 347 ASP A C 1
ATOM 2646 O O . ASP A 1 347 ? 15.122 -23.749 9.612 1.00 95.50 347 ASP A O 1
ATOM 2650 N N . LEU A 1 348 ? 15.520 -22.112 8.132 1.00 94.81 348 LEU A N 1
ATOM 2651 C CA . LEU A 1 348 ? 16.905 -21.908 8.552 1.00 94.81 348 LEU A CA 1
ATOM 2652 C C . LEU A 1 348 ? 17.001 -21.310 9.965 1.00 94.81 348 LEU A C 1
ATOM 2654 O O . LEU A 1 348 ? 17.934 -21.655 10.703 1.00 94.81 348 LEU A O 1
ATOM 2658 N N . ALA A 1 349 ? 16.034 -20.478 10.364 1.00 93.12 349 ALA A N 1
ATOM 2659 C CA . ALA A 1 349 ? 15.964 -19.833 11.675 1.00 93.12 349 ALA A CA 1
ATOM 2660 C C . ALA A 1 349 ? 15.688 -20.808 12.837 1.00 93.12 349 ALA A C 1
ATOM 2662 O O . ALA A 1 349 ? 15.880 -20.440 13.997 1.00 93.12 349 ALA A O 1
ATOM 2663 N N . LEU A 1 350 ? 15.314 -22.065 12.562 1.00 94.44 350 LEU A N 1
ATOM 2664 C CA . LEU A 1 350 ? 15.173 -23.106 13.589 1.00 94.44 350 LEU A CA 1
ATOM 2665 C C . LEU A 1 350 ? 16.517 -23.493 14.243 1.00 94.44 350 LEU A C 1
ATOM 2667 O O . LEU A 1 350 ? 16.540 -23.883 15.411 1.00 94.44 350 LEU A O 1
ATOM 2671 N N . ASP A 1 351 ? 17.641 -23.373 13.520 1.00 93.62 351 ASP A N 1
ATOM 2672 C CA . ASP A 1 351 ? 19.002 -23.545 14.065 1.00 93.62 351 ASP A CA 1
ATOM 2673 C C . ASP A 1 351 ? 19.964 -22.464 13.526 1.00 93.62 351 ASP A C 1
ATOM 2675 O O . ASP A 1 351 ? 20.801 -22.727 12.648 1.00 93.62 351 ASP A O 1
ATOM 2679 N N . PRO A 1 352 ? 19.893 -21.229 14.063 1.00 88.56 352 PRO A N 1
ATOM 2680 C CA . PRO A 1 352 ? 20.620 -20.089 13.507 1.00 88.56 352 PRO A CA 1
ATOM 2681 C C . PRO A 1 352 ? 22.140 -20.233 13.572 1.00 88.56 352 PRO A C 1
ATOM 2683 O O . PRO A 1 352 ? 22.862 -19.709 12.727 1.00 88.56 352 PRO A O 1
ATOM 2686 N N . LYS A 1 353 ? 22.661 -20.957 14.572 1.00 91.38 353 LYS A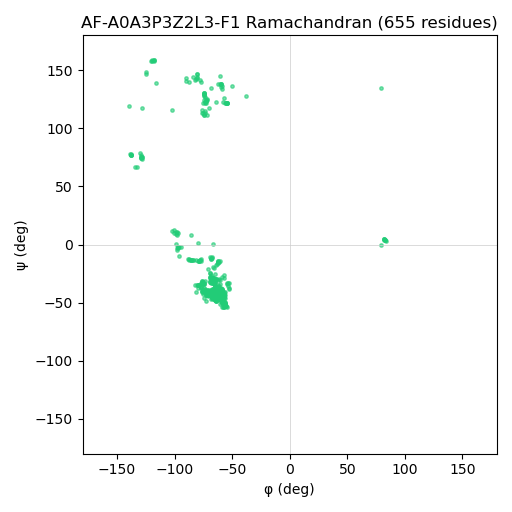 N 1
ATOM 2687 C CA . LYS A 1 353 ? 24.111 -21.115 14.759 1.00 91.38 353 LYS A CA 1
ATOM 2688 C C . LYS A 1 353 ? 24.718 -21.983 13.668 1.00 91.38 353 LYS A C 1
ATOM 2690 O O . LYS A 1 353 ? 25.805 -21.677 13.183 1.00 91.38 353 LYS A O 1
ATOM 2695 N N . ARG A 1 354 ? 24.030 -23.064 13.296 1.00 92.56 354 ARG A N 1
ATOM 2696 C CA . ARG A 1 354 ? 24.487 -23.973 12.243 1.00 92.56 354 ARG A CA 1
ATOM 2697 C C . ARG A 1 354 ? 24.282 -23.380 10.852 1.00 92.56 354 ARG A C 1
ATOM 2699 O O . ARG A 1 354 ? 25.097 -23.624 9.967 1.00 92.56 354 ARG A O 1
ATOM 2706 N N . ASN A 1 355 ? 23.230 -22.581 10.687 1.00 92.88 355 ASN A N 1
ATOM 2707 C CA . ASN A 1 355 ? 22.792 -22.058 9.397 1.00 92.88 355 ASN A CA 1
ATOM 2708 C C . ASN A 1 355 ? 23.232 -20.608 9.130 1.00 92.88 355 ASN A C 1
ATOM 2710 O O . ASN A 1 355 ? 22.790 -20.019 8.152 1.00 92.88 355 ASN A O 1
ATOM 2714 N N . ALA A 1 356 ? 24.113 -20.026 9.949 1.00 93.38 356 ALA A N 1
ATOM 2715 C CA . ALA A 1 356 ? 24.427 -18.592 9.921 1.00 93.38 356 ALA A CA 1
ATOM 2716 C C . ALA A 1 356 ? 24.827 -18.032 8.539 1.00 93.38 356 ALA A C 1
ATOM 2718 O O . ALA A 1 356 ? 24.455 -16.913 8.204 1.00 93.38 356 ALA A O 1
ATOM 2719 N N . ALA A 1 357 ? 25.585 -18.786 7.735 1.00 94.19 357 ALA A N 1
ATOM 2720 C CA . ALA A 1 357 ? 25.970 -18.350 6.390 1.00 94.19 357 ALA A CA 1
ATOM 2721 C C . ALA A 1 357 ? 24.803 -18.417 5.390 1.00 94.19 357 ALA A C 1
ATOM 2723 O O . ALA A 1 357 ? 24.670 -17.529 4.556 1.00 94.19 357 ALA A O 1
ATOM 2724 N N . ALA A 1 358 ? 23.959 -19.449 5.494 1.00 94.69 358 ALA A N 1
ATOM 2725 C CA . ALA A 1 358 ? 22.776 -19.598 4.651 1.00 94.69 358 ALA A CA 1
ATOM 2726 C C . ALA A 1 358 ? 21.715 -18.546 5.000 1.00 94.69 358 ALA A C 1
ATOM 2728 O O . ALA A 1 358 ? 21.155 -17.942 4.097 1.00 94.69 358 ALA A O 1
ATOM 2729 N N . LEU A 1 359 ? 21.518 -18.264 6.295 1.00 95.44 359 LEU A N 1
ATOM 2730 C CA . LEU A 1 359 ? 20.638 -17.190 6.759 1.00 95.44 359 LEU A CA 1
ATOM 2731 C C . LEU A 1 359 ? 21.039 -15.849 6.157 1.00 95.44 359 LEU A C 1
ATOM 2733 O O . LEU A 1 359 ? 20.206 -15.229 5.520 1.00 95.44 359 LEU A O 1
ATOM 2737 N N . ARG A 1 360 ? 22.318 -15.462 6.247 1.00 95.75 360 ARG A N 1
ATOM 2738 C CA . ARG A 1 360 ? 22.792 -14.216 5.621 1.00 95.75 360 A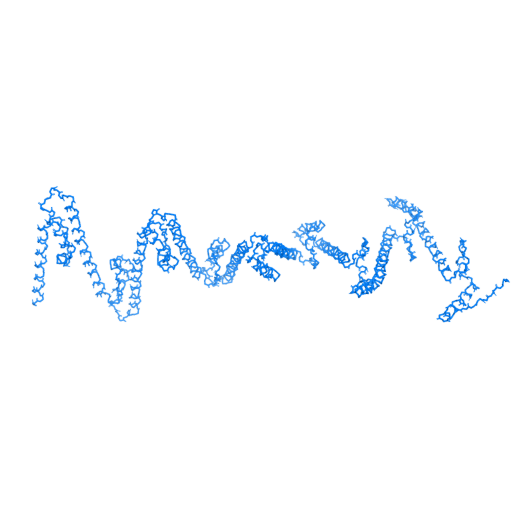RG A CA 1
ATOM 2739 C C . ARG A 1 360 ? 22.529 -14.174 4.119 1.00 95.75 360 ARG A C 1
ATOM 2741 O O . ARG A 1 360 ? 22.090 -13.153 3.618 1.00 95.75 360 ARG A O 1
ATOM 2748 N N . GLY A 1 361 ? 22.764 -15.281 3.413 1.00 97.69 361 GLY A N 1
ATOM 2749 C CA . GLY A 1 361 ? 22.483 -15.356 1.979 1.00 97.69 361 GLY A CA 1
ATOM 2750 C C . GLY A 1 361 ? 21.000 -15.160 1.652 1.00 97.69 361 GLY A C 1
ATOM 2751 O O . GLY A 1 361 ? 20.676 -14.450 0.707 1.00 97.69 361 GLY A O 1
ATOM 2752 N N . VAL A 1 362 ? 20.100 -15.748 2.448 1.00 97.75 362 VAL A N 1
ATOM 2753 C CA . VAL A 1 362 ? 18.650 -15.562 2.288 1.00 97.75 362 VAL A CA 1
ATOM 2754 C C . VAL A 1 362 ? 18.222 -14.149 2.693 1.00 97.75 362 VAL A C 1
ATOM 2756 O O . VAL A 1 362 ? 17.420 -13.547 1.993 1.00 97.75 362 VAL A O 1
ATOM 2759 N N . GLU A 1 363 ? 18.776 -13.589 3.769 1.00 97.62 363 GLU A N 1
ATOM 2760 C CA . GLU A 1 363 ? 18.527 -12.209 4.211 1.00 97.62 363 GLU A CA 1
ATOM 2761 C C . GLU A 1 363 ? 18.951 -11.185 3.140 1.00 97.62 363 GLU A C 1
ATOM 2763 O O . GLU A 1 363 ? 18.205 -10.249 2.846 1.00 97.62 363 GLU A O 1
ATOM 2768 N N . ASP A 1 364 ? 20.117 -11.379 2.516 1.00 98.06 364 ASP A N 1
ATOM 2769 C CA . ASP A 1 364 ? 20.599 -10.555 1.402 1.00 98.06 364 ASP A CA 1
ATOM 2770 C C . ASP A 1 364 ? 19.685 -10.704 0.173 1.00 98.06 364 ASP A C 1
ATOM 2772 O O . ASP A 1 364 ? 19.263 -9.700 -0.397 1.00 98.06 364 ASP A O 1
ATOM 2776 N N . ALA A 1 365 ? 19.281 -11.930 -0.180 1.00 97.88 365 ALA A N 1
ATOM 2777 C CA . ALA A 1 365 ? 18.360 -12.178 -1.294 1.00 97.88 365 ALA A CA 1
ATOM 2778 C C . ALA A 1 365 ? 16.957 -11.584 -1.057 1.00 97.88 365 ALA A C 1
ATOM 2780 O O . ALA A 1 365 ? 16.326 -11.081 -1.985 1.00 97.88 365 ALA A O 1
ATOM 2781 N N . MET A 1 366 ? 16.459 -11.606 0.183 1.00 98.38 366 MET A N 1
ATOM 2782 C CA . MET A 1 366 ? 15.197 -10.953 0.555 1.00 98.38 366 MET A CA 1
ATOM 2783 C C . MET A 1 366 ? 15.294 -9.433 0.410 1.00 98.38 366 MET A C 1
ATOM 2785 O O . MET A 1 366 ? 14.350 -8.804 -0.063 1.00 98.38 366 MET A O 1
ATOM 2789 N N . ASN A 1 367 ? 16.437 -8.849 0.774 1.00 98.06 367 ASN A N 1
ATOM 2790 C CA . ASN A 1 367 ? 16.706 -7.430 0.564 1.00 98.06 367 ASN A CA 1
ATOM 2791 C C . ASN A 1 367 ? 16.784 -7.069 -0.926 1.00 98.06 367 ASN A C 1
ATOM 2793 O O . ASN A 1 367 ? 16.183 -6.083 -1.337 1.00 98.06 367 ASN A O 1
ATOM 2797 N N . GLU A 1 368 ? 17.471 -7.872 -1.739 1.00 98.19 368 GLU A N 1
ATOM 2798 C CA . GLU A 1 368 ? 17.529 -7.685 -3.195 1.00 98.19 368 GLU A CA 1
ATOM 2799 C C . GLU A 1 368 ? 16.140 -7.789 -3.839 1.00 98.19 368 GLU A C 1
ATOM 2801 O O . GLU A 1 368 ? 15.800 -6.992 -4.712 1.00 98.19 368 GLU A O 1
ATOM 2806 N N . CYS A 1 369 ? 15.305 -8.722 -3.372 1.00 97.56 369 CYS A N 1
ATOM 2807 C CA . CYS A 1 369 ? 13.912 -8.834 -3.796 1.00 97.56 369 CYS A CA 1
ATOM 2808 C C . CYS A 1 369 ? 13.106 -7.575 -3.424 1.00 97.56 369 CYS A C 1
ATOM 2810 O O . CYS A 1 369 ? 12.430 -7.005 -4.280 1.00 97.56 369 CYS A O 1
ATOM 2812 N N . GLY A 1 370 ? 13.249 -7.080 -2.190 1.00 97.62 370 GLY A N 1
ATOM 2813 C CA . GLY A 1 370 ? 12.647 -5.816 -1.753 1.00 97.62 370 GLY A CA 1
ATOM 2814 C C . GLY A 1 370 ? 13.071 -4.616 -2.606 1.00 97.62 370 GLY A C 1
ATOM 2815 O O . GLY A 1 370 ? 12.222 -3.824 -3.021 1.00 97.62 370 GLY A O 1
ATOM 2816 N N . ASP A 1 371 ? 14.364 -4.511 -2.923 1.00 97.19 371 ASP A N 1
ATOM 2817 C CA . ASP A 1 371 ? 14.915 -3.454 -3.777 1.00 97.19 371 ASP A CA 1
ATOM 2818 C C . ASP A 1 371 ? 14.380 -3.545 -5.219 1.00 97.19 371 ASP A C 1
ATOM 2820 O O . ASP A 1 371 ? 14.083 -2.515 -5.833 1.00 97.19 371 ASP A O 1
ATOM 2824 N N . ALA A 1 372 ? 14.222 -4.761 -5.753 1.00 96.62 372 ALA A N 1
ATOM 2825 C CA . ALA A 1 372 ? 13.666 -5.002 -7.082 1.00 96.62 372 ALA A CA 1
ATOM 2826 C C . ALA A 1 372 ? 12.178 -4.622 -7.163 1.00 96.62 372 ALA A C 1
ATOM 2828 O O . ALA A 1 372 ? 11.772 -3.946 -8.109 1.00 96.62 372 ALA A O 1
ATOM 2829 N N . VAL A 1 373 ? 11.377 -4.981 -6.150 1.00 97.44 373 VAL A N 1
ATOM 2830 C CA . VAL A 1 373 ? 9.965 -4.569 -6.049 1.00 97.44 373 VAL A CA 1
ATOM 2831 C C . VAL A 1 373 ? 9.853 -3.044 -5.979 1.00 97.44 373 VAL A C 1
ATOM 2833 O O . VAL A 1 373 ? 9.064 -2.447 -6.712 1.00 97.44 373 VAL A O 1
ATOM 2836 N N . ALA A 1 374 ? 10.688 -2.392 -5.165 1.00 96.75 374 ALA A N 1
ATOM 2837 C CA . ALA A 1 374 ? 10.732 -0.933 -5.080 1.00 96.75 374 ALA A CA 1
ATOM 2838 C C . ALA A 1 374 ? 11.106 -0.289 -6.425 1.00 96.75 374 ALA A C 1
ATOM 2840 O O . ALA A 1 374 ? 10.477 0.678 -6.854 1.00 96.75 374 ALA A O 1
ATOM 2841 N N . ALA A 1 375 ? 12.099 -0.838 -7.132 1.00 94.38 375 ALA A N 1
ATOM 2842 C CA . ALA A 1 375 ? 12.489 -0.356 -8.455 1.00 94.38 375 ALA A CA 1
ATOM 2843 C C . ALA A 1 375 ? 11.349 -0.484 -9.477 1.00 94.38 375 ALA A C 1
ATOM 2845 O O . ALA A 1 375 ? 11.081 0.474 -10.200 1.00 94.38 375 ALA A O 1
ATOM 2846 N N . ALA A 1 376 ? 10.632 -1.611 -9.486 1.00 94.44 376 ALA A N 1
ATOM 2847 C CA . ALA A 1 376 ? 9.485 -1.817 -10.366 1.00 94.44 376 ALA A CA 1
ATOM 2848 C C . ALA A 1 376 ? 8.344 -0.821 -10.084 1.00 94.44 376 ALA A C 1
ATOM 2850 O O . ALA A 1 376 ? 7.747 -0.282 -11.019 1.00 94.44 376 ALA A O 1
ATOM 2851 N N . LEU A 1 377 ? 8.068 -0.523 -8.810 1.00 95.88 377 LEU A N 1
ATOM 2852 C CA . LEU A 1 377 ? 7.064 0.473 -8.428 1.00 95.88 377 LEU A CA 1
ATOM 2853 C C . LEU A 1 377 ? 7.475 1.894 -8.826 1.00 95.88 377 LEU A C 1
ATOM 2855 O O . LEU A 1 377 ? 6.653 2.625 -9.380 1.00 95.88 377 LEU A O 1
ATOM 2859 N N . ARG A 1 378 ? 8.743 2.280 -8.620 1.00 94.25 378 ARG A N 1
ATOM 2860 C CA . ARG A 1 378 ? 9.270 3.576 -9.089 1.00 94.25 378 ARG A CA 1
ATOM 2861 C C . ARG A 1 378 ? 9.148 3.714 -10.603 1.00 94.25 378 ARG A C 1
ATOM 2863 O O . ARG A 1 378 ? 8.656 4.735 -11.080 1.00 94.25 378 ARG A O 1
ATOM 2870 N N . HIS A 1 379 ? 9.521 2.673 -11.339 1.00 93.56 379 HIS A N 1
ATOM 2871 C CA . HIS A 1 379 ? 9.393 2.630 -12.790 1.00 93.56 379 HIS A CA 1
ATOM 2872 C C . HIS A 1 379 ? 7.933 2.826 -13.233 1.00 93.56 379 HIS A C 1
ATOM 2874 O O . HIS A 1 379 ? 7.630 3.703 -14.044 1.00 93.56 379 HIS A O 1
ATOM 2880 N N . ALA A 1 380 ? 6.997 2.074 -12.644 1.00 94.06 380 ALA A N 1
ATOM 2881 C CA . ALA A 1 380 ? 5.571 2.196 -12.940 1.00 94.06 380 ALA A CA 1
ATOM 2882 C C . ALA A 1 380 ? 5.013 3.589 -12.593 1.00 94.06 380 ALA A C 1
ATOM 2884 O O . ALA A 1 380 ? 4.222 4.155 -13.354 1.00 94.06 380 ALA A O 1
ATOM 2885 N N . ALA A 1 381 ? 5.443 4.168 -11.469 1.00 94.12 381 ALA A N 1
ATOM 2886 C CA . ALA A 1 381 ? 5.052 5.512 -11.060 1.00 94.12 381 ALA A CA 1
ATOM 2887 C C . ALA A 1 381 ? 5.547 6.578 -12.050 1.00 94.12 381 ALA A C 1
ATOM 2889 O O . ALA A 1 381 ? 4.768 7.458 -12.423 1.00 94.12 381 ALA A O 1
ATOM 2890 N N . LEU A 1 382 ? 6.793 6.476 -12.524 1.00 94.62 382 LEU A N 1
ATOM 2891 C CA . LEU A 1 382 ? 7.344 7.376 -13.541 1.00 94.62 382 LEU A CA 1
ATOM 2892 C C . LEU A 1 382 ? 6.617 7.237 -14.881 1.00 94.62 382 LEU A C 1
ATOM 2894 O O . LEU A 1 382 ? 6.269 8.248 -15.487 1.00 94.62 382 LEU A O 1
ATOM 2898 N N . MET A 1 383 ? 6.314 6.012 -15.319 1.00 95.50 383 MET A N 1
ATOM 2899 C CA . MET A 1 383 ? 5.523 5.782 -16.535 1.00 95.50 383 MET A CA 1
ATOM 2900 C C . MET A 1 383 ? 4.141 6.431 -16.442 1.00 95.50 383 MET A C 1
ATOM 2902 O O . MET A 1 383 ? 3.709 7.110 -17.374 1.00 95.50 383 MET A O 1
ATOM 2906 N N . ARG A 1 384 ? 3.460 6.275 -15.298 1.00 95.12 384 ARG A N 1
ATOM 2907 C CA . ARG A 1 384 ? 2.166 6.920 -15.033 1.00 95.12 384 ARG A CA 1
ATOM 2908 C C . ARG A 1 384 ? 2.279 8.446 -15.063 1.00 95.12 384 ARG A C 1
ATOM 2910 O O . ARG A 1 384 ? 1.421 9.104 -15.649 1.00 95.12 384 ARG A O 1
ATOM 2917 N N . ASP A 1 385 ? 3.317 9.004 -14.445 1.00 95.25 385 ASP A N 1
ATOM 2918 C CA . ASP A 1 385 ? 3.549 10.450 -14.402 1.00 95.25 385 ASP A CA 1
ATOM 2919 C C . ASP A 1 385 ? 3.822 11.019 -15.802 1.00 95.25 385 ASP A C 1
ATOM 2921 O O . ASP A 1 385 ? 3.174 11.985 -16.206 1.00 95.25 385 ASP A O 1
ATOM 2925 N N . LEU A 1 386 ? 4.691 10.374 -16.588 1.00 96.00 386 LEU A N 1
ATOM 2926 C CA . LEU A 1 386 ? 4.967 10.751 -17.976 1.00 96.00 386 LEU A CA 1
ATOM 2927 C C . LEU A 1 386 ? 3.706 10.677 -18.842 1.00 96.00 386 LEU A C 1
ATOM 2929 O O . LEU A 1 386 ? 3.399 11.639 -19.543 1.00 96.00 386 LEU A O 1
ATOM 2933 N N . ALA A 1 387 ? 2.937 9.589 -18.746 1.00 95.25 387 ALA A N 1
ATOM 2934 C CA . ALA A 1 387 ? 1.685 9.425 -19.486 1.00 95.25 387 ALA A CA 1
ATOM 2935 C C . ALA A 1 387 ? 0.653 10.509 -19.134 1.00 95.25 387 ALA A C 1
ATOM 2937 O O . ALA A 1 387 ? -0.053 11.018 -20.006 1.00 95.25 387 ALA A O 1
ATOM 2938 N N . SER A 1 388 ? 0.561 10.867 -17.850 1.00 96.19 388 SER A N 1
ATOM 2939 C CA . SER A 1 388 ? -0.386 11.872 -17.373 1.00 96.19 388 SER A CA 1
ATOM 2940 C C . SER A 1 388 ? 0.032 13.293 -17.744 1.00 96.19 388 SER A C 1
ATOM 2942 O O . SER A 1 388 ? -0.830 14.109 -18.073 1.00 96.19 388 SER A O 1
ATOM 2944 N N . ARG A 1 389 ? 1.325 13.621 -17.647 1.00 94.12 389 ARG A N 1
ATOM 2945 C CA . ARG A 1 389 ? 1.844 14.969 -17.932 1.00 94.12 389 ARG A CA 1
ATOM 2946 C C . ARG A 1 389 ? 1.999 15.225 -19.424 1.00 94.12 389 ARG A C 1
ATOM 2948 O O . ARG A 1 389 ? 1.752 16.344 -19.869 1.00 94.12 389 ARG A O 1
ATOM 2955 N N . TYR A 1 390 ? 2.363 14.196 -20.185 1.00 95.38 390 TYR A N 1
ATOM 2956 C CA . TYR A 1 390 ? 2.637 14.277 -21.617 1.00 95.38 390 TYR A CA 1
ATOM 2957 C C . TYR A 1 390 ? 1.849 13.208 -22.394 1.00 95.38 390 TYR A C 1
ATOM 2959 O O . TYR A 1 390 ? 2.434 12.248 -22.892 1.00 95.38 390 TYR A O 1
ATOM 2967 N N . PRO A 1 391 ? 0.523 13.371 -22.580 1.00 94.69 391 PRO A N 1
ATOM 2968 C CA . PRO A 1 391 ? -0.304 12.379 -23.281 1.00 94.69 391 PRO A CA 1
ATOM 2969 C C . PRO A 1 391 ? 0.072 12.143 -24.757 1.00 94.69 391 PRO A C 1
ATOM 2971 O O . PRO A 1 391 ? -0.412 11.195 -25.369 1.00 94.69 391 PRO A O 1
ATOM 2974 N N . PHE A 1 392 ? 0.883 13.027 -25.349 1.00 94.31 392 PHE A N 1
ATOM 2975 C CA . PHE A 1 392 ? 1.410 12.916 -26.715 1.00 94.31 392 PHE A CA 1
ATOM 2976 C C . PHE A 1 392 ? 2.718 12.111 -26.802 1.00 94.31 392 PHE A C 1
ATOM 2978 O O . PHE A 1 392 ? 3.159 11.794 -27.909 1.00 94.31 392 PHE A O 1
ATOM 2985 N N . LEU A 1 393 ? 3.368 11.841 -25.664 1.00 96.56 393 LEU A N 1
ATOM 2986 C CA . LEU A 1 393 ? 4.668 11.186 -25.612 1.00 96.56 393 LEU A CA 1
ATOM 2987 C C . LEU A 1 393 ? 4.517 9.693 -25.921 1.00 96.56 393 LEU A C 1
ATOM 2989 O O . LEU A 1 393 ? 3.696 8.993 -25.327 1.00 96.56 393 LEU A O 1
ATOM 2993 N N . ARG A 1 394 ? 5.340 9.194 -26.842 1.00 96.25 394 ARG A N 1
ATOM 2994 C CA . ARG A 1 394 ? 5.475 7.769 -27.136 1.00 96.25 394 ARG A CA 1
ATOM 2995 C C . ARG A 1 394 ? 6.261 7.111 -26.010 1.00 96.25 394 ARG A C 1
ATOM 2997 O O . ARG A 1 394 ? 7.444 7.379 -25.829 1.00 96.25 394 ARG A O 1
ATOM 3004 N N . LEU A 1 395 ? 5.566 6.277 -25.246 1.00 94.44 395 LEU A N 1
ATOM 3005 C CA . LEU A 1 395 ? 6.160 5.487 -24.178 1.00 94.44 395 LEU A CA 1
ATOM 3006 C C . LEU A 1 395 ? 6.839 4.246 -24.755 1.00 94.44 395 LEU A C 1
ATOM 3008 O O . LEU A 1 395 ? 6.371 3.667 -25.737 1.00 94.44 395 LEU A O 1
ATOM 3012 N N . HIS A 1 396 ? 7.926 3.850 -24.111 1.00 93.62 396 HIS A N 1
ATOM 3013 C CA . HIS A 1 396 ? 8.820 2.780 -24.535 1.00 93.62 396 HIS A CA 1
ATOM 3014 C C . HIS A 1 396 ? 8.963 1.753 -23.402 1.00 93.62 396 HIS A C 1
ATOM 3016 O O . HIS A 1 396 ? 8.840 2.104 -22.229 1.00 93.62 396 HIS A O 1
ATOM 3022 N N . GLU A 1 397 ? 9.152 0.479 -23.754 1.00 91.25 397 GLU A N 1
ATOM 3023 C CA . GLU A 1 397 ? 9.139 -0.658 -22.809 1.00 91.25 397 GLU A CA 1
ATOM 3024 C C . GLU A 1 397 ? 10.544 -1.063 -22.333 1.00 91.25 397 GLU A C 1
ATOM 3026 O O . GLU A 1 397 ? 10.690 -1.991 -21.538 1.00 91.25 397 GLU A O 1
ATOM 3031 N N . GLU A 1 398 ? 11.594 -0.401 -22.826 1.00 92.81 398 GLU A N 1
ATOM 3032 C CA . GLU A 1 398 ? 12.971 -0.705 -22.449 1.00 92.81 398 GLU A CA 1
ATOM 3033 C C . GLU A 1 398 ? 13.196 -0.546 -20.939 1.00 92.81 398 GLU A C 1
ATOM 3035 O O . GLU A 1 398 ? 12.802 0.447 -20.321 1.00 92.81 398 GLU A O 1
ATOM 3040 N N . GLU A 1 399 ? 13.896 -1.521 -20.353 1.00 88.31 399 GLU A N 1
ATOM 3041 C CA . GLU A 1 399 ? 14.298 -1.494 -18.947 1.00 88.31 399 GLU A CA 1
ATOM 3042 C C . GLU A 1 399 ? 15.075 -0.199 -18.646 1.00 88.31 399 GLU A C 1
ATOM 3044 O O . GLU A 1 399 ? 16.094 0.088 -19.277 1.00 88.31 399 GLU A O 1
ATOM 3049 N N . GLY A 1 400 ? 14.588 0.592 -17.686 1.00 91.75 400 GLY A N 1
ATOM 3050 C CA . GLY A 1 400 ? 15.210 1.861 -17.298 1.00 91.75 400 GLY A CA 1
ATOM 3051 C C . GLY A 1 400 ? 14.874 3.068 -18.187 1.00 91.75 400 GLY A C 1
ATOM 3052 O O . GLY A 1 400 ? 15.449 4.138 -17.980 1.00 91.75 400 GLY A O 1
ATOM 3053 N N . TRP A 1 401 ? 13.988 2.935 -19.184 1.00 96.38 401 TRP A N 1
ATOM 3054 C CA . TRP A 1 401 ? 13.633 4.038 -20.089 1.00 96.38 401 TRP A CA 1
ATOM 3055 C C . TRP A 1 401 ? 13.065 5.289 -19.409 1.00 96.38 401 TRP A C 1
ATOM 3057 O O . TRP A 1 401 ? 13.609 6.369 -19.655 1.00 96.38 401 TRP A O 1
ATOM 3067 N N . PRO A 1 402 ? 12.015 5.215 -18.568 1.00 96.31 402 PRO A N 1
ATOM 3068 C CA . PRO A 1 402 ? 11.456 6.413 -17.958 1.00 96.31 402 PRO A CA 1
ATOM 3069 C C . PRO A 1 402 ? 12.461 7.076 -17.006 1.00 96.31 402 PRO A C 1
ATOM 3071 O O . PRO A 1 402 ? 12.510 8.302 -16.935 1.00 96.31 402 PRO A O 1
ATOM 3074 N N . GLU A 1 403 ? 13.311 6.299 -16.330 1.00 96.19 403 GLU A N 1
ATOM 3075 C CA . GLU A 1 403 ? 14.401 6.815 -15.500 1.00 96.19 403 GLU A CA 1
ATOM 3076 C C . GLU A 1 403 ? 15.445 7.566 -16.337 1.00 96.19 403 GLU A C 1
ATOM 3078 O O . GLU A 1 403 ? 15.819 8.689 -15.996 1.00 96.19 403 GLU A O 1
ATOM 3083 N N . ALA A 1 404 ? 15.895 6.967 -17.443 1.00 96.31 404 ALA A N 1
ATOM 3084 C CA . ALA A 1 404 ? 16.883 7.563 -18.334 1.00 96.31 404 ALA A CA 1
ATOM 3085 C C . ALA A 1 404 ? 16.345 8.823 -19.024 1.00 96.31 404 ALA A C 1
ATOM 3087 O O . ALA A 1 404 ? 17.061 9.816 -19.124 1.00 96.31 404 ALA A O 1
ATOM 3088 N N . LEU A 1 405 ? 15.077 8.815 -19.443 1.00 97.25 405 LEU A N 1
ATOM 3089 C CA . LEU A 1 405 ? 14.446 9.960 -20.093 1.00 97.25 405 LEU A CA 1
ATOM 3090 C C . LEU A 1 405 ? 14.292 11.146 -19.137 1.00 97.25 405 LEU A C 1
ATOM 3092 O O . LEU A 1 405 ? 14.582 12.279 -19.506 1.00 97.25 405 LEU A O 1
ATOM 3096 N N . VAL A 1 406 ? 13.847 10.904 -17.902 1.00 94.62 406 VAL A N 1
ATOM 3097 C CA . VAL A 1 406 ? 13.699 11.976 -16.903 1.00 94.62 406 VAL A CA 1
ATOM 3098 C C . VAL A 1 406 ? 15.061 12.534 -16.474 1.00 94.62 406 VAL A C 1
ATOM 3100 O O . VAL A 1 406 ? 15.154 13.711 -16.125 1.00 94.62 406 VAL A O 1
ATOM 3103 N N . ALA A 1 407 ? 16.116 11.717 -16.522 1.00 96.38 407 ALA A N 1
ATOM 3104 C CA . ALA A 1 407 ? 17.488 12.152 -16.280 1.00 96.38 407 ALA A CA 1
ATOM 3105 C C . ALA A 1 407 ? 18.133 12.878 -17.480 1.00 96.38 407 ALA A C 1
ATOM 3107 O O . ALA A 1 407 ? 19.182 13.502 -17.308 1.00 96.38 407 ALA A O 1
ATOM 3108 N N . ASP A 1 408 ? 17.535 12.816 -18.673 1.00 97.56 408 ASP A N 1
ATOM 3109 C CA . ASP A 1 408 ? 18.081 13.433 -19.879 1.00 97.56 408 ASP A CA 1
ATOM 3110 C C . ASP A 1 408 ? 17.928 14.966 -19.855 1.00 97.56 408 ASP A C 1
ATOM 3112 O O . ASP A 1 408 ? 16.832 15.527 -19.738 1.00 97.56 408 ASP A O 1
ATOM 3116 N N . GLU A 1 409 ? 19.052 15.677 -19.982 1.00 97.25 409 GLU A N 1
ATOM 3117 C CA . GLU A 1 409 ? 19.075 17.141 -19.922 1.00 97.25 409 GLU A CA 1
ATOM 3118 C C . GLU A 1 409 ? 18.332 17.798 -21.097 1.00 97.25 409 GLU A C 1
ATOM 3120 O O . GLU A 1 409 ? 17.766 18.887 -20.938 1.00 97.25 409 GLU A O 1
ATOM 3125 N N . ALA A 1 410 ? 18.327 17.174 -22.280 1.00 96.31 410 ALA A N 1
ATOM 3126 C CA . ALA A 1 410 ? 17.614 17.703 -23.436 1.00 96.31 410 ALA A CA 1
ATOM 3127 C C . ALA A 1 410 ? 16.102 17.557 -23.237 1.00 96.31 410 ALA A C 1
ATOM 3129 O O . ALA A 1 410 ? 15.372 18.533 -23.439 1.00 96.31 410 ALA A O 1
ATOM 3130 N N . PHE A 1 411 ? 15.643 16.405 -22.743 1.00 97.38 411 PHE A N 1
ATOM 3131 C CA . PHE A 1 411 ? 14.247 16.201 -22.370 1.00 97.38 411 PHE A CA 1
ATOM 3132 C C . PHE A 1 411 ? 13.793 17.197 -21.300 1.00 97.38 411 PHE A C 1
ATOM 3134 O O . PHE A 1 411 ? 12.755 17.838 -21.460 1.00 97.38 411 PHE A O 1
ATOM 3141 N N . ALA A 1 412 ? 14.589 17.409 -20.246 1.00 96.50 412 ALA A N 1
ATOM 3142 C CA . ALA A 1 412 ? 14.264 18.366 -19.187 1.00 96.50 412 ALA A CA 1
ATOM 3143 C C . ALA A 1 412 ? 14.088 19.803 -19.718 1.00 96.50 412 ALA A C 1
ATOM 3145 O O . ALA A 1 412 ? 13.182 20.527 -19.294 1.00 96.50 412 ALA A O 1
ATOM 3146 N N . ARG A 1 413 ? 14.919 20.222 -20.682 1.00 97.88 413 ARG A N 1
ATOM 3147 C CA . ARG A 1 413 ? 14.789 21.533 -21.341 1.00 97.88 413 ARG A CA 1
ATOM 3148 C C . ARG A 1 413 ? 13.532 21.627 -22.201 1.00 97.88 413 ARG A C 1
ATOM 3150 O O . ARG A 1 413 ? 12.837 22.638 -22.128 1.00 97.88 413 ARG A O 1
ATOM 3157 N N . LEU A 1 414 ? 13.237 20.587 -22.979 1.00 97.75 414 LEU A N 1
ATOM 3158 C CA . LEU A 1 414 ? 12.036 20.525 -23.813 1.00 97.75 414 LEU A CA 1
ATOM 3159 C C . LEU A 1 414 ? 10.759 20.511 -22.961 1.00 97.75 414 LEU A C 1
ATOM 3161 O O . LEU A 1 414 ? 9.804 21.210 -23.278 1.00 97.75 414 LEU A O 1
ATOM 3165 N N . ALA A 1 415 ? 10.762 19.796 -21.836 1.00 96.25 415 ALA A N 1
ATOM 3166 C CA . ALA A 1 415 ? 9.667 19.782 -20.871 1.00 96.25 415 ALA A CA 1
ATOM 3167 C C . ALA A 1 415 ? 9.386 21.177 -20.280 1.00 96.25 415 ALA A C 1
ATOM 3169 O O . ALA A 1 415 ? 8.226 21.579 -20.159 1.00 96.25 415 ALA A O 1
ATOM 3170 N N . ALA A 1 416 ? 10.434 21.940 -19.947 1.00 96.94 416 ALA A N 1
ATOM 3171 C CA . ALA A 1 416 ? 10.290 23.319 -19.478 1.00 96.94 416 ALA A CA 1
ATOM 3172 C C . ALA A 1 416 ? 9.725 24.241 -20.574 1.00 96.94 416 ALA A C 1
ATOM 3174 O O . ALA A 1 416 ? 8.795 25.004 -20.318 1.00 96.94 416 ALA A O 1
ATOM 3175 N N . GLU A 1 417 ? 10.228 24.124 -21.806 1.00 96.81 417 GLU A N 1
ATOM 3176 C CA . GLU A 1 417 ? 9.706 24.878 -22.951 1.00 96.81 417 GLU A CA 1
ATOM 3177 C C . GLU A 1 417 ? 8.233 24.537 -23.228 1.00 96.81 417 GLU A C 1
ATOM 3179 O O . GLU A 1 417 ? 7.410 25.432 -23.430 1.00 96.81 417 GLU A O 1
ATOM 3184 N N . HIS A 1 418 ? 7.870 23.255 -23.161 1.00 96.00 418 HIS A N 1
ATOM 3185 C CA . HIS A 1 418 ? 6.490 22.801 -23.294 1.00 96.00 418 HIS A CA 1
ATOM 3186 C C . HIS A 1 418 ? 5.588 23.433 -22.223 1.00 96.00 418 HIS A C 1
ATOM 3188 O O . HIS A 1 418 ? 4.515 23.943 -22.550 1.00 96.00 418 HIS A O 1
ATOM 3194 N N . ALA A 1 419 ? 6.022 23.454 -20.958 1.00 95.56 419 ALA A N 1
ATOM 3195 C CA . ALA A 1 419 ? 5.267 24.066 -19.864 1.00 95.56 419 ALA A CA 1
ATOM 3196 C C . ALA A 1 419 ? 5.023 25.572 -20.086 1.00 95.56 419 ALA A C 1
ATOM 3198 O O . ALA A 1 419 ? 3.897 26.042 -19.902 1.00 95.56 419 ALA A O 1
ATOM 3199 N N . ASP A 1 420 ? 6.034 26.312 -20.548 1.00 95.44 420 ASP A N 1
ATOM 3200 C CA . ASP A 1 420 ? 5.913 27.741 -20.862 1.00 95.44 420 ASP A CA 1
ATOM 3201 C C . ASP A 1 420 ? 4.958 27.991 -22.040 1.00 95.44 420 ASP A C 1
ATOM 3203 O O . ASP A 1 420 ? 4.108 28.890 -22.003 1.00 95.44 420 ASP A O 1
ATOM 3207 N N . LEU A 1 421 ? 5.061 27.180 -23.097 1.00 94.81 421 LEU A N 1
ATOM 3208 C CA . LEU A 1 421 ? 4.205 27.300 -24.275 1.00 94.81 421 LEU A CA 1
ATOM 3209 C C . LEU A 1 421 ? 2.748 26.912 -23.978 1.00 94.81 421 LEU A C 1
ATOM 3211 O O . LEU A 1 421 ? 1.834 27.518 -24.554 1.00 94.81 421 LEU A O 1
ATOM 3215 N N . ALA A 1 422 ? 2.522 25.966 -23.062 1.00 92.88 422 ALA A N 1
ATOM 3216 C CA . ALA A 1 422 ? 1.202 25.478 -22.665 1.00 92.88 422 ALA A CA 1
ATOM 3217 C C . ALA A 1 422 ? 0.355 26.515 -21.900 1.00 92.88 422 ALA A C 1
ATOM 3219 O O . ALA A 1 422 ? -0.856 26.331 -21.773 1.00 92.88 422 ALA A O 1
ATOM 3220 N N . LEU A 1 423 ? 0.941 27.634 -21.451 1.00 94.44 423 LEU A N 1
ATOM 3221 C CA . LEU A 1 423 ? 0.203 28.743 -20.827 1.00 94.44 423 LEU A CA 1
ATOM 3222 C C . LEU A 1 423 ? -0.754 29.461 -21.804 1.00 94.44 423 LEU A C 1
ATOM 3224 O O . LEU A 1 423 ? -1.784 29.985 -21.378 1.00 94.44 423 LEU A O 1
ATOM 3228 N N . ASP A 1 424 ? -0.443 29.483 -23.108 1.00 93.56 424 ASP A N 1
ATOM 3229 C CA . ASP A 1 424 ? -1.330 29.996 -24.171 1.00 93.56 424 ASP A CA 1
ATOM 3230 C C . ASP A 1 424 ? -1.306 29.066 -25.402 1.00 93.56 424 ASP A C 1
ATOM 3232 O O . ASP A 1 424 ? -0.677 29.362 -26.430 1.00 93.56 424 ASP A O 1
ATOM 3236 N N . PRO A 1 425 ? -2.011 27.922 -25.333 1.00 88.88 425 PRO A N 1
ATOM 3237 C CA . PRO A 1 425 ? -1.875 26.859 -26.323 1.00 88.88 425 PRO A CA 1
ATOM 3238 C C . PRO A 1 425 ? -2.444 27.242 -27.693 1.00 88.88 425 PRO A C 1
ATOM 3240 O O . PRO A 1 425 ? -2.012 26.722 -28.719 1.00 88.88 425 PRO A O 1
ATOM 3243 N N . LYS A 1 426 ? -3.392 28.188 -27.750 1.00 91.81 426 LYS A N 1
ATOM 3244 C CA . LYS A 1 426 ? -3.977 28.645 -29.022 1.00 91.81 426 LYS A CA 1
ATOM 3245 C C . LYS A 1 426 ? -2.982 29.468 -29.828 1.00 91.81 426 LYS A C 1
ATOM 3247 O O . LYS A 1 426 ? -2.897 29.298 -31.043 1.00 91.81 426 LYS A O 1
ATOM 3252 N N . ARG A 1 427 ? -2.248 30.364 -29.164 1.00 93.06 427 ARG A N 1
ATOM 3253 C CA . ARG A 1 427 ? -1.244 31.210 -29.817 1.00 93.06 427 ARG A CA 1
ATOM 3254 C C . ARG A 1 427 ? 0.011 30.420 -30.177 1.00 93.06 427 ARG A C 1
ATOM 3256 O O . ARG A 1 427 ? 0.614 30.682 -31.214 1.00 93.06 427 ARG A O 1
ATOM 3263 N N . ASN A 1 428 ? 0.365 29.443 -29.346 1.00 93.19 428 ASN A N 1
ATOM 3264 C CA . ASN A 1 428 ? 1.616 28.698 -29.443 1.00 93.19 428 ASN A CA 1
ATOM 3265 C C . ASN A 1 428 ? 1.478 27.339 -30.152 1.00 93.19 428 ASN A C 1
ATOM 3267 O O . ASN A 1 428 ? 2.423 26.561 -30.151 1.00 93.19 428 ASN A O 1
ATOM 3271 N N . ALA A 1 429 ? 0.340 27.044 -30.790 1.00 93.44 429 ALA A N 1
ATOM 3272 C CA . ALA A 1 429 ? 0.014 25.708 -31.302 1.00 93.44 429 ALA A CA 1
ATOM 3273 C C . ALA A 1 429 ? 1.079 25.076 -32.222 1.00 93.44 429 ALA A C 1
ATOM 3275 O O . ALA A 1 429 ? 1.292 23.870 -32.169 1.00 93.44 429 ALA A O 1
ATOM 3276 N N . ALA A 1 430 ? 1.740 25.864 -33.078 1.00 94.19 430 ALA A N 1
ATOM 3277 C CA . ALA A 1 430 ? 2.800 25.350 -33.952 1.00 94.19 430 ALA A CA 1
ATOM 3278 C C . ALA A 1 430 ? 4.107 25.069 -33.191 1.00 94.19 430 ALA A C 1
ATOM 3280 O O . ALA A 1 430 ? 4.778 24.087 -33.485 1.00 94.19 430 ALA A O 1
ATOM 3281 N N . ALA A 1 431 ? 4.446 25.914 -32.212 1.00 94.38 431 ALA A N 1
ATOM 3282 C CA . ALA A 1 431 ? 5.624 25.726 -31.370 1.00 94.38 431 ALA A CA 1
ATOM 3283 C C . ALA A 1 431 ? 5.441 24.530 -30.426 1.00 94.38 431 ALA A C 1
ATOM 3285 O O . ALA A 1 431 ? 6.354 23.728 -30.296 1.00 94.38 431 ALA A O 1
ATOM 3286 N N . LEU A 1 432 ? 4.238 24.363 -29.860 1.00 95.62 432 LEU A N 1
ATOM 3287 C CA . LEU A 1 432 ? 3.887 23.196 -29.048 1.00 95.62 432 LEU A CA 1
ATOM 3288 C C . LEU A 1 432 ? 4.096 21.899 -29.822 1.00 95.62 432 LEU A C 1
ATOM 3290 O O . LEU A 1 432 ? 4.842 21.059 -29.351 1.00 95.62 432 LEU A O 1
ATOM 3294 N N . ARG A 1 433 ? 3.561 21.782 -31.045 1.00 95.56 433 ARG A N 1
ATOM 3295 C CA . ARG A 1 433 ? 3.792 20.587 -31.878 1.00 95.56 433 ARG A CA 1
ATOM 3296 C C . ARG A 1 433 ? 5.273 20.321 -32.131 1.00 95.56 433 ARG A C 1
ATOM 3298 O O . ARG A 1 433 ? 5.700 19.184 -32.048 1.00 95.56 433 ARG A O 1
ATOM 3305 N N . GLY A 1 434 ? 6.055 21.366 -32.409 1.00 97.56 434 GLY A N 1
ATOM 3306 C CA . GLY A 1 434 ? 7.497 21.218 -32.611 1.00 97.56 434 GLY A CA 1
ATOM 3307 C C . GLY A 1 434 ? 8.222 20.693 -31.369 1.00 97.56 434 GLY A C 1
ATOM 3308 O O . GLY A 1 434 ? 9.081 19.826 -31.489 1.00 97.56 434 GLY A O 1
ATOM 3309 N N . VAL A 1 435 ? 7.856 21.181 -30.179 1.00 97.62 435 VAL A N 1
ATOM 3310 C CA . VAL A 1 435 ? 8.414 20.689 -28.910 1.00 97.62 435 VAL A CA 1
ATOM 3311 C C . VAL A 1 435 ? 7.916 19.276 -28.597 1.00 97.62 435 VAL A C 1
ATOM 3313 O O . VAL A 1 435 ? 8.710 18.444 -28.177 1.00 97.62 435 VAL A O 1
ATOM 3316 N N . GLU A 1 436 ? 6.642 18.971 -28.846 1.00 97.50 436 GLU A N 1
ATOM 3317 C CA . GLU A 1 436 ? 6.059 17.632 -28.680 1.00 97.50 436 GLU A CA 1
ATOM 3318 C C . GLU A 1 436 ? 6.752 16.591 -29.581 1.00 97.50 436 GLU A C 1
ATOM 3320 O O . GLU A 1 436 ? 7.080 15.492 -29.126 1.00 97.50 436 GLU A O 1
ATOM 3325 N N . ASP A 1 437 ? 7.026 16.940 -30.842 1.00 97.75 437 ASP A N 1
ATOM 3326 C CA . ASP A 1 437 ? 7.775 16.101 -31.785 1.00 97.75 437 ASP A CA 1
ATOM 3327 C C . ASP A 1 437 ? 9.228 15.911 -31.312 1.00 97.75 437 ASP A C 1
ATOM 3329 O O . ASP A 1 437 ? 9.709 14.781 -31.251 1.00 97.75 437 ASP A O 1
ATOM 3333 N N . ALA A 1 438 ? 9.900 16.981 -30.871 1.00 97.56 438 ALA A N 1
ATOM 3334 C CA . ALA A 1 438 ? 11.265 16.907 -30.345 1.00 97.56 438 ALA A CA 1
ATOM 3335 C C . ALA A 1 438 ? 11.364 16.077 -29.050 1.00 97.56 438 ALA A C 1
ATOM 3337 O O . ALA A 1 438 ? 12.329 15.339 -28.851 1.00 97.56 438 ALA A O 1
ATOM 3338 N N . MET A 1 439 ? 10.363 16.153 -28.167 1.00 98.25 439 MET A N 1
ATOM 3339 C CA . MET A 1 439 ? 10.281 15.311 -26.967 1.00 98.25 439 MET A CA 1
ATOM 3340 C C . MET A 1 439 ? 10.119 13.835 -27.336 1.00 98.25 439 MET A C 1
ATOM 3342 O O . MET A 1 439 ? 10.737 12.975 -26.712 1.00 98.25 439 MET A O 1
ATOM 3346 N N . ASN A 1 440 ? 9.329 13.541 -28.370 1.00 97.75 440 ASN A N 1
ATOM 3347 C CA . ASN A 1 440 ? 9.184 12.190 -28.900 1.00 97.75 440 ASN A CA 1
ATOM 3348 C C . ASN A 1 440 ? 10.483 11.666 -29.530 1.00 97.75 440 ASN A C 1
ATOM 3350 O O . ASN A 1 440 ? 10.850 10.520 -29.290 1.00 97.75 440 ASN A O 1
ATOM 3354 N N . GLU A 1 441 ? 11.191 12.488 -30.304 1.00 97.94 441 GLU A N 1
ATOM 3355 C CA . GLU A 1 441 ? 12.501 12.137 -30.869 1.00 97.94 441 GLU A CA 1
ATOM 3356 C C . GLU A 1 441 ? 13.544 11.882 -29.773 1.00 97.94 441 GLU A C 1
ATOM 3358 O O . GLU A 1 441 ? 14.312 10.925 -29.859 1.00 97.94 441 GLU A O 1
ATOM 3363 N N . CYS A 1 442 ? 13.538 12.688 -28.708 1.00 97.12 442 CYS A N 1
ATOM 3364 C CA . CYS A 1 442 ? 14.381 12.470 -27.535 1.00 97.12 442 CYS A CA 1
ATOM 3365 C C . CYS A 1 442 ? 14.051 11.133 -26.847 1.00 97.12 442 CYS A C 1
ATOM 3367 O O . CYS A 1 442 ? 14.953 10.338 -26.586 1.00 97.12 442 CYS A O 1
ATOM 3369 N N . GLY A 1 443 ? 12.763 10.832 -26.646 1.00 96.94 443 GLY A N 1
ATOM 3370 C CA . GLY A 1 443 ? 12.310 9.540 -26.122 1.00 96.94 443 GLY A CA 1
ATOM 3371 C C . GLY A 1 443 ? 12.757 8.347 -26.974 1.00 96.94 443 GLY A C 1
ATOM 3372 O O . GLY A 1 443 ? 13.262 7.360 -26.434 1.00 96.94 443 GLY A O 1
ATOM 3373 N N . ASP A 1 444 ? 12.632 8.454 -28.300 1.00 96.44 444 ASP A N 1
ATOM 3374 C CA . ASP A 1 444 ? 13.094 7.438 -29.253 1.00 96.44 444 ASP A CA 1
ATOM 3375 C C . ASP A 1 444 ? 14.620 7.243 -29.186 1.00 96.44 444 ASP A C 1
ATOM 3377 O O . ASP A 1 444 ? 15.100 6.107 -29.227 1.00 96.44 444 ASP A O 1
ATOM 3381 N N . ALA A 1 445 ? 15.387 8.330 -29.048 1.00 95.88 445 ALA A N 1
ATOM 3382 C CA . ALA A 1 445 ? 16.842 8.282 -28.930 1.00 95.88 445 ALA A CA 1
ATOM 3383 C C . ALA A 1 445 ? 17.295 7.603 -27.626 1.00 95.88 445 ALA A C 1
ATOM 3385 O O . ALA A 1 445 ? 18.183 6.749 -27.658 1.00 95.88 445 ALA A O 1
ATOM 3386 N N . VAL A 1 446 ? 16.650 7.916 -26.495 1.00 96.88 446 VAL A N 1
ATOM 3387 C CA . VAL A 1 446 ? 16.913 7.252 -25.205 1.00 96.88 446 VAL A CA 1
ATOM 3388 C C . VAL A 1 446 ? 16.605 5.755 -25.294 1.00 96.88 446 VAL A C 1
ATOM 3390 O O . VAL A 1 446 ? 17.420 4.931 -24.875 1.00 96.88 446 VAL A O 1
ATOM 3393 N N . ALA A 1 447 ? 15.475 5.378 -25.901 1.00 96.19 447 ALA A N 1
ATOM 3394 C CA . ALA A 1 447 ? 15.124 3.974 -26.112 1.00 96.19 447 ALA A CA 1
ATOM 3395 C C . ALA A 1 447 ? 16.153 3.249 -26.992 1.00 96.19 447 ALA A C 1
ATOM 3397 O O . ALA A 1 447 ? 16.576 2.139 -26.669 1.00 96.19 447 ALA A O 1
ATOM 3398 N N . ALA A 1 448 ? 16.602 3.875 -28.083 1.00 93.50 448 ALA A N 1
ATOM 3399 C CA . ALA A 1 448 ? 17.635 3.313 -28.949 1.00 93.50 448 ALA A CA 1
ATOM 3400 C C . ALA A 1 448 ? 18.961 3.097 -28.199 1.00 93.50 448 ALA A C 1
ATOM 3402 O O . ALA A 1 448 ? 19.548 2.021 -28.304 1.00 93.50 448 ALA A O 1
ATOM 3403 N N . ALA A 1 449 ? 19.393 4.065 -27.385 1.00 93.62 449 ALA A N 1
ATOM 3404 C CA . ALA A 1 449 ? 20.604 3.943 -26.575 1.00 93.62 449 ALA A CA 1
ATOM 3405 C C . ALA A 1 449 ? 20.513 2.792 -25.554 1.00 93.62 449 ALA A C 1
ATOM 3407 O O . ALA A 1 449 ? 21.476 2.042 -25.375 1.00 93.62 449 ALA A O 1
ATOM 3408 N N . LEU A 1 450 ? 19.350 2.605 -24.922 1.00 94.94 450 LEU A N 1
ATOM 3409 C CA . LEU A 1 450 ? 19.121 1.496 -23.991 1.00 94.94 450 LEU A CA 1
ATOM 3410 C C . LEU A 1 450 ? 19.112 0.136 -24.694 1.00 94.94 450 LEU A C 1
ATOM 3412 O O . LEU A 1 450 ? 19.749 -0.797 -24.205 1.00 94.94 450 LEU A O 1
ATOM 3416 N N . ARG A 1 451 ? 18.461 0.016 -25.861 1.00 93.38 451 ARG A N 1
ATOM 3417 C CA . ARG A 1 451 ? 18.502 -1.210 -26.683 1.00 93.38 451 ARG A CA 1
ATOM 3418 C C . ARG A 1 451 ? 19.934 -1.565 -27.072 1.00 93.38 451 ARG A C 1
ATOM 3420 O O . ARG A 1 451 ? 20.345 -2.712 -26.900 1.00 93.38 451 ARG A O 1
ATOM 3427 N N . HIS A 1 452 ? 20.697 -0.576 -27.524 1.00 92.38 452 HIS A N 1
ATOM 3428 C CA . HIS A 1 452 ? 22.099 -0.741 -27.881 1.00 92.38 452 HIS A CA 1
ATOM 3429 C C . HIS A 1 452 ? 22.927 -1.253 -26.693 1.00 92.38 452 HIS A C 1
ATOM 3431 O O . HIS A 1 452 ? 23.618 -2.269 -26.793 1.00 92.38 452 HIS A O 1
ATOM 3437 N N . ALA A 1 453 ? 22.803 -0.610 -25.527 1.00 92.88 453 ALA A N 1
ATOM 3438 C CA . ALA A 1 453 ? 23.496 -1.026 -24.309 1.00 92.88 453 ALA A CA 1
ATOM 3439 C C . ALA A 1 453 ? 23.089 -2.440 -23.853 1.00 92.88 453 ALA A C 1
ATOM 3441 O O . ALA A 1 453 ? 23.942 -3.235 -23.443 1.00 92.88 453 ALA A O 1
ATOM 3442 N N . ALA A 1 454 ? 21.801 -2.781 -23.954 1.00 93.00 454 ALA A N 1
ATOM 3443 C CA . ALA A 1 454 ? 21.291 -4.104 -23.619 1.00 93.00 454 ALA A CA 1
ATOM 3444 C C . ALA A 1 454 ? 21.869 -5.191 -24.539 1.00 93.00 454 ALA A C 1
ATOM 3446 O O . ALA A 1 454 ? 22.300 -6.233 -24.042 1.00 93.00 454 ALA A O 1
ATOM 3447 N N . LEU A 1 455 ? 21.943 -4.938 -25.850 1.00 93.19 455 LEU A N 1
ATOM 3448 C CA . LEU A 1 455 ? 22.560 -5.854 -26.813 1.00 93.19 455 LEU A CA 1
ATOM 3449 C C . LEU A 1 455 ? 24.061 -6.023 -26.563 1.00 93.19 455 LEU A C 1
ATOM 3451 O O . LEU A 1 455 ? 24.551 -7.150 -26.563 1.00 93.19 455 LEU A O 1
ATOM 3455 N N . MET A 1 456 ? 24.786 -4.937 -26.281 1.00 93.94 456 MET A N 1
ATOM 3456 C CA . MET A 1 456 ? 26.209 -5.008 -25.924 1.00 93.94 456 MET A CA 1
ATOM 3457 C C . MET A 1 456 ? 26.438 -5.879 -24.688 1.00 93.94 456 MET A C 1
ATOM 3459 O O . MET A 1 456 ? 27.318 -6.741 -24.685 1.00 93.94 456 MET A O 1
ATOM 3463 N N . ARG A 1 457 ? 25.616 -5.696 -23.647 1.00 93.75 457 ARG A N 1
ATOM 3464 C CA . ARG A 1 457 ? 25.657 -6.514 -22.426 1.00 93.75 457 ARG A CA 1
ATOM 3465 C C . ARG A 1 457 ? 25.371 -7.987 -22.724 1.00 93.75 457 ARG A C 1
ATOM 3467 O O . ARG A 1 457 ? 26.074 -8.854 -22.206 1.00 93.75 457 ARG A O 1
ATOM 3474 N N . ASP A 1 458 ? 24.362 -8.271 -23.546 1.00 94.06 458 ASP A N 1
ATOM 3475 C CA . ASP A 1 458 ? 23.982 -9.636 -23.921 1.00 94.06 458 ASP A CA 1
ATOM 3476 C C . ASP A 1 458 ? 25.094 -10.334 -24.717 1.00 94.06 458 ASP A C 1
ATOM 3478 O O . ASP A 1 458 ? 25.499 -11.441 -24.362 1.00 94.06 458 ASP A O 1
ATOM 3482 N N . LEU A 1 459 ? 25.669 -9.659 -25.718 1.00 94.75 459 LEU A N 1
ATOM 3483 C CA . LEU A 1 459 ? 26.804 -10.166 -26.494 1.00 94.75 459 LEU A CA 1
ATOM 3484 C C . LEU A 1 459 ? 28.023 -10.431 -25.606 1.00 94.75 459 LEU A C 1
ATOM 3486 O O . LEU A 1 459 ? 28.603 -11.512 -25.682 1.00 94.75 459 LEU A O 1
ATOM 3490 N N . ALA A 1 460 ? 28.376 -9.495 -24.721 1.00 93.88 460 ALA A N 1
ATOM 3491 C CA . ALA A 1 460 ? 29.498 -9.652 -23.794 1.00 93.88 460 ALA A CA 1
ATOM 3492 C C . ALA A 1 460 ? 29.300 -10.832 -22.827 1.00 93.88 460 ALA A C 1
ATOM 3494 O O . ALA A 1 460 ? 30.248 -11.547 -22.500 1.00 93.88 460 ALA A O 1
ATOM 3495 N N . SER A 1 461 ? 28.064 -11.039 -22.362 1.00 94.94 461 SER A N 1
ATOM 3496 C CA . SER A 1 461 ? 27.728 -12.115 -21.431 1.00 94.94 461 SER A CA 1
ATOM 3497 C C . SER A 1 461 ? 27.705 -13.483 -22.113 1.00 94.94 461 SER A C 1
ATOM 3499 O O . SER A 1 461 ? 28.271 -14.441 -21.581 1.00 94.94 461 SER A O 1
ATOM 3501 N N . ARG A 1 462 ? 27.076 -13.584 -23.290 1.00 92.56 462 ARG A N 1
ATOM 3502 C CA . ARG A 1 462 ? 26.944 -14.843 -24.039 1.00 92.56 462 ARG A CA 1
ATOM 3503 C C . ARG A 1 462 ? 28.235 -15.256 -24.729 1.00 92.56 462 ARG A C 1
ATOM 3505 O O . ARG A 1 462 ? 28.519 -16.451 -24.810 1.00 92.56 462 ARG A O 1
ATOM 3512 N N . TYR A 1 463 ? 29.018 -14.284 -25.193 1.00 94.12 463 TYR A N 1
ATOM 3513 C CA . TYR A 1 463 ? 30.246 -14.503 -25.951 1.00 94.12 463 TYR A CA 1
ATOM 3514 C C . TYR A 1 463 ? 31.423 -13.721 -25.343 1.00 94.12 463 TYR A C 1
ATOM 3516 O O . TYR A 1 463 ? 31.898 -12.756 -25.939 1.00 94.12 463 TYR A O 1
ATOM 3524 N N . PRO A 1 464 ? 31.974 -14.152 -24.188 1.00 93.25 464 PRO A N 1
ATOM 3525 C CA . PRO A 1 464 ? 33.081 -13.444 -23.530 1.00 93.25 464 PRO A CA 1
ATOM 3526 C C . PRO A 1 464 ? 34.380 -13.354 -24.353 1.00 93.25 464 PRO A C 1
ATOM 3528 O O . PRO A 1 464 ? 35.288 -12.611 -23.990 1.00 93.25 464 PRO A O 1
ATOM 3531 N N . PHE A 1 465 ? 34.501 -14.144 -25.426 1.00 92.81 465 PHE A N 1
ATOM 3532 C CA . PHE A 1 465 ? 35.629 -14.140 -26.366 1.00 92.81 465 PHE A CA 1
ATOM 3533 C C . PHE A 1 465 ? 35.465 -13.135 -27.518 1.00 92.81 465 PHE A C 1
ATOM 3535 O O . PHE A 1 465 ? 36.418 -12.920 -28.272 1.00 92.81 465 PHE A O 1
ATOM 3542 N N . LEU A 1 466 ? 34.263 -12.580 -27.706 1.00 95.38 466 LEU A N 1
ATOM 3543 C CA . LEU A 1 466 ? 33.946 -11.696 -28.819 1.00 95.38 466 LEU A CA 1
ATOM 3544 C C . LEU A 1 466 ? 34.570 -10.315 -28.590 1.00 95.38 466 LEU A C 1
ATOM 3546 O O . LEU A 1 466 ? 34.408 -9.705 -27.532 1.00 95.38 466 LEU A O 1
ATOM 3550 N N . ARG A 1 467 ? 35.266 -9.800 -29.601 1.00 94.88 467 ARG A N 1
ATOM 3551 C CA . ARG A 1 467 ? 35.758 -8.423 -29.637 1.00 94.88 467 ARG A CA 1
ATOM 3552 C C . ARG A 1 467 ? 34.589 -7.493 -29.931 1.00 94.88 467 ARG A C 1
ATOM 3554 O O . ARG A 1 467 ? 34.008 -7.539 -31.010 1.00 94.88 467 ARG A O 1
ATOM 3561 N N . LEU A 1 468 ? 34.248 -6.678 -28.941 1.00 93.00 468 LEU A N 1
ATOM 3562 C CA . LEU A 1 468 ? 33.215 -5.658 -29.056 1.00 93.00 468 LEU A CA 1
ATOM 3563 C C . LEU A 1 468 ? 33.783 -4.427 -29.758 1.00 93.00 468 LEU A C 1
ATOM 3565 O O . LEU A 1 468 ? 34.937 -4.063 -29.516 1.00 93.00 468 LEU A O 1
ATOM 3569 N N . HIS A 1 469 ? 32.962 -3.784 -30.583 1.00 91.94 469 HIS A N 1
ATOM 3570 C CA . HIS A 1 469 ? 33.329 -2.544 -31.258 1.00 91.94 469 HIS A CA 1
ATOM 3571 C C . HIS A 1 469 ? 32.385 -1.392 -30.880 1.00 91.94 469 HIS A C 1
ATOM 3573 O O . HIS A 1 469 ? 31.282 -1.623 -30.387 1.00 91.94 469 HIS A O 1
ATOM 3579 N N . GLU A 1 470 ? 32.854 -0.154 -31.055 1.00 89.69 470 GLU A N 1
ATOM 3580 C CA . GLU A 1 470 ? 32.184 1.073 -30.587 1.00 89.69 470 GLU A CA 1
ATOM 3581 C C . GLU A 1 470 ? 31.376 1.787 -31.687 1.00 89.69 470 GLU A C 1
ATOM 3583 O O . GLU A 1 470 ? 30.800 2.845 -31.432 1.00 89.69 470 GLU A O 1
ATOM 3588 N N . GLU A 1 471 ? 31.339 1.266 -32.920 1.00 91.62 471 GLU A N 1
ATOM 3589 C CA . GLU A 1 471 ? 30.591 1.912 -33.998 1.00 91.62 471 GLU A CA 1
ATOM 3590 C C . GLU A 1 471 ? 29.090 1.977 -33.698 1.00 91.62 471 GLU A C 1
ATOM 3592 O O . GLU A 1 471 ? 28.464 1.009 -33.257 1.00 91.62 471 GLU A O 1
ATOM 3597 N N . GLU A 1 472 ? 28.498 3.130 -34.015 1.00 87.12 472 GLU A N 1
ATOM 3598 C CA . GLU A 1 472 ? 27.056 3.351 -33.932 1.00 87.12 472 GLU A CA 1
ATOM 3599 C C . GLU A 1 472 ? 26.310 2.271 -34.737 1.00 87.12 472 GLU A C 1
ATOM 3601 O O . GLU A 1 472 ? 26.533 2.110 -35.939 1.00 87.12 472 GLU A O 1
ATOM 3606 N N . GLY A 1 473 ? 25.428 1.519 -34.072 1.00 89.75 473 GLY A N 1
ATOM 3607 C CA . GLY A 1 473 ? 24.649 0.446 -34.696 1.00 89.75 473 GLY A CA 1
ATOM 3608 C C . GLY A 1 473 ? 25.363 -0.909 -34.831 1.00 89.75 473 GLY A C 1
ATOM 3609 O O . GLY A 1 473 ? 24.801 -1.821 -35.439 1.00 89.75 473 GLY A O 1
ATOM 3610 N N . TRP A 1 474 ? 26.591 -1.068 -34.316 1.00 94.94 474 TRP A N 1
ATOM 3611 C CA . TRP A 1 474 ? 27.351 -2.323 -34.419 1.00 94.94 474 TRP A CA 1
ATOM 3612 C C . TRP A 1 474 ? 26.658 -3.560 -33.835 1.00 94.94 474 TRP A C 1
ATOM 3614 O O . TRP A 1 474 ? 26.519 -4.542 -34.570 1.00 94.94 474 TRP A O 1
ATOM 3624 N N . PRO A 1 475 ? 26.205 -3.573 -32.566 1.00 94.94 475 PRO A N 1
ATOM 3625 C CA . PRO A 1 475 ? 25.589 -4.763 -31.996 1.00 94.94 475 PRO A CA 1
ATOM 3626 C C . PRO A 1 475 ? 24.267 -5.101 -32.699 1.00 94.94 475 PRO A C 1
ATOM 3628 O O . PRO A 1 475 ? 23.966 -6.278 -32.886 1.00 94.94 475 PRO A O 1
ATOM 3631 N N . GLU A 1 476 ? 23.509 -4.102 -33.161 1.00 95.25 476 GLU A N 1
ATOM 3632 C CA . GLU A 1 476 ? 22.300 -4.301 -33.961 1.00 95.25 476 GLU A CA 1
ATOM 3633 C C . GLU A 1 476 ? 22.617 -4.956 -35.311 1.00 95.25 476 GLU A C 1
ATOM 3635 O O . GLU A 1 476 ? 21.977 -5.939 -35.691 1.00 95.25 476 GLU A O 1
ATOM 3640 N N . ALA A 1 477 ? 23.618 -4.435 -36.026 1.00 94.94 477 ALA A N 1
ATOM 3641 C CA . ALA A 1 477 ? 24.035 -4.957 -37.323 1.00 94.94 477 ALA A CA 1
ATOM 3642 C C . ALA A 1 477 ? 24.615 -6.373 -37.210 1.00 94.94 477 ALA A C 1
ATOM 3644 O O . ALA A 1 477 ? 24.319 -7.221 -38.048 1.00 94.94 477 ALA A O 1
ATOM 3645 N N . LEU A 1 478 ? 25.391 -6.650 -36.158 1.00 96.06 478 LEU A N 1
ATOM 3646 C CA . LEU A 1 478 ? 25.982 -7.965 -35.933 1.00 96.06 478 LEU A CA 1
ATOM 3647 C C . LEU A 1 478 ? 24.922 -9.022 -35.619 1.00 96.06 478 LEU A C 1
ATOM 3649 O O . LEU A 1 478 ? 24.968 -10.122 -36.160 1.00 96.06 478 LEU A O 1
ATOM 3653 N N . VAL A 1 479 ? 23.952 -8.704 -34.757 1.00 93.50 479 VAL A N 1
ATOM 3654 C CA . VAL A 1 479 ? 22.871 -9.642 -34.417 1.00 93.50 479 VAL A CA 1
ATOM 3655 C C . VAL A 1 479 ? 21.946 -9.888 -35.615 1.00 93.50 479 VAL A C 1
ATOM 3657 O O . VAL A 1 479 ? 21.390 -10.980 -35.742 1.00 93.50 479 VAL A O 1
ATOM 3660 N N . ALA A 1 480 ? 21.800 -8.906 -36.508 1.00 95.12 480 ALA A N 1
ATOM 3661 C CA . ALA A 1 480 ? 21.064 -9.055 -37.762 1.00 95.12 480 ALA A CA 1
ATOM 3662 C C . ALA A 1 480 ? 21.844 -9.815 -38.856 1.00 95.12 480 ALA A C 1
ATOM 3664 O O . ALA A 1 480 ? 21.238 -10.225 -39.849 1.00 95.12 480 ALA A O 1
ATOM 3665 N N . ASP A 1 481 ? 23.157 -10.012 -38.699 1.00 96.69 481 ASP A N 1
ATOM 3666 C CA . ASP A 1 481 ? 23.990 -10.685 -39.692 1.00 96.69 481 ASP A CA 1
ATOM 3667 C C . ASP A 1 481 ? 23.720 -12.202 -39.724 1.00 96.69 481 ASP A C 1
ATOM 3669 O O . ASP A 1 481 ? 23.868 -12.930 -38.735 1.00 96.69 481 ASP A O 1
ATOM 3673 N N . GLU A 1 482 ? 23.325 -12.710 -40.896 1.00 96.06 482 GLU A N 1
ATOM 3674 C CA . GLU A 1 482 ? 22.978 -14.124 -41.073 1.00 96.06 482 GLU A CA 1
ATOM 3675 C C . GLU A 1 482 ? 24.175 -15.065 -40.858 1.00 96.06 482 GLU A C 1
ATOM 3677 O O . GLU A 1 482 ? 23.992 -16.211 -40.429 1.00 96.06 482 GLU A O 1
ATOM 3682 N N . ALA A 1 483 ? 25.400 -14.624 -41.165 1.00 94.88 483 ALA A N 1
ATOM 3683 C CA . ALA A 1 483 ? 26.593 -15.434 -40.957 1.00 94.88 483 ALA A CA 1
ATOM 3684 C C . ALA A 1 483 ? 26.915 -15.530 -39.463 1.00 94.88 483 ALA A C 1
ATOM 3686 O O . ALA A 1 483 ? 27.148 -16.639 -38.970 1.00 94.88 483 ALA A O 1
ATOM 3687 N N . PHE A 1 484 ? 26.826 -14.418 -38.730 1.00 96.19 484 PHE A N 1
ATOM 3688 C CA . PHE A 1 484 ? 26.963 -14.411 -37.277 1.00 96.19 484 PHE A CA 1
ATOM 3689 C C . PHE A 1 484 ? 25.920 -15.311 -36.606 1.00 96.19 484 PHE A C 1
ATOM 3691 O O . PHE A 1 484 ? 26.278 -16.153 -35.784 1.00 96.19 484 PHE A O 1
ATOM 3698 N N . ALA A 1 485 ? 24.648 -15.221 -37.007 1.00 95.38 485 ALA A N 1
ATOM 3699 C CA . ALA A 1 485 ? 23.580 -16.059 -36.459 1.00 95.38 485 ALA A CA 1
ATOM 3700 C C . ALA A 1 485 ? 23.847 -17.566 -36.648 1.00 95.38 485 ALA A C 1
ATOM 3702 O O . ALA A 1 485 ? 23.602 -18.374 -35.747 1.00 95.38 485 ALA A O 1
ATOM 3703 N N . ARG A 1 486 ? 24.397 -17.965 -37.803 1.00 96.81 486 ARG A N 1
ATOM 3704 C CA . ARG A 1 486 ? 24.790 -19.360 -38.065 1.00 96.81 486 ARG A CA 1
ATOM 3705 C C . ARG A 1 486 ? 25.969 -19.805 -37.205 1.00 96.81 486 ARG A C 1
ATOM 3707 O O . ARG A 1 486 ? 25.928 -20.908 -36.663 1.00 96.81 486 ARG A O 1
ATOM 3714 N N . LEU A 1 487 ? 26.989 -18.959 -37.069 1.00 96.69 487 LEU A N 1
ATOM 3715 C CA . LEU A 1 487 ? 28.152 -19.236 -36.225 1.00 96.69 487 LEU A CA 1
ATOM 3716 C C . LEU A 1 487 ? 27.761 -19.329 -34.744 1.00 96.69 487 LEU A C 1
ATOM 3718 O O . LEU A 1 487 ? 28.217 -20.228 -34.045 1.00 96.69 487 LEU A O 1
ATOM 3722 N N . ALA A 1 488 ? 26.852 -18.471 -34.280 1.00 94.75 488 ALA A N 1
ATOM 3723 C CA . ALA A 1 488 ? 26.305 -18.509 -32.929 1.00 94.75 488 ALA A CA 1
ATOM 3724 C C . ALA A 1 488 ? 25.566 -19.828 -32.629 1.00 94.75 488 ALA A C 1
ATOM 3726 O O . ALA A 1 488 ? 25.720 -20.386 -31.539 1.00 94.75 488 ALA A O 1
ATOM 3727 N N . ALA A 1 489 ? 24.796 -20.351 -33.591 1.00 95.38 489 ALA A N 1
ATOM 3728 C CA . ALA A 1 489 ? 24.134 -21.650 -33.466 1.00 95.38 489 ALA A CA 1
ATOM 3729 C C . ALA A 1 489 ? 25.147 -22.808 -33.423 1.00 95.38 489 ALA A C 1
ATOM 3731 O O . ALA A 1 489 ? 25.056 -23.676 -32.555 1.00 95.38 489 ALA A O 1
ATOM 3732 N N . GLU A 1 490 ? 26.156 -22.787 -34.300 1.00 95.19 490 GLU A N 1
ATOM 3733 C CA . GLU A 1 490 ? 27.233 -23.783 -34.293 1.00 95.19 490 GLU A CA 1
ATOM 3734 C C . GLU A 1 490 ? 28.027 -23.750 -32.976 1.00 95.19 490 GLU A C 1
ATOM 3736 O O . GLU A 1 490 ? 28.314 -24.796 -32.392 1.00 95.19 490 GLU A O 1
ATOM 3741 N N . HIS A 1 491 ? 28.320 -22.556 -32.456 1.00 94.50 491 HIS A N 1
ATOM 3742 C CA . HIS A 1 491 ? 28.966 -22.379 -31.160 1.00 94.50 491 HIS A CA 1
ATOM 3743 C C . HIS A 1 491 ? 28.141 -23.015 -30.031 1.00 94.50 491 HIS A C 1
ATOM 3745 O O . HIS A 1 491 ? 28.695 -23.742 -29.204 1.00 94.50 491 HIS A O 1
ATOM 3751 N N . ALA A 1 492 ? 26.820 -22.802 -30.007 1.00 94.06 492 ALA A N 1
ATOM 3752 C CA . ALA A 1 492 ? 25.934 -23.391 -29.002 1.00 94.06 492 ALA A CA 1
ATOM 3753 C C . ALA A 1 492 ? 25.935 -24.934 -29.042 1.00 94.06 492 ALA A C 1
ATOM 3755 O O . ALA A 1 492 ? 26.039 -25.581 -27.994 1.00 94.06 492 ALA A O 1
ATOM 3756 N N . ASP A 1 493 ? 25.898 -25.526 -30.239 1.00 93.44 493 ASP A N 1
ATOM 3757 C CA . ASP A 1 493 ? 25.964 -26.981 -30.422 1.00 93.44 493 ASP A CA 1
ATOM 3758 C C . ASP A 1 493 ? 27.312 -27.551 -29.957 1.00 93.44 493 ASP A C 1
ATOM 3760 O O . ASP A 1 493 ? 27.381 -28.567 -29.252 1.00 93.44 493 ASP A O 1
ATOM 3764 N N . LEU A 1 494 ? 28.412 -26.887 -30.320 1.00 92.69 494 LEU A N 1
ATOM 3765 C CA . LEU A 1 494 ? 29.755 -27.320 -29.946 1.00 92.69 494 LEU A CA 1
ATOM 3766 C C . LEU A 1 494 ? 30.023 -27.157 -28.440 1.00 92.69 494 LEU A C 1
ATOM 3768 O O . LEU A 1 494 ? 30.738 -27.988 -27.864 1.00 92.69 494 LEU A O 1
ATOM 3772 N N . ALA A 1 495 ? 29.424 -26.152 -27.794 1.00 89.94 495 ALA A N 1
ATOM 3773 C CA . ALA A 1 495 ? 29.582 -25.850 -26.371 1.00 89.94 495 ALA A CA 1
ATOM 3774 C C . ALA A 1 495 ? 28.958 -26.905 -25.437 1.00 89.94 495 ALA A C 1
ATOM 3776 O O . ALA A 1 495 ? 29.271 -26.928 -24.247 1.00 89.94 495 ALA A O 1
ATOM 3777 N N . CYS A 1 496 ? 28.142 -27.828 -25.959 1.00 91.56 496 CYS A N 1
ATOM 3778 C CA . CYS A 1 496 ? 27.583 -28.945 -25.192 1.00 91.56 496 CYS A CA 1
ATOM 3779 C C . CYS A 1 496 ? 28.645 -29.975 -24.742 1.00 91.56 496 CYS A C 1
ATOM 3781 O O . CYS A 1 496 ? 28.468 -30.632 -23.715 1.00 91.56 496 CYS A O 1
ATOM 3783 N N . ASP A 1 497 ? 29.757 -30.121 -25.478 1.00 91.00 497 ASP A N 1
ATOM 3784 C CA . ASP A 1 497 ? 30.920 -30.937 -25.079 1.00 91.00 497 ASP A CA 1
ATOM 3785 C C . ASP A 1 497 ? 32.236 -30.199 -25.402 1.00 91.00 497 ASP A C 1
ATOM 3787 O O . ASP A 1 497 ? 32.934 -30.511 -26.379 1.00 91.00 497 ASP A O 1
ATOM 3791 N N . PRO A 1 498 ? 32.608 -29.204 -24.577 1.00 85.94 498 PRO A N 1
ATOM 3792 C CA . PRO A 1 498 ? 33.680 -28.271 -24.909 1.00 85.94 498 PRO A CA 1
ATOM 3793 C C . PRO A 1 498 ? 35.064 -28.929 -24.909 1.00 85.94 498 PRO A C 1
ATOM 3795 O O . PRO A 1 498 ? 35.973 -28.476 -25.602 1.00 85.94 498 PRO A O 1
ATOM 3798 N N . LYS A 1 499 ? 35.246 -30.037 -24.176 1.00 88.94 499 LYS A N 1
ATOM 3799 C CA . LYS A 1 499 ? 36.529 -30.758 -24.138 1.00 88.94 499 LYS A CA 1
ATOM 3800 C C . LYS A 1 499 ? 36.796 -31.494 -25.443 1.00 88.94 499 LYS A C 1
ATOM 3802 O O . LYS A 1 499 ? 37.925 -31.478 -25.929 1.00 88.94 499 LYS A O 1
ATOM 3807 N N . ARG A 1 500 ? 35.773 -32.144 -26.003 1.00 89.56 500 ARG A N 1
ATOM 3808 C CA . ARG A 1 500 ? 35.895 -32.879 -27.266 1.00 89.56 500 ARG A CA 1
ATOM 3809 C C . ARG A 1 500 ? 35.962 -31.937 -28.466 1.00 89.56 500 ARG A C 1
ATOM 3811 O O . ARG A 1 500 ? 36.678 -32.224 -29.421 1.00 89.56 500 ARG A O 1
ATOM 3818 N N . ASN A 1 501 ? 35.259 -30.810 -28.385 1.00 91.00 501 ASN A N 1
ATOM 3819 C CA . ASN A 1 501 ? 35.096 -29.866 -29.487 1.00 91.00 501 ASN A CA 1
ATOM 3820 C C . ASN A 1 501 ? 36.068 -28.673 -29.433 1.00 91.00 501 ASN A C 1
ATOM 3822 O O . ASN A 1 501 ? 35.927 -27.743 -30.217 1.00 91.00 501 ASN A O 1
ATOM 3826 N N . ALA A 1 502 ? 37.077 -28.691 -28.554 1.00 90.56 502 ALA A N 1
ATOM 3827 C CA . ALA A 1 502 ? 37.916 -27.527 -28.248 1.00 90.56 502 ALA A CA 1
ATOM 3828 C C . ALA A 1 502 ? 38.570 -26.839 -29.465 1.00 90.56 502 ALA A C 1
ATOM 3830 O O . ALA A 1 502 ? 38.724 -25.623 -29.464 1.00 90.56 502 ALA A O 1
ATOM 3831 N N . ALA A 1 503 ? 38.985 -27.593 -30.490 1.00 91.88 503 ALA A N 1
ATOM 3832 C CA . ALA A 1 503 ? 39.568 -27.011 -31.704 1.00 91.88 503 ALA A CA 1
ATOM 3833 C C . ALA A 1 503 ? 38.505 -26.400 -32.634 1.00 91.88 503 ALA A C 1
ATOM 3835 O O . ALA A 1 503 ? 38.759 -25.368 -33.244 1.00 91.88 503 ALA A O 1
ATOM 3836 N N . ALA A 1 504 ? 37.325 -27.024 -32.720 1.00 91.75 504 ALA A N 1
ATOM 3837 C CA . ALA A 1 504 ? 36.207 -26.514 -33.510 1.00 91.75 504 ALA A CA 1
ATOM 3838 C C . ALA A 1 504 ? 35.604 -25.258 -32.866 1.00 91.75 504 ALA A C 1
ATOM 3840 O O . ALA A 1 504 ? 35.344 -24.294 -33.572 1.00 91.75 504 ALA A O 1
ATOM 3841 N N . LEU A 1 505 ? 35.485 -25.237 -31.532 1.00 92.88 505 LEU A N 1
ATOM 3842 C CA . LEU A 1 505 ? 35.049 -24.060 -30.777 1.00 92.88 505 LEU A CA 1
ATOM 3843 C C . LEU A 1 505 ? 35.939 -22.855 -31.061 1.00 92.88 505 LEU A C 1
ATOM 3845 O O . LEU A 1 505 ? 35.419 -21.842 -31.498 1.00 92.88 505 LEU A O 1
ATOM 3849 N N . ARG A 1 506 ? 37.267 -22.991 -30.945 1.00 93.62 506 ARG A N 1
ATOM 3850 C CA . ARG A 1 506 ? 38.187 -21.889 -31.280 1.00 93.62 506 ARG A CA 1
ATOM 3851 C C . ARG A 1 506 ? 38.022 -21.398 -32.715 1.00 93.62 506 ARG A C 1
ATOM 3853 O O . ARG A 1 506 ? 38.036 -20.203 -32.946 1.00 93.62 506 ARG A O 1
ATOM 3860 N N . GLY A 1 507 ? 37.844 -22.314 -33.669 1.00 95.94 507 GLY A N 1
ATOM 3861 C CA . GLY A 1 507 ? 37.621 -21.937 -35.066 1.00 95.94 507 GLY A CA 1
ATOM 3862 C C . GLY A 1 507 ? 36.336 -21.129 -35.265 1.00 95.94 507 GLY A C 1
ATOM 3863 O O . GLY A 1 507 ? 36.344 -20.151 -36.006 1.00 95.94 507 GLY A O 1
ATOM 3864 N N . VAL A 1 508 ? 35.249 -21.506 -34.584 1.00 96.44 508 VAL A N 1
ATOM 3865 C CA . VAL A 1 508 ? 33.986 -20.753 -34.614 1.00 96.44 508 VAL A CA 1
ATOM 3866 C C . VAL A 1 508 ? 34.118 -19.422 -33.867 1.00 96.44 508 VAL A C 1
ATOM 3868 O O . VAL A 1 508 ? 33.645 -18.410 -34.367 1.00 96.44 508 VAL A O 1
ATOM 3871 N N . GLU A 1 509 ? 34.805 -19.389 -32.723 1.00 96.56 509 GLU A N 1
ATOM 3872 C CA . GLU A 1 509 ? 35.089 -18.167 -31.954 1.00 96.56 509 GLU A CA 1
ATOM 3873 C C . GLU A 1 509 ? 35.912 -17.152 -32.772 1.00 96.56 509 GLU A C 1
ATOM 3875 O O . GLU A 1 509 ? 35.588 -15.962 -32.794 1.00 96.56 509 GLU A O 1
ATOM 3880 N N . ASP A 1 510 ? 36.943 -17.613 -33.488 1.00 96.50 510 ASP A N 1
ATOM 3881 C CA . ASP A 1 510 ? 37.749 -16.790 -34.398 1.00 96.50 510 ASP A CA 1
ATOM 3882 C C . ASP A 1 510 ? 36.895 -16.275 -35.571 1.00 96.50 510 ASP A C 1
ATOM 3884 O O . ASP A 1 510 ? 36.917 -15.083 -35.872 1.00 96.50 510 ASP A O 1
ATOM 3888 N N . ALA A 1 511 ? 36.061 -17.130 -36.175 1.00 96.06 511 ALA A N 1
ATOM 3889 C CA . ALA A 1 511 ? 35.163 -16.735 -37.264 1.00 96.06 511 ALA A CA 1
ATOM 3890 C C . ALA A 1 511 ? 34.088 -15.724 -36.818 1.00 96.06 511 ALA A C 1
ATOM 3892 O O . ALA A 1 511 ? 33.749 -14.805 -37.563 1.00 96.06 511 ALA A O 1
ATOM 3893 N N . MET A 1 512 ? 33.562 -15.853 -35.596 1.00 97.62 512 MET A N 1
ATOM 3894 C CA . MET A 1 512 ? 32.636 -14.875 -35.009 1.00 97.62 512 MET A CA 1
ATOM 3895 C C . MET A 1 512 ? 33.320 -13.522 -34.799 1.00 97.62 512 MET A C 1
ATOM 3897 O O . MET A 1 512 ? 32.724 -12.481 -35.069 1.00 97.62 512 MET A O 1
ATOM 3901 N N . ASN A 1 513 ? 34.582 -13.533 -34.368 1.00 96.62 513 ASN A N 1
ATOM 3902 C CA . ASN A 1 513 ? 35.401 -12.332 -34.235 1.00 96.62 513 ASN A CA 1
ATOM 3903 C C . ASN A 1 513 ? 35.692 -11.665 -35.589 1.00 96.62 513 ASN A C 1
ATOM 3905 O O . ASN A 1 513 ? 35.608 -10.444 -35.694 1.00 96.62 513 ASN A O 1
ATOM 3909 N N . GLU A 1 514 ? 36.014 -12.441 -36.624 1.00 96.81 514 GLU A N 1
ATOM 3910 C CA . GLU A 1 514 ? 36.204 -11.928 -37.988 1.00 96.81 514 GLU A CA 1
ATOM 3911 C C . GLU A 1 514 ? 34.909 -11.334 -38.560 1.00 96.81 514 GLU A C 1
ATOM 3913 O O . GLU A 1 514 ? 34.939 -10.281 -39.197 1.00 96.81 514 GLU A O 1
ATOM 3918 N N . CYS A 1 515 ? 33.763 -11.965 -38.290 1.00 95.56 515 CYS A N 1
ATOM 3919 C CA . CYS A 1 515 ? 32.452 -11.434 -38.656 1.00 95.56 515 CYS A CA 1
ATOM 3920 C C . CYS A 1 515 ? 32.172 -10.094 -37.953 1.00 95.56 515 CYS A C 1
ATOM 3922 O O . CYS A 1 515 ? 31.808 -9.122 -38.613 1.00 95.56 515 CYS A O 1
ATOM 3924 N N . GLY A 1 516 ? 32.441 -10.004 -36.645 1.00 95.56 516 GLY A N 1
ATOM 3925 C CA . GLY A 1 516 ? 32.349 -8.754 -35.885 1.00 95.56 516 GLY A CA 1
ATOM 3926 C C . GLY A 1 516 ? 33.225 -7.632 -36.454 1.00 95.56 516 GLY A C 1
ATOM 3927 O O . GLY A 1 516 ? 32.746 -6.511 -36.636 1.00 95.56 516 GLY A O 1
ATOM 3928 N N . ASP A 1 517 ? 34.480 -7.942 -36.796 1.00 94.50 517 ASP A N 1
ATOM 3929 C CA . ASP A 1 517 ? 35.412 -6.996 -37.425 1.00 94.50 517 ASP A CA 1
ATOM 3930 C C . ASP A 1 517 ? 34.909 -6.518 -38.800 1.00 94.50 517 ASP A C 1
ATOM 3932 O O . ASP A 1 517 ? 35.037 -5.334 -39.130 1.00 94.50 517 ASP A O 1
ATOM 3936 N N . ALA A 1 518 ? 34.326 -7.420 -39.596 1.00 94.00 518 ALA A N 1
ATOM 3937 C CA . ALA A 1 518 ? 33.775 -7.102 -40.911 1.00 94.00 518 ALA A CA 1
ATOM 3938 C C . ALA A 1 518 ? 32.545 -6.187 -40.814 1.00 94.00 518 ALA A C 1
ATOM 3940 O O . ALA A 1 518 ? 32.464 -5.199 -41.546 1.00 94.00 518 ALA A O 1
ATOM 3941 N N . VAL A 1 519 ? 31.628 -6.459 -39.878 1.00 95.31 519 VAL A N 1
ATOM 3942 C CA . VAL A 1 519 ? 30.466 -5.595 -39.604 1.00 95.31 519 VAL A CA 1
ATOM 3943 C C . VAL A 1 519 ? 30.923 -4.202 -39.162 1.00 95.31 519 VAL A C 1
ATOM 3945 O O . VAL A 1 519 ? 30.450 -3.200 -39.697 1.00 95.31 519 VAL A O 1
ATOM 3948 N N . ALA A 1 520 ? 31.902 -4.121 -38.256 1.00 94.50 520 ALA A N 1
ATOM 3949 C CA . ALA A 1 520 ? 32.476 -2.847 -37.821 1.00 94.50 520 ALA A CA 1
ATOM 3950 C C . ALA A 1 520 ? 33.110 -2.071 -38.986 1.00 94.50 520 ALA A C 1
ATOM 3952 O O . ALA A 1 520 ? 32.901 -0.866 -39.130 1.00 94.50 520 ALA A O 1
ATOM 3953 N N . ALA A 1 521 ? 33.855 -2.751 -39.863 1.00 91.44 521 ALA A N 1
ATOM 3954 C CA . ALA A 1 521 ? 34.444 -2.128 -41.046 1.00 91.44 521 ALA A CA 1
ATOM 3955 C C . ALA A 1 521 ? 33.378 -1.587 -42.010 1.00 91.44 521 ALA A C 1
ATOM 3957 O O . ALA A 1 521 ? 33.507 -0.455 -42.473 1.00 91.44 521 ALA A O 1
ATOM 3958 N N . ALA A 1 522 ? 32.307 -2.347 -42.253 1.00 92.00 522 ALA A N 1
ATOM 3959 C CA . ALA A 1 522 ? 31.197 -1.909 -43.094 1.00 92.00 522 ALA A CA 1
ATOM 3960 C C . ALA A 1 522 ? 30.491 -0.666 -42.523 1.00 92.00 522 ALA A C 1
ATOM 3962 O O . ALA A 1 522 ? 30.171 0.261 -43.268 1.00 92.00 522 ALA A O 1
ATOM 3963 N N . LEU A 1 523 ? 30.299 -0.607 -41.201 1.00 93.75 523 LEU A N 1
ATOM 3964 C CA . LEU A 1 523 ? 29.710 0.557 -40.535 1.00 93.75 523 LEU A CA 1
ATOM 3965 C C . LEU A 1 523 ? 30.619 1.787 -40.594 1.00 93.75 523 LEU A C 1
ATOM 3967 O O . LEU A 1 523 ? 30.138 2.871 -40.923 1.00 93.75 523 LEU A O 1
ATOM 3971 N N . ARG A 1 524 ? 31.931 1.636 -40.358 1.00 92.06 524 ARG A N 1
ATOM 3972 C CA . ARG A 1 524 ? 32.903 2.736 -40.522 1.00 92.06 524 ARG A CA 1
ATOM 3973 C C . ARG A 1 524 ? 32.893 3.282 -41.947 1.00 92.06 524 ARG A C 1
ATOM 3975 O O . ARG A 1 524 ? 32.831 4.496 -42.133 1.00 92.06 524 ARG A O 1
ATOM 3982 N N . HIS A 1 525 ? 32.889 2.393 -42.935 1.00 90.75 525 HIS A N 1
ATOM 3983 C CA . HIS A 1 525 ? 32.817 2.758 -44.344 1.00 90.75 525 HIS A CA 1
ATOM 3984 C C . HIS A 1 525 ? 31.542 3.558 -44.658 1.00 90.75 525 HIS A C 1
ATOM 3986 O O . HIS A 1 525 ? 31.604 4.658 -45.212 1.00 90.75 525 HIS A O 1
ATOM 3992 N N . ALA A 1 526 ? 30.378 3.060 -44.227 1.00 91.44 526 ALA A N 1
ATOM 3993 C CA . ALA A 1 526 ? 29.099 3.743 -44.412 1.00 91.44 526 ALA A CA 1
ATOM 3994 C C . ALA A 1 526 ? 29.050 5.110 -43.703 1.00 91.44 526 ALA A C 1
ATOM 3996 O O . ALA A 1 526 ? 28.548 6.088 -44.264 1.00 91.44 526 ALA A O 1
ATOM 3997 N N . ALA A 1 527 ? 29.603 5.202 -42.490 1.00 90.94 527 ALA A N 1
ATOM 3998 C CA . ALA A 1 527 ? 29.680 6.447 -41.735 1.00 90.94 527 ALA A CA 1
ATOM 3999 C C . ALA A 1 527 ? 30.552 7.495 -42.444 1.00 90.94 527 ALA A C 1
ATOM 4001 O O . ALA A 1 527 ? 30.140 8.652 -42.547 1.00 90.94 527 ALA A O 1
ATOM 4002 N N . LEU A 1 528 ? 31.707 7.096 -42.988 1.00 91.44 528 LEU A N 1
ATOM 4003 C CA . LEU A 1 528 ? 32.574 7.982 -43.770 1.00 91.44 528 LEU A CA 1
ATOM 4004 C C . LEU A 1 528 ? 31.898 8.454 -45.060 1.00 91.44 528 LEU A C 1
ATOM 4006 O O . LEU A 1 528 ? 31.953 9.640 -45.376 1.00 91.44 528 LEU A O 1
ATOM 4010 N N . MET A 1 529 ? 31.204 7.564 -45.775 1.00 91.94 529 MET A N 1
ATOM 4011 C CA . MET A 1 529 ? 30.432 7.940 -46.966 1.00 91.94 529 MET A CA 1
ATOM 4012 C C . MET A 1 529 ? 29.363 8.986 -46.640 1.00 91.94 529 MET A C 1
ATOM 4014 O O . MET A 1 529 ? 29.235 9.985 -47.350 1.00 91.94 529 MET A O 1
ATOM 4018 N N . ARG A 1 530 ? 28.623 8.791 -45.541 1.00 92.12 530 ARG A N 1
ATOM 4019 C CA . ARG A 1 530 ? 27.617 9.748 -45.058 1.00 92.12 530 ARG A CA 1
ATOM 4020 C C . ARG A 1 530 ? 28.248 11.095 -44.697 1.00 92.12 530 ARG A C 1
ATOM 4022 O O . ARG A 1 530 ? 27.702 12.135 -45.063 1.00 92.12 530 ARG A O 1
ATOM 4029 N N . ASP A 1 531 ? 29.381 11.083 -43.998 1.00 92.56 531 ASP A N 1
ATOM 4030 C CA . ASP A 1 531 ? 30.097 12.297 -43.595 1.00 92.56 531 ASP A CA 1
ATOM 4031 C C . ASP A 1 531 ? 30.603 13.085 -44.811 1.00 92.56 531 ASP A C 1
ATOM 4033 O O . ASP A 1 531 ? 30.339 14.284 -44.918 1.00 92.56 531 ASP A O 1
ATOM 4037 N N . LEU A 1 532 ? 31.232 12.410 -45.778 1.00 93.62 532 LEU A N 1
ATOM 4038 C CA . LEU A 1 532 ? 31.682 13.022 -47.030 1.00 93.62 532 LEU A CA 1
ATOM 4039 C C . LEU A 1 532 ? 30.513 13.617 -47.820 1.00 93.62 532 LEU A C 1
ATOM 4041 O O . LEU A 1 532 ? 30.596 14.769 -48.242 1.00 93.62 532 LEU A O 1
ATOM 4045 N N . ALA A 1 533 ? 29.407 12.881 -47.961 1.00 92.88 533 ALA A N 1
ATOM 4046 C CA . ALA A 1 533 ? 28.208 13.361 -48.648 1.00 92.88 533 ALA A CA 1
ATOM 4047 C C . ALA A 1 533 ? 27.613 14.612 -47.983 1.00 92.88 533 ALA A C 1
ATOM 4049 O O . ALA A 1 533 ? 27.175 15.542 -48.662 1.00 92.88 533 ALA A O 1
ATOM 4050 N N . SER A 1 534 ? 27.598 14.641 -46.647 1.00 93.44 534 SER A N 1
ATOM 4051 C CA . SER A 1 534 ? 27.040 15.755 -45.882 1.00 93.44 534 SER A CA 1
ATOM 4052 C C . SER A 1 534 ? 27.949 16.982 -45.888 1.00 93.44 534 SER A C 1
ATOM 4054 O O . SER A 1 534 ? 27.455 18.104 -45.992 1.00 93.44 534 SER A O 1
ATOM 4056 N N . ARG A 1 535 ? 29.264 16.796 -45.730 1.00 91.44 535 ARG A N 1
ATOM 4057 C CA . ARG A 1 535 ? 30.238 17.897 -45.676 1.00 91.44 535 ARG A CA 1
ATOM 4058 C C . ARG A 1 535 ? 30.535 18.468 -47.054 1.00 91.44 535 ARG A C 1
ATOM 4060 O O . ARG A 1 535 ? 30.751 19.673 -47.175 1.00 91.44 535 ARG A O 1
ATOM 4067 N N . TYR A 1 536 ? 30.509 17.621 -48.080 1.00 92.94 536 TYR A N 1
ATOM 4068 C CA . TYR A 1 536 ? 30.846 17.979 -49.452 1.00 92.94 536 TYR A CA 1
ATOM 4069 C C . TYR A 1 536 ? 29.747 17.522 -50.425 1.00 92.94 536 TYR A C 1
ATOM 4071 O O . TYR A 1 536 ? 29.952 16.582 -51.192 1.00 92.94 536 TYR A O 1
ATOM 4079 N N . PRO A 1 537 ? 28.588 18.212 -50.478 1.00 91.56 537 PRO A N 1
ATOM 4080 C CA . PRO A 1 537 ? 27.482 17.830 -51.367 1.00 91.56 537 PRO A CA 1
ATOM 4081 C C . PRO A 1 537 ? 27.817 17.869 -52.870 1.00 91.56 537 PRO A C 1
ATOM 4083 O O . PRO A 1 537 ? 27.053 17.358 -53.685 1.00 91.56 537 PRO A O 1
ATOM 4086 N N . PHE A 1 538 ? 28.926 18.514 -53.249 1.00 91.00 538 PHE A N 1
ATOM 4087 C CA . PHE A 1 538 ? 29.441 18.588 -54.622 1.00 91.00 538 PHE A CA 1
ATOM 4088 C C . PHE A 1 538 ? 30.376 17.423 -54.988 1.00 91.00 538 PHE A C 1
ATOM 4090 O O . PHE A 1 538 ? 30.730 17.280 -56.162 1.00 91.00 538 PHE A O 1
ATOM 4097 N N . LEU A 1 539 ? 30.827 16.641 -54.002 1.00 93.88 539 LEU A N 1
ATOM 4098 C CA . LEU A 1 539 ? 31.796 15.572 -54.199 1.00 93.88 539 LEU A CA 1
ATOM 4099 C C . LEU A 1 539 ? 31.126 14.372 -54.875 1.00 93.88 539 LEU A C 1
ATOM 4101 O O . LEU A 1 539 ? 30.084 13.884 -54.435 1.00 93.88 539 LEU A O 1
ATOM 4105 N N . ARG A 1 540 ? 31.746 13.866 -55.939 1.00 93.81 540 ARG A N 1
ATOM 4106 C CA . ARG A 1 540 ? 31.358 12.617 -56.592 1.00 93.81 540 ARG A CA 1
ATOM 4107 C C . ARG A 1 540 ? 31.832 11.448 -55.740 1.00 93.81 540 ARG A C 1
ATOM 4109 O O . ARG A 1 540 ? 33.030 11.232 -55.583 1.00 93.81 540 ARG A O 1
ATOM 4116 N N . LEU A 1 541 ? 30.869 10.724 -55.180 1.00 91.81 541 LEU A N 1
ATOM 4117 C CA . LEU A 1 541 ? 31.115 9.521 -54.395 1.00 91.81 541 LEU A CA 1
ATOM 4118 C C . LEU A 1 541 ? 31.340 8.322 -55.318 1.00 91.81 541 LEU A C 1
ATOM 4120 O O . LEU A 1 541 ? 30.737 8.231 -56.389 1.00 91.81 541 LEU A O 1
ATOM 4124 N N . HIS A 1 542 ? 32.193 7.410 -54.871 1.00 90.19 542 HIS A N 1
ATOM 4125 C CA . HIS A 1 542 ? 32.644 6.235 -55.613 1.00 90.19 542 HIS A CA 1
ATOM 4126 C C . HIS A 1 542 ? 32.372 4.968 -54.785 1.00 90.19 542 HIS A C 1
ATOM 4128 O O . HIS A 1 542 ? 32.383 5.019 -53.556 1.00 90.19 542 HIS A O 1
ATOM 4134 N N . GLU A 1 543 ? 32.060 3.853 -55.453 1.00 86.62 543 GLU A N 1
ATOM 4135 C CA . GLU A 1 543 ? 31.603 2.597 -54.818 1.00 86.62 543 GLU A CA 1
ATOM 4136 C C . GLU A 1 543 ? 32.746 1.600 -54.557 1.00 86.62 543 GLU A C 1
ATOM 4138 O O . GLU A 1 543 ? 32.523 0.509 -54.033 1.00 86.62 543 GLU A O 1
ATOM 4143 N N . GLU A 1 544 ? 33.975 1.938 -54.950 1.00 89.44 544 GLU A N 1
ATOM 4144 C CA . GLU A 1 544 ? 35.145 1.090 -54.764 1.00 89.44 544 GLU A CA 1
ATOM 4145 C C . GLU A 1 544 ? 35.388 0.763 -53.283 1.00 89.44 544 GLU A C 1
ATOM 4147 O O . GLU A 1 544 ? 35.406 1.640 -52.416 1.00 89.44 544 GLU A O 1
ATOM 4152 N N . GLU A 1 545 ? 35.646 -0.518 -53.006 1.00 83.94 545 GLU A N 1
ATOM 4153 C CA . GLU A 1 545 ? 35.982 -1.011 -51.669 1.00 83.94 545 GLU A CA 1
ATOM 4154 C C . GLU A 1 545 ? 37.182 -0.231 -51.099 1.00 83.94 545 GLU A C 1
ATOM 4156 O O . GLU A 1 545 ? 38.261 -0.205 -51.697 1.00 83.94 545 GLU A O 1
ATOM 4161 N N . GLY A 1 546 ? 36.994 0.415 -49.944 1.00 86.12 546 GLY A N 1
ATOM 4162 C CA . GLY A 1 546 ? 38.031 1.215 -49.286 1.00 86.12 546 GLY A CA 1
ATOM 4163 C C . GLY A 1 546 ? 38.205 2.647 -49.815 1.00 86.12 546 GLY A C 1
ATOM 4164 O O . GLY A 1 546 ? 39.142 3.330 -49.398 1.00 86.12 546 GLY A O 1
ATOM 4165 N N . TRP A 1 547 ? 37.361 3.116 -50.745 1.00 93.00 547 TRP A N 1
ATOM 4166 C CA . TRP A 1 547 ? 37.465 4.467 -51.315 1.00 93.00 547 TRP A CA 1
ATOM 4167 C C . TRP A 1 547 ? 37.377 5.622 -50.314 1.00 93.00 547 TRP A C 1
ATOM 4169 O O . TRP A 1 547 ? 38.291 6.449 -50.318 1.00 93.00 547 TRP A O 1
ATOM 4179 N N . PRO A 1 548 ? 36.344 5.732 -49.460 1.00 92.69 548 PRO A N 1
ATOM 4180 C CA . PRO A 1 548 ? 36.239 6.853 -48.539 1.00 92.69 548 PRO A CA 1
ATOM 4181 C C . PRO A 1 548 ? 37.378 6.834 -47.511 1.00 92.69 548 PRO A C 1
ATOM 4183 O O . PRO A 1 548 ? 37.878 7.894 -47.144 1.00 92.69 548 PRO A O 1
ATOM 4186 N N . GLU A 1 549 ? 37.858 5.656 -47.101 1.00 93.12 549 GLU A N 1
ATOM 4187 C CA . GLU A 1 549 ? 39.035 5.513 -46.242 1.00 93.12 549 GLU A CA 1
ATOM 4188 C C . GLU A 1 549 ? 40.304 6.026 -46.933 1.00 93.12 549 GLU A C 1
ATOM 4190 O O . GLU A 1 549 ? 41.057 6.808 -46.348 1.00 93.12 549 GLU A O 1
ATOM 4195 N N . ALA A 1 550 ? 40.535 5.614 -48.183 1.00 92.50 550 ALA A N 1
ATOM 4196 C CA . ALA A 1 550 ? 41.698 6.026 -48.961 1.00 92.50 550 ALA A CA 1
ATOM 4197 C C . ALA A 1 550 ? 41.672 7.526 -49.285 1.00 92.50 550 ALA A C 1
ATOM 4199 O O . ALA A 1 550 ? 42.710 8.179 -49.225 1.00 92.50 550 ALA A O 1
ATOM 4200 N N . LEU A 1 551 ? 40.494 8.082 -49.582 1.00 93.75 551 LEU A N 1
ATOM 4201 C CA . LEU A 1 551 ? 40.333 9.499 -49.889 1.00 93.75 551 LEU A CA 1
ATOM 4202 C C . LEU A 1 551 ? 40.577 10.378 -48.661 1.00 93.75 551 LEU A C 1
ATOM 4204 O O . LEU A 1 551 ? 41.273 11.383 -48.754 1.00 93.75 551 LEU A O 1
ATOM 4208 N N . VAL A 1 552 ? 40.031 10.005 -47.501 1.00 91.00 552 VAL A N 1
ATOM 4209 C CA . VAL A 1 552 ? 40.247 10.760 -46.256 1.00 91.00 552 VAL A CA 1
ATOM 4210 C C . VAL A 1 552 ? 41.705 10.663 -45.790 1.00 91.00 552 VAL A C 1
ATOM 4212 O O . VAL A 1 552 ? 42.212 11.599 -45.171 1.00 91.00 552 VAL A O 1
ATOM 4215 N N . ALA A 1 553 ? 42.396 9.565 -46.108 1.00 92.50 553 ALA A N 1
ATOM 4216 C CA . ALA A 1 553 ? 43.827 9.410 -45.860 1.00 92.50 553 ALA A CA 1
ATOM 4217 C C . ALA A 1 553 ? 44.723 10.148 -46.877 1.00 92.50 553 ALA A C 1
ATOM 4219 O O . ALA A 1 553 ? 45.922 10.290 -46.624 1.00 92.50 553 ALA A O 1
ATOM 4220 N N . ASP A 1 554 ? 44.181 10.615 -48.007 1.00 95.38 554 ASP A N 1
ATOM 4221 C CA . ASP A 1 554 ? 44.954 11.297 -49.042 1.00 95.38 554 ASP A CA 1
ATOM 4222 C C . ASP A 1 554 ? 45.345 12.722 -48.609 1.00 95.38 554 ASP A C 1
ATOM 4224 O O . ASP A 1 554 ? 44.509 13.582 -48.309 1.00 95.38 554 ASP A O 1
ATOM 4228 N N . GLU A 1 555 ? 46.652 12.997 -48.586 1.00 94.69 555 GLU A N 1
ATOM 4229 C CA . GLU A 1 555 ? 47.183 14.290 -48.139 1.00 94.69 555 GLU A CA 1
ATOM 4230 C C . GLU A 1 555 ? 46.759 15.455 -49.048 1.00 94.69 555 GLU A C 1
ATOM 4232 O O . GLU A 1 555 ? 46.623 16.591 -48.575 1.00 94.69 555 GLU A O 1
ATOM 4237 N N . ALA A 1 556 ? 46.566 15.213 -50.350 1.00 93.25 556 ALA A N 1
ATOM 4238 C CA . ALA A 1 556 ? 46.137 16.251 -51.279 1.00 93.25 556 ALA A CA 1
ATOM 4239 C C . ALA A 1 556 ? 44.662 16.595 -51.047 1.00 93.25 556 ALA A C 1
ATOM 4241 O O . ALA A 1 556 ? 44.330 17.781 -50.951 1.00 93.25 556 ALA A O 1
ATOM 4242 N N . PHE A 1 557 ? 43.809 15.587 -50.853 1.00 94.38 557 PHE A N 1
ATOM 4243 C CA . PHE A 1 557 ? 42.415 15.790 -50.473 1.00 94.38 557 PHE A CA 1
ATOM 4244 C C . PHE A 1 557 ? 42.291 16.552 -49.150 1.00 94.38 557 PHE A C 1
ATOM 4246 O O . PHE A 1 557 ? 41.565 17.543 -49.081 1.00 94.38 557 PHE A O 1
ATOM 4253 N N . ALA A 1 558 ? 43.055 16.172 -48.121 1.00 93.88 558 ALA A N 1
ATOM 4254 C CA . ALA A 1 558 ? 43.038 16.848 -46.821 1.00 93.88 558 ALA A CA 1
ATOM 4255 C C . ALA A 1 558 ? 43.406 18.343 -46.920 1.00 93.88 558 ALA A C 1
ATOM 4257 O O . ALA A 1 558 ? 42.801 19.191 -46.257 1.00 93.88 558 ALA A O 1
ATOM 4258 N N . ARG A 1 559 ? 44.372 18.697 -47.779 1.00 95.00 559 ARG A N 1
ATOM 4259 C CA . ARG A 1 559 ? 44.746 20.099 -48.033 1.00 95.00 559 ARG A CA 1
ATOM 4260 C C . ARG A 1 559 ? 43.649 20.874 -48.753 1.00 95.00 559 ARG A C 1
ATOM 4262 O O . ARG A 1 559 ? 43.364 22.005 -48.363 1.00 95.00 559 ARG A O 1
ATOM 4269 N N . LEU A 1 560 ? 43.041 20.274 -49.775 1.00 95.38 560 LEU A N 1
ATOM 4270 C CA . LEU A 1 560 ? 41.935 20.886 -50.511 1.00 95.38 560 LEU A CA 1
ATOM 4271 C C . LEU A 1 560 ? 40.703 21.068 -49.616 1.00 95.38 560 LEU A C 1
ATOM 4273 O O . LEU A 1 560 ? 40.065 22.113 -49.662 1.00 95.38 560 LEU A O 1
ATOM 4277 N N . ALA A 1 561 ? 40.416 20.106 -48.737 1.00 93.44 561 ALA A N 1
ATOM 4278 C CA . ALA A 1 561 ? 39.349 20.195 -47.747 1.00 93.44 561 ALA A CA 1
ATOM 4279 C C . ALA A 1 561 ? 39.545 21.370 -46.770 1.00 93.44 561 ALA A C 1
ATOM 4281 O O . ALA A 1 561 ? 38.581 22.071 -46.450 1.00 93.44 561 ALA A O 1
ATOM 4282 N N . ALA A 1 562 ? 40.782 21.618 -46.321 1.00 94.25 562 ALA A N 1
ATOM 4283 C CA . ALA A 1 562 ? 41.110 22.770 -45.480 1.00 94.25 562 ALA A CA 1
ATOM 4284 C C . ALA A 1 562 ? 40.951 24.100 -46.239 1.00 94.25 562 ALA A C 1
ATOM 4286 O O . ALA A 1 562 ? 40.335 25.033 -45.727 1.00 94.25 562 ALA A O 1
ATOM 4287 N N . GLU A 1 563 ? 41.433 24.168 -47.483 1.00 93.88 563 GLU A N 1
ATOM 4288 C CA . GLU A 1 563 ? 41.261 25.348 -48.338 1.00 93.88 563 GLU A CA 1
ATOM 4289 C C . GLU A 1 563 ? 39.778 25.632 -48.622 1.00 93.88 563 GLU A C 1
ATOM 4291 O O . GLU A 1 563 ? 39.332 26.777 -48.541 1.00 93.88 563 GLU A O 1
ATOM 4296 N N . HIS A 1 564 ? 38.986 24.588 -48.880 1.00 93.12 564 HIS A N 1
ATOM 4297 C CA . HIS A 1 564 ? 37.542 24.695 -49.051 1.00 93.12 564 HIS A CA 1
ATOM 4298 C C . HIS A 1 564 ? 36.873 25.281 -47.799 1.00 93.12 564 HIS A C 1
ATOM 4300 O O . HIS A 1 564 ? 36.048 26.189 -47.913 1.00 93.12 564 HIS A O 1
ATOM 4306 N N . ALA A 1 565 ? 37.247 24.813 -46.603 1.00 92.38 565 ALA A N 1
ATOM 4307 C CA . ALA A 1 565 ? 36.711 25.327 -45.343 1.00 92.38 565 ALA A CA 1
ATOM 4308 C C . ALA A 1 565 ? 37.021 26.823 -45.138 1.00 92.38 565 ALA A C 1
ATOM 4310 O O . ALA A 1 565 ? 36.122 27.586 -44.777 1.00 92.38 565 ALA A O 1
ATOM 4311 N N . ASP A 1 566 ? 38.248 27.261 -45.434 1.00 92.81 566 ASP A N 1
ATOM 4312 C CA . ASP A 1 566 ? 38.649 28.670 -45.332 1.00 92.81 566 ASP A CA 1
ATOM 4313 C C . ASP A 1 566 ? 37.894 29.555 -46.334 1.00 92.81 566 ASP A C 1
ATOM 4315 O O . ASP A 1 566 ? 37.395 30.635 -45.995 1.00 92.81 566 ASP A O 1
ATOM 4319 N N . LEU A 1 567 ? 37.774 29.098 -47.582 1.00 91.69 567 LEU A N 1
ATOM 4320 C CA . LEU A 1 567 ? 37.080 29.841 -48.630 1.00 91.69 567 LEU A CA 1
ATOM 4321 C C . LEU A 1 567 ? 35.568 29.926 -48.375 1.00 91.69 567 LEU A C 1
ATOM 4323 O O . LEU A 1 567 ? 34.957 30.944 -48.727 1.00 91.69 567 LEU A O 1
ATOM 4327 N N . ALA A 1 568 ? 34.976 28.910 -47.739 1.00 88.19 568 ALA A N 1
ATOM 4328 C CA . ALA A 1 568 ? 33.549 28.841 -47.430 1.00 88.19 568 ALA A CA 1
ATOM 4329 C C . ALA A 1 568 ? 33.085 29.906 -46.417 1.00 88.19 568 ALA A C 1
ATOM 4331 O O . ALA A 1 568 ? 31.903 30.260 -46.417 1.00 88.19 568 ALA A O 1
ATOM 4332 N N . LEU A 1 569 ? 33.997 30.485 -45.619 1.00 90.50 569 LEU A N 1
ATOM 4333 C CA . LEU A 1 569 ? 33.693 31.558 -44.657 1.00 90.50 569 LEU A CA 1
ATOM 4334 C C . LEU A 1 569 ? 33.121 32.830 -45.319 1.00 90.50 569 LEU A C 1
ATOM 4336 O O . LEU A 1 569 ? 32.308 33.526 -44.713 1.00 90.50 569 LEU A O 1
ATOM 4340 N N . ASP A 1 570 ? 33.511 33.126 -46.566 1.00 88.38 570 ASP A N 1
ATOM 4341 C CA . ASP A 1 570 ? 32.922 34.189 -47.400 1.00 88.38 570 ASP A CA 1
ATOM 4342 C C . ASP A 1 570 ? 32.632 33.655 -48.811 1.00 88.38 570 ASP A C 1
ATOM 4344 O O . ASP A 1 570 ? 33.234 34.041 -49.821 1.00 88.38 570 ASP A O 1
ATOM 4348 N N . SER A 1 571 ? 31.677 32.726 -48.869 1.00 84.12 571 SER A N 1
ATOM 4349 C CA . SER A 1 571 ? 31.314 31.998 -50.088 1.00 84.12 571 SER A CA 1
ATOM 4350 C C . SER A 1 571 ? 30.902 32.895 -51.259 1.00 84.12 571 SER A C 1
ATOM 4352 O O . SER A 1 571 ? 31.130 32.551 -52.420 1.00 84.12 571 SER A O 1
ATOM 4354 N N . LYS A 1 572 ? 30.351 34.087 -50.989 1.00 84.75 572 LYS A N 1
ATOM 4355 C CA . LYS A 1 572 ? 29.957 35.042 -52.038 1.00 84.75 572 LYS A CA 1
ATOM 4356 C C . LYS A 1 572 ? 31.164 35.668 -52.723 1.00 84.75 572 LYS A C 1
ATOM 4358 O O . LYS A 1 572 ? 31.165 35.804 -53.947 1.00 84.75 572 LYS A O 1
ATOM 4363 N N . ARG A 1 573 ? 32.179 36.064 -51.953 1.00 86.56 573 ARG A N 1
ATOM 4364 C CA . ARG A 1 573 ? 33.395 36.683 -52.490 1.00 86.56 573 ARG A CA 1
ATOM 4365 C C . ARG A 1 573 ? 34.327 35.654 -53.128 1.00 86.56 573 ARG A C 1
ATOM 4367 O O . ARG A 1 573 ? 34.990 35.971 -54.114 1.00 86.56 573 ARG A O 1
ATOM 4374 N N . ASN A 1 574 ? 34.324 34.428 -52.607 1.00 89.62 574 ASN A N 1
ATOM 4375 C CA . ASN A 1 574 ? 35.237 33.359 -53.006 1.00 89.62 574 ASN A CA 1
ATOM 4376 C C . ASN A 1 574 ? 34.646 32.371 -54.025 1.00 89.62 574 ASN A C 1
ATOM 4378 O O . ASN A 1 574 ? 35.293 31.383 -54.353 1.00 89.62 574 ASN A O 1
ATOM 4382 N N . ALA A 1 575 ? 33.459 32.635 -54.580 1.00 88.06 575 ALA A N 1
ATOM 4383 C CA . ALA A 1 575 ? 32.706 31.680 -55.404 1.00 88.06 575 ALA A CA 1
ATOM 4384 C C . ALA A 1 575 ? 33.483 31.052 -56.583 1.00 88.06 575 ALA A C 1
ATOM 4386 O O . ALA A 1 575 ? 33.219 29.915 -56.957 1.00 88.06 575 ALA A O 1
ATOM 4387 N N . ALA A 1 576 ? 34.415 31.781 -57.210 1.00 89.12 576 ALA A N 1
ATOM 4388 C CA . ALA A 1 576 ? 35.241 31.227 -58.289 1.00 89.12 576 ALA A CA 1
ATOM 4389 C C . ALA A 1 576 ? 36.375 30.325 -57.770 1.00 89.12 576 ALA A C 1
ATOM 4391 O O . ALA A 1 576 ? 36.672 29.320 -58.404 1.00 89.12 576 ALA A O 1
ATOM 4392 N N . ALA A 1 577 ? 36.978 30.677 -56.630 1.00 89.12 577 ALA A N 1
ATOM 4393 C CA . ALA A 1 577 ? 38.013 29.872 -55.987 1.00 89.12 577 ALA A CA 1
ATOM 4394 C C . ALA A 1 577 ? 37.417 28.600 -55.368 1.00 89.12 577 ALA A C 1
ATOM 4396 O O . ALA A 1 577 ? 37.988 27.532 -55.541 1.00 89.12 577 ALA A O 1
ATOM 4397 N N . LEU A 1 578 ? 36.228 28.701 -54.757 1.00 90.88 578 LEU A N 1
ATOM 4398 C CA . LEU A 1 578 ? 35.477 27.551 -54.250 1.00 90.88 578 LEU A CA 1
ATOM 4399 C C . LEU A 1 578 ? 35.219 26.525 -55.348 1.00 90.88 578 LEU A C 1
ATOM 4401 O O . LEU A 1 578 ? 35.638 25.391 -55.190 1.00 90.88 578 LEU A O 1
ATOM 4405 N N . ARG A 1 579 ? 34.665 26.937 -56.497 1.00 91.44 579 ARG A N 1
ATOM 4406 C CA . ARG A 1 579 ? 34.466 26.019 -57.632 1.00 91.44 579 ARG A CA 1
ATOM 4407 C C . ARG A 1 579 ? 35.755 25.336 -58.086 1.00 91.44 579 ARG A C 1
ATOM 4409 O O . ARG A 1 579 ? 35.742 24.151 -58.372 1.00 91.44 579 ARG A O 1
ATOM 4416 N N . GLY A 1 580 ? 36.870 26.069 -58.125 1.00 94.38 580 GLY A N 1
ATOM 4417 C CA . GLY A 1 580 ? 38.164 25.485 -58.483 1.00 94.38 580 GLY A CA 1
ATOM 4418 C C . GLY A 1 580 ? 38.642 24.427 -57.484 1.00 94.38 580 GLY A C 1
ATOM 4419 O O . GLY A 1 580 ? 39.156 23.392 -57.896 1.00 94.38 580 GLY A O 1
ATOM 4420 N N . VAL A 1 581 ? 38.449 24.664 -56.183 1.00 94.94 581 VAL A N 1
ATOM 4421 C CA . VAL A 1 581 ? 38.776 23.687 -55.133 1.00 94.94 581 VAL A CA 1
ATOM 4422 C C . VAL A 1 581 ? 37.802 22.504 -55.157 1.00 94.94 581 VAL A C 1
ATOM 4424 O O . VAL A 1 581 ? 38.243 21.368 -55.030 1.00 94.94 581 VAL A O 1
ATOM 4427 N N . GLU A 1 582 ? 36.509 22.737 -55.389 1.00 95.25 582 GLU A N 1
ATOM 4428 C CA . GLU A 1 582 ? 35.482 21.696 -55.541 1.00 95.25 582 GLU A CA 1
ATOM 4429 C C . GLU A 1 582 ? 35.787 20.760 -56.727 1.00 95.25 582 GLU A C 1
ATOM 4431 O O . GLU A 1 582 ? 35.722 19.536 -56.587 1.00 95.25 582 GLU A O 1
ATOM 4436 N N . ASP A 1 583 ? 36.175 21.318 -57.879 1.00 95.12 583 ASP A N 1
ATOM 4437 C CA . ASP A 1 583 ? 36.602 20.555 -59.058 1.00 95.12 583 ASP A CA 1
ATOM 4438 C C . ASP A 1 583 ? 37.878 19.748 -58.758 1.00 95.12 583 ASP A C 1
ATOM 4440 O O . ASP A 1 583 ? 37.933 18.553 -59.046 1.00 95.12 583 ASP A O 1
ATOM 4444 N N . ALA A 1 584 ? 38.871 20.352 -58.094 1.00 94.62 584 ALA A N 1
ATOM 4445 C CA . ALA A 1 584 ? 40.109 19.667 -57.711 1.00 94.62 584 ALA A CA 1
ATOM 4446 C C . ALA A 1 584 ? 39.877 18.535 -56.689 1.00 94.62 584 ALA A C 1
ATOM 4448 O O . ALA A 1 584 ? 40.512 17.483 -56.769 1.00 94.62 584 ALA A O 1
ATOM 4449 N N . MET A 1 585 ? 38.950 18.714 -55.743 1.00 96.56 585 MET A N 1
ATOM 4450 C CA . MET A 1 585 ? 38.541 17.663 -54.802 1.00 96.56 585 MET A CA 1
ATOM 4451 C C . MET A 1 585 ? 37.862 16.499 -55.529 1.00 96.56 585 MET A C 1
ATOM 4453 O O . MET A 1 585 ? 38.113 15.340 -55.204 1.00 96.56 585 MET A O 1
ATOM 4457 N N . ASN A 1 586 ? 37.046 16.796 -56.542 1.00 95.38 586 ASN A N 1
ATOM 4458 C CA . ASN A 1 586 ? 36.429 15.790 -57.403 1.00 95.38 586 ASN A CA 1
ATOM 4459 C C . ASN A 1 586 ? 37.458 15.022 -58.245 1.00 95.38 586 ASN A C 1
ATOM 4461 O O . ASN A 1 586 ? 37.366 13.802 -58.352 1.00 95.38 586 ASN A O 1
ATOM 4465 N N . GLU A 1 587 ? 38.439 15.713 -58.827 1.00 95.19 587 GLU A N 1
ATOM 4466 C CA . GLU A 1 587 ? 39.545 15.079 -59.557 1.00 95.19 587 GLU A CA 1
ATOM 4467 C C . GLU A 1 587 ? 40.391 14.184 -58.640 1.00 95.19 587 GLU A C 1
ATOM 4469 O O . GLU A 1 587 ? 40.773 13.081 -59.030 1.00 95.19 587 GLU A O 1
ATOM 4474 N N . CYS A 1 588 ? 40.636 14.621 -57.402 1.00 93.75 588 CYS A N 1
ATOM 4475 C CA . CYS A 1 588 ? 41.317 13.819 -56.388 1.00 93.75 588 CYS A CA 1
ATOM 4476 C C . CYS A 1 588 ? 40.517 12.549 -56.041 1.00 93.75 588 CYS A C 1
ATOM 4478 O O . CYS A 1 588 ? 41.072 11.450 -56.063 1.00 93.75 588 CYS A O 1
ATOM 4480 N N . GLY A 1 589 ? 39.201 12.673 -55.831 1.00 93.56 589 GLY A N 1
ATOM 4481 C CA . GLY A 1 589 ? 38.302 11.533 -55.628 1.00 93.56 589 GLY A CA 1
ATOM 4482 C C . GLY A 1 589 ? 38.331 10.524 -56.782 1.00 93.56 589 GLY A C 1
ATOM 4483 O O . GLY A 1 589 ? 38.469 9.320 -56.548 1.00 93.56 589 GLY A O 1
ATOM 4484 N N . ASP A 1 590 ? 38.274 11.011 -58.025 1.00 93.31 590 ASP A N 1
ATOM 4485 C CA . ASP A 1 590 ? 38.364 10.182 -59.234 1.00 93.31 590 ASP A CA 1
ATOM 4486 C C . ASP A 1 590 ? 39.717 9.453 -59.335 1.00 93.31 590 ASP A C 1
ATOM 4488 O O . ASP A 1 590 ? 39.764 8.281 -59.725 1.00 93.31 590 ASP A O 1
ATOM 4492 N N . ALA A 1 591 ? 40.813 10.127 -58.970 1.00 92.69 591 ALA A N 1
ATOM 4493 C CA . ALA A 1 591 ? 42.157 9.558 -58.978 1.00 92.69 591 ALA A CA 1
ATOM 4494 C C . ALA A 1 591 ? 42.318 8.448 -57.927 1.00 92.69 591 ALA A C 1
ATOM 4496 O O . ALA A 1 591 ? 42.836 7.376 -58.249 1.00 92.69 591 ALA A O 1
ATOM 4497 N N . VAL A 1 592 ? 41.814 8.655 -56.704 1.00 93.19 592 VAL A N 1
ATOM 4498 C CA . VAL A 1 592 ? 41.804 7.627 -55.648 1.00 93.19 592 VAL A CA 1
ATOM 4499 C C . VAL A 1 592 ? 40.987 6.409 -56.089 1.00 93.19 592 VAL A C 1
ATOM 4501 O O . VAL A 1 592 ? 41.455 5.276 -55.969 1.00 93.19 592 VAL A O 1
ATOM 4504 N N . ALA A 1 593 ? 39.810 6.619 -56.686 1.00 92.31 593 ALA A N 1
ATOM 4505 C CA . ALA A 1 593 ? 38.994 5.528 -57.222 1.00 92.31 593 ALA A CA 1
ATOM 4506 C C . ALA A 1 593 ? 39.721 4.759 -58.337 1.00 92.31 593 ALA A C 1
ATOM 4508 O O . ALA A 1 593 ? 39.706 3.529 -58.367 1.00 92.31 593 ALA A O 1
ATOM 4509 N N . ALA A 1 594 ? 40.406 5.462 -59.245 1.00 89.88 594 ALA A N 1
ATOM 4510 C CA . ALA A 1 594 ? 41.197 4.829 -60.297 1.00 89.88 594 ALA A CA 1
ATOM 4511 C C . ALA A 1 594 ? 42.348 3.983 -59.728 1.00 89.88 594 ALA A C 1
ATOM 4513 O O . ALA A 1 594 ? 42.538 2.849 -60.171 1.00 89.88 594 ALA A O 1
ATOM 4514 N N . ALA A 1 595 ? 43.056 4.489 -58.716 1.00 89.44 595 ALA A N 1
ATOM 4515 C CA . ALA A 1 595 ? 44.123 3.755 -58.041 1.00 89.44 595 ALA A CA 1
ATOM 4516 C C . ALA A 1 595 ? 43.602 2.479 -57.357 1.00 89.44 595 ALA A C 1
ATOM 4518 O O . ALA A 1 595 ? 44.227 1.421 -57.463 1.00 89.44 595 ALA A O 1
ATOM 4519 N N . LEU A 1 596 ? 42.432 2.542 -56.714 1.00 90.88 596 LEU A N 1
ATOM 4520 C CA . LEU A 1 596 ? 41.806 1.374 -56.091 1.00 90.88 596 LEU A CA 1
ATOM 4521 C C . LEU A 1 596 ? 41.345 0.337 -57.119 1.00 90.88 596 LEU A C 1
ATOM 4523 O O . LEU A 1 596 ? 41.615 -0.851 -56.939 1.00 90.88 596 LEU A O 1
ATOM 4527 N N . ARG A 1 597 ? 40.728 0.762 -58.231 1.00 88.94 597 ARG A N 1
ATOM 4528 C CA . ARG A 1 597 ? 40.371 -0.142 -59.342 1.00 88.94 597 ARG A CA 1
ATOM 4529 C C . ARG A 1 597 ? 41.600 -0.858 -59.898 1.00 88.94 597 ARG A C 1
ATOM 4531 O O . ARG A 1 597 ? 41.569 -2.075 -60.082 1.00 88.94 597 ARG A O 1
ATOM 4538 N N . HIS A 1 598 ? 42.686 -0.120 -60.108 1.00 87.50 598 HIS A N 1
ATOM 4539 C CA . HIS A 1 598 ? 43.958 -0.669 -60.569 1.00 87.50 598 HIS A CA 1
ATOM 4540 C C . HIS A 1 598 ? 44.527 -1.700 -59.580 1.00 87.50 598 HIS A C 1
ATOM 4542 O O . HIS A 1 598 ? 44.875 -2.820 -59.963 1.00 87.50 598 HIS A O 1
ATOM 4548 N N . ALA A 1 599 ? 44.557 -1.373 -58.284 1.00 86.88 599 ALA A N 1
ATOM 4549 C CA . ALA A 1 599 ? 45.025 -2.284 -57.241 1.00 86.88 599 ALA A CA 1
ATOM 4550 C C . ALA A 1 599 ? 44.162 -3.557 -57.143 1.00 86.88 599 ALA A C 1
ATOM 4552 O O . ALA A 1 599 ? 44.694 -4.666 -57.023 1.00 86.88 599 ALA A O 1
ATOM 4553 N N . ALA A 1 600 ? 42.838 -3.422 -57.245 1.00 85.69 600 ALA A N 1
ATOM 4554 C CA . ALA A 1 600 ? 41.908 -4.546 -57.238 1.00 85.69 600 ALA A CA 1
ATOM 4555 C C . ALA A 1 600 ? 42.119 -5.474 -58.446 1.00 85.69 600 ALA A C 1
ATOM 4557 O O . ALA A 1 600 ? 42.184 -6.694 -58.273 1.00 85.69 600 ALA A O 1
ATOM 4558 N N . LEU A 1 601 ? 42.301 -4.910 -59.646 1.00 85.50 601 LEU A N 1
ATOM 4559 C CA . LEU A 1 601 ? 42.641 -5.652 -60.865 1.00 85.50 601 LEU A CA 1
ATOM 4560 C C . LEU A 1 601 ? 43.965 -6.407 -60.720 1.00 85.50 601 LEU A C 1
ATOM 4562 O O . LEU A 1 601 ? 44.040 -7.591 -61.047 1.00 85.50 601 LEU A O 1
ATOM 4566 N N . MET A 1 602 ? 44.996 -5.758 -60.176 1.00 84.81 602 MET A N 1
ATOM 4567 C CA . MET A 1 602 ? 46.293 -6.392 -59.923 1.00 84.81 602 MET A CA 1
ATOM 4568 C C . MET A 1 602 ? 46.176 -7.567 -58.948 1.00 84.81 602 MET A C 1
ATOM 4570 O O . MET A 1 602 ? 46.740 -8.634 -59.199 1.00 84.81 602 MET A O 1
ATOM 4574 N N . ARG A 1 603 ? 45.401 -7.411 -57.866 1.00 85.75 603 ARG A N 1
ATOM 4575 C CA . ARG A 1 603 ? 45.129 -8.483 -56.893 1.00 85.75 603 ARG A CA 1
ATOM 4576 C C . ARG A 1 603 ? 44.376 -9.654 -57.531 1.00 85.75 603 ARG A C 1
ATOM 4578 O O . ARG A 1 603 ? 44.728 -10.809 -57.287 1.00 85.75 603 ARG A O 1
ATOM 4585 N N . ASP A 1 604 ? 43.367 -9.373 -58.352 1.00 85.50 604 ASP A N 1
ATOM 4586 C CA . ASP A 1 604 ? 42.586 -10.399 -59.049 1.00 85.50 604 ASP A CA 1
ATOM 4587 C C . ASP A 1 604 ? 43.447 -11.179 -60.053 1.00 85.50 604 ASP A C 1
ATOM 4589 O O . ASP A 1 604 ? 43.455 -12.411 -60.031 1.00 85.50 604 ASP A O 1
ATOM 4593 N N . LEU A 1 605 ? 44.254 -10.481 -60.859 1.00 86.19 605 LEU A N 1
ATOM 4594 C CA . LEU A 1 605 ? 45.202 -11.099 -61.788 1.00 86.19 605 LEU A CA 1
ATOM 4595 C C . LEU A 1 605 ? 46.234 -11.967 -61.058 1.00 86.19 605 LEU A C 1
ATOM 4597 O O . LEU A 1 605 ? 46.493 -13.090 -61.493 1.00 86.19 605 LEU A O 1
ATOM 4601 N N . ALA A 1 606 ? 46.777 -11.489 -59.935 1.00 84.69 606 ALA A N 1
ATOM 4602 C CA . ALA A 1 606 ? 47.715 -12.245 -59.104 1.00 84.69 606 ALA A CA 1
ATOM 4603 C C . ALA A 1 606 ? 47.099 -13.549 -58.572 1.00 84.69 606 ALA A C 1
ATOM 4605 O O . ALA A 1 606 ? 47.746 -14.597 -58.563 1.00 84.69 606 ALA A O 1
ATOM 4606 N N . SER A 1 607 ? 45.843 -13.475 -58.126 1.00 84.06 607 SER A N 1
ATOM 4607 C CA . SER A 1 607 ? 45.112 -14.599 -57.542 1.00 84.06 607 SER A CA 1
ATOM 4608 C C . SER A 1 607 ? 44.704 -15.629 -58.598 1.00 84.06 607 SER A C 1
ATOM 4610 O O . SER A 1 607 ? 44.954 -16.826 -58.444 1.00 84.06 607 SER A O 1
ATOM 4612 N N . ARG A 1 608 ? 44.110 -15.169 -59.706 1.00 82.50 608 ARG A N 1
ATOM 4613 C CA . ARG A 1 608 ? 43.615 -16.038 -60.785 1.00 82.50 608 ARG A CA 1
ATOM 4614 C C . ARG A 1 608 ? 44.736 -16.628 -61.624 1.00 82.50 608 ARG A C 1
ATOM 4616 O O . ARG A 1 608 ? 44.609 -17.756 -62.097 1.00 82.50 608 ARG A O 1
ATOM 4623 N N . TYR A 1 609 ? 45.839 -15.899 -61.776 1.00 84.44 609 TYR A N 1
ATOM 4624 C CA . TYR A 1 609 ? 46.984 -16.318 -62.575 1.00 84.44 609 TYR A CA 1
ATOM 4625 C C . TYR A 1 609 ? 48.284 -16.218 -61.765 1.00 84.44 609 TYR A C 1
ATOM 4627 O O . TYR A 1 609 ? 49.119 -15.359 -62.043 1.00 84.44 609 TYR A O 1
ATOM 4635 N N . PRO A 1 610 ? 48.546 -17.154 -60.828 1.00 78.88 610 PRO A N 1
ATOM 4636 C CA . PRO A 1 610 ? 49.748 -17.121 -59.979 1.00 78.88 610 PRO A CA 1
ATOM 4637 C C . PRO A 1 610 ? 51.076 -17.198 -60.755 1.00 78.88 610 PRO A C 1
ATOM 4639 O O . PRO A 1 610 ? 52.151 -16.990 -60.200 1.00 78.88 610 PRO A O 1
ATOM 4642 N N . PHE A 1 611 ? 51.008 -17.568 -62.036 1.00 79.00 611 PHE A N 1
ATOM 4643 C CA . PHE A 1 611 ? 52.135 -17.684 -62.960 1.00 79.00 611 PHE A CA 1
ATOM 4644 C C . PHE A 1 611 ? 52.345 -16.433 -63.830 1.00 79.00 611 PHE A C 1
ATOM 4646 O O . PHE A 1 611 ? 53.352 -16.356 -64.539 1.00 79.00 611 PHE A O 1
ATOM 4653 N N . LEU A 1 612 ? 51.410 -15.480 -63.816 1.00 81.12 612 LEU A N 1
ATOM 4654 C CA . LEU A 1 612 ? 51.524 -14.224 -64.545 1.00 81.12 612 LEU A CA 1
ATOM 4655 C C . LEU A 1 612 ? 52.523 -13.315 -63.820 1.00 81.12 612 LEU A C 1
ATOM 4657 O O . LEU A 1 612 ? 52.379 -13.029 -62.633 1.00 81.12 612 LEU A O 1
ATOM 4661 N N . ARG A 1 613 ? 53.552 -12.850 -64.536 1.00 80.88 613 ARG A N 1
ATOM 4662 C CA . ARG A 1 613 ? 54.450 -11.820 -64.008 1.00 80.88 613 ARG A CA 1
ATOM 4663 C C . ARG A 1 613 ? 53.726 -10.479 -64.085 1.00 80.88 613 ARG A C 1
ATOM 4665 O O . ARG A 1 613 ? 53.430 -10.013 -65.179 1.00 80.88 613 ARG A O 1
ATOM 4672 N N . LEU A 1 614 ? 53.460 -9.890 -62.927 1.00 81.50 614 LEU A N 1
ATOM 4673 C CA . LEU A 1 614 ? 52.825 -8.582 -62.813 1.00 81.50 614 LEU A CA 1
ATOM 4674 C C . LEU A 1 614 ? 53.846 -7.472 -63.087 1.00 81.50 614 LEU A C 1
ATOM 4676 O O . LEU A 1 614 ? 55.009 -7.594 -62.690 1.00 81.50 614 LEU A O 1
ATOM 4680 N N . HIS A 1 615 ? 53.411 -6.414 -63.769 1.00 78.56 615 HIS A N 1
ATOM 4681 C CA . HIS A 1 615 ? 54.208 -5.217 -64.030 1.00 78.56 615 HIS A CA 1
ATOM 4682 C C . HIS A 1 615 ? 53.564 -4.007 -63.345 1.00 78.56 615 HIS A C 1
ATOM 4684 O O . HIS A 1 615 ? 52.348 -3.859 -63.370 1.00 78.56 615 HIS A O 1
ATOM 4690 N N . GLU A 1 616 ? 54.392 -3.147 -62.749 1.00 72.81 616 GLU A N 1
ATOM 4691 C CA . GLU A 1 616 ? 53.970 -1.946 -62.002 1.00 72.81 616 GLU A CA 1
ATOM 4692 C C . GLU A 1 616 ? 53.762 -0.715 -62.908 1.00 72.81 616 GLU A C 1
ATOM 4694 O O . GLU A 1 616 ? 53.605 0.400 -62.420 1.00 72.81 616 GLU A O 1
ATOM 4699 N N . GLU A 1 617 ? 53.817 -0.887 -64.231 1.00 80.12 617 GLU A N 1
ATOM 4700 C CA . GLU A 1 617 ? 53.636 0.212 -65.182 1.00 80.12 617 GLU A CA 1
ATOM 4701 C C . GLU A 1 617 ? 52.183 0.713 -65.160 1.00 80.12 617 GLU A C 1
ATOM 4703 O O . GLU A 1 617 ? 51.232 -0.073 -65.189 1.00 80.12 617 GLU A O 1
ATOM 4708 N N . GLU A 1 618 ? 52.016 2.036 -65.130 1.00 71.06 618 GLU A N 1
ATOM 4709 C CA . GLU A 1 618 ? 50.706 2.690 -65.113 1.00 71.06 618 GLU A CA 1
ATOM 4710 C C . GLU A 1 618 ? 49.867 2.257 -66.329 1.00 71.06 618 GLU A C 1
ATOM 4712 O O . GLU A 1 618 ? 50.318 2.336 -67.474 1.00 71.06 618 GLU A O 1
ATOM 4717 N N . GLY A 1 619 ? 48.648 1.766 -66.086 1.00 74.31 619 GLY A N 1
ATOM 4718 C CA . GLY A 1 619 ? 47.741 1.293 -67.138 1.00 74.31 619 GLY A CA 1
ATOM 4719 C C . GLY A 1 619 ? 48.033 -0.113 -67.689 1.00 74.31 619 GLY A C 1
ATOM 4720 O O . GLY A 1 619 ? 47.319 -0.573 -68.585 1.00 74.31 619 GLY A O 1
ATOM 4721 N N . TRP A 1 620 ? 49.073 -0.806 -67.205 1.00 82.31 620 TRP A N 1
ATOM 4722 C CA . TRP A 1 620 ? 49.428 -2.153 -67.669 1.00 82.31 620 TRP A CA 1
ATOM 4723 C C . TRP A 1 620 ? 48.338 -3.219 -67.454 1.00 82.31 620 TRP A C 1
ATOM 4725 O O . TRP A 1 620 ? 48.013 -3.911 -68.423 1.00 82.31 620 TRP A O 1
ATOM 4735 N N . PRO A 1 621 ? 47.754 -3.402 -66.250 1.00 78.19 621 PRO A N 1
ATOM 4736 C CA . PRO A 1 621 ? 46.748 -4.439 -66.039 1.00 78.19 621 PRO A CA 1
ATOM 4737 C C . PRO A 1 621 ? 45.459 -4.145 -66.813 1.00 78.19 621 PRO A C 1
ATOM 4739 O O . PRO A 1 621 ? 44.834 -5.073 -67.323 1.00 78.19 621 PRO A O 1
ATOM 4742 N N . GLU A 1 622 ? 45.092 -2.875 -66.983 1.00 83.75 622 GLU A N 1
ATOM 4743 C CA . GLU A 1 622 ? 43.962 -2.458 -67.812 1.00 83.75 622 GLU A CA 1
ATOM 4744 C C . GLU A 1 622 ? 44.207 -2.789 -69.290 1.00 83.75 622 GLU A C 1
ATOM 4746 O O . GLU A 1 622 ? 43.339 -3.363 -69.950 1.00 83.75 622 GLU A O 1
ATOM 4751 N N . ALA A 1 623 ? 45.406 -2.490 -69.804 1.00 81.88 623 ALA A N 1
ATOM 4752 C CA . ALA A 1 623 ? 45.799 -2.821 -71.171 1.00 81.88 623 ALA A CA 1
ATOM 4753 C C . ALA A 1 623 ? 45.872 -4.338 -71.405 1.00 81.88 623 ALA A C 1
ATOM 4755 O O . ALA A 1 623 ? 45.485 -4.814 -72.471 1.00 81.88 623 ALA A O 1
ATOM 4756 N N . LEU A 1 624 ? 46.329 -5.104 -70.408 1.00 81.25 624 LEU A N 1
ATOM 4757 C CA . LEU A 1 624 ? 46.405 -6.561 -70.480 1.00 81.25 624 LEU A CA 1
ATOM 4758 C C . LEU A 1 624 ? 45.013 -7.200 -70.519 1.00 81.25 624 LEU A C 1
ATOM 4760 O O . LEU A 1 624 ? 44.772 -8.092 -71.327 1.00 81.25 624 LEU A O 1
ATOM 4764 N N . VAL A 1 625 ? 44.089 -6.748 -69.668 1.00 79.88 625 VAL A N 1
ATOM 4765 C CA . VAL A 1 625 ? 42.708 -7.261 -69.647 1.00 79.88 625 VAL A CA 1
ATOM 4766 C C . VAL A 1 625 ? 41.940 -6.851 -70.910 1.00 79.88 625 VAL A C 1
ATOM 4768 O O . VAL A 1 625 ? 41.074 -7.598 -71.364 1.00 79.88 625 VAL A O 1
ATOM 4771 N N . ALA A 1 626 ? 42.276 -5.707 -71.512 1.00 82.38 626 ALA A N 1
ATOM 4772 C CA . ALA A 1 626 ? 41.718 -5.264 -72.788 1.00 82.38 626 ALA A CA 1
ATOM 4773 C C . ALA A 1 626 ? 42.314 -5.980 -74.022 1.00 82.38 626 ALA A C 1
ATOM 4775 O O . ALA A 1 626 ? 41.763 -5.851 -75.118 1.00 82.38 626 ALA A O 1
ATOM 4776 N N . ASP A 1 627 ? 43.414 -6.729 -73.880 1.00 88.62 627 ASP A N 1
ATOM 4777 C CA . ASP A 1 627 ? 44.051 -7.445 -74.986 1.00 88.62 627 ASP A CA 1
ATOM 4778 C C . ASP A 1 627 ? 43.260 -8.708 -75.379 1.00 88.62 627 ASP A C 1
ATOM 4780 O O . ASP A 1 627 ? 43.051 -9.631 -74.586 1.00 88.62 627 ASP A O 1
ATOM 4784 N N . GLU A 1 628 ? 42.833 -8.780 -76.644 1.00 82.44 628 GLU A N 1
ATOM 4785 C CA . GLU A 1 628 ? 42.020 -9.896 -77.145 1.00 82.44 628 GLU A CA 1
ATOM 4786 C C . GLU A 1 628 ? 42.737 -11.254 -77.081 1.00 82.44 628 GLU A C 1
ATOM 4788 O O . GLU A 1 628 ? 42.079 -12.293 -76.953 1.00 82.44 628 GLU A O 1
ATOM 4793 N N . ALA A 1 629 ? 44.069 -11.286 -77.204 1.00 82.31 629 ALA A N 1
ATOM 4794 C CA . ALA A 1 629 ? 44.823 -12.533 -77.147 1.00 82.31 629 ALA A CA 1
ATOM 4795 C C . ALA A 1 629 ? 44.917 -13.039 -75.703 1.00 82.31 629 ALA A C 1
ATOM 4797 O O . ALA A 1 629 ? 44.710 -14.233 -75.462 1.00 82.31 629 ALA A O 1
ATOM 4798 N N . PHE A 1 630 ? 45.143 -12.139 -74.744 1.00 83.44 630 PHE A N 1
ATOM 4799 C CA . PHE A 1 630 ? 45.084 -12.461 -73.322 1.00 83.44 630 PHE A CA 1
ATOM 4800 C C . PHE A 1 630 ? 43.687 -12.937 -72.907 1.00 83.44 630 PHE A C 1
ATOM 4802 O O . PHE A 1 630 ? 43.573 -13.981 -72.267 1.00 83.44 630 PHE A O 1
ATOM 4809 N N . ALA A 1 631 ? 42.619 -12.261 -73.343 1.00 79.88 631 ALA A N 1
ATOM 4810 C CA . ALA A 1 631 ? 41.242 -12.655 -73.036 1.00 79.88 631 ALA A CA 1
ATOM 4811 C C . ALA A 1 631 ? 40.898 -14.080 -73.524 1.00 79.88 631 ALA A C 1
ATOM 4813 O O . ALA A 1 631 ? 40.233 -14.838 -72.815 1.00 79.88 631 ALA A O 1
ATOM 4814 N N . ARG A 1 632 ? 41.388 -14.487 -74.707 1.00 79.75 632 ARG A N 1
ATOM 4815 C CA . ARG A 1 632 ? 41.221 -15.865 -75.216 1.00 79.75 632 ARG A CA 1
ATOM 4816 C C . ARG A 1 632 ? 41.968 -16.893 -74.368 1.00 79.75 632 ARG A C 1
ATOM 4818 O O . ARG A 1 632 ? 41.394 -17.919 -74.017 1.00 79.75 632 ARG A O 1
ATOM 4825 N N . LEU A 1 633 ? 43.220 -16.607 -74.008 1.00 80.94 633 LEU A N 1
ATOM 4826 C CA . LEU A 1 633 ? 44.032 -17.491 -73.163 1.00 80.94 633 LEU A CA 1
ATOM 4827 C C . LEU A 1 633 ? 43.460 -17.618 -71.743 1.00 80.94 633 LEU A C 1
ATOM 4829 O O . LEU A 1 633 ? 43.471 -18.704 -71.166 1.00 80.94 633 LEU A O 1
ATOM 4833 N N . ALA A 1 634 ? 42.930 -16.525 -71.195 1.00 79.31 634 ALA A N 1
ATOM 4834 C CA . ALA A 1 634 ? 42.221 -16.497 -69.922 1.00 79.31 634 ALA A CA 1
ATOM 4835 C C . ALA A 1 634 ? 40.972 -17.397 -69.942 1.00 79.31 634 ALA A C 1
ATOM 4837 O O . ALA A 1 634 ? 40.760 -18.165 -69.003 1.00 79.31 634 ALA A O 1
ATOM 4838 N N . ALA A 1 635 ? 40.183 -17.358 -71.024 1.00 77.88 635 ALA A N 1
ATOM 4839 C CA . ALA A 1 635 ? 39.011 -18.218 -71.195 1.00 77.88 635 ALA A CA 1
ATOM 4840 C C . ALA A 1 635 ? 39.389 -19.708 -71.279 1.00 77.88 635 ALA A C 1
ATOM 4842 O O . ALA A 1 635 ? 38.827 -20.525 -70.553 1.00 77.88 635 ALA A O 1
ATOM 4843 N N . GLU A 1 636 ? 40.409 -20.058 -72.071 1.00 79.12 636 GLU A N 1
ATOM 4844 C CA . GLU A 1 636 ? 40.933 -21.432 -72.134 1.00 79.12 636 GLU A CA 1
ATOM 4845 C C . GLU A 1 636 ? 41.456 -21.911 -70.768 1.00 79.12 636 GLU A C 1
ATOM 4847 O O . GLU A 1 636 ? 41.264 -23.067 -70.383 1.00 79.12 636 GLU A O 1
ATOM 4852 N N . HIS A 1 637 ? 42.109 -21.026 -70.006 1.00 77.31 637 HIS A N 1
ATOM 4853 C CA . HIS A 1 637 ? 42.578 -21.339 -68.659 1.00 77.31 637 HIS A CA 1
ATOM 4854 C C . HIS A 1 637 ? 41.420 -21.584 -67.684 1.00 77.31 637 HIS A C 1
ATOM 4856 O O . HIS A 1 637 ? 41.489 -22.523 -66.889 1.00 77.31 637 HIS A O 1
ATOM 4862 N N . ALA A 1 638 ? 40.360 -20.776 -67.752 1.00 73.62 638 ALA A N 1
ATOM 4863 C CA . ALA A 1 638 ? 39.162 -20.948 -66.936 1.00 73.62 638 ALA A CA 1
ATOM 4864 C C . ALA A 1 638 ? 38.454 -22.282 -67.239 1.00 73.62 638 ALA A C 1
ATOM 4866 O O . ALA A 1 638 ? 38.116 -23.011 -66.304 1.00 73.62 638 ALA A O 1
ATOM 4867 N N . ASP A 1 639 ? 38.328 -22.656 -68.517 1.00 73.25 639 ASP A N 1
ATOM 4868 C CA . ASP A 1 639 ? 37.756 -23.943 -68.940 1.00 73.25 639 ASP A CA 1
ATOM 4869 C C . ASP A 1 639 ? 38.590 -25.131 -68.423 1.00 73.25 639 ASP A C 1
ATOM 4871 O O . ASP A 1 639 ? 38.059 -26.083 -67.846 1.00 73.25 639 ASP A O 1
ATOM 4875 N N . LEU A 1 640 ? 39.923 -25.045 -68.523 1.00 68.25 640 LEU A N 1
ATOM 4876 C CA . LEU A 1 640 ? 40.844 -26.060 -67.994 1.00 68.25 640 LEU A CA 1
ATOM 4877 C C . LEU A 1 640 ? 40.850 -26.139 -66.458 1.00 68.25 640 LEU A C 1
ATOM 4879 O O . LEU A 1 640 ? 41.126 -27.202 -65.894 1.00 68.25 640 LEU A O 1
ATOM 4883 N N . ALA A 1 641 ? 40.596 -25.028 -65.765 1.00 60.31 641 ALA A N 1
ATOM 4884 C CA . ALA A 1 641 ? 40.488 -24.987 -64.309 1.00 60.31 641 ALA A CA 1
ATOM 4885 C C . ALA A 1 641 ? 39.158 -25.584 -63.813 1.00 60.31 641 ALA A C 1
ATOM 4887 O O . ALA A 1 641 ? 39.142 -26.240 -62.767 1.00 60.31 641 ALA A O 1
ATOM 4888 N N . LEU A 1 642 ? 38.068 -25.427 -64.574 1.00 57.38 642 LEU A N 1
ATOM 4889 C CA . LEU A 1 642 ? 36.767 -26.046 -64.300 1.00 57.38 642 LEU A CA 1
ATOM 4890 C C . LEU A 1 642 ? 36.796 -27.570 -64.508 1.00 57.38 642 LEU A C 1
ATOM 4892 O O . LEU A 1 642 ? 36.290 -28.303 -63.655 1.00 57.38 642 LEU A O 1
ATOM 4896 N N . ASP A 1 643 ? 37.478 -28.058 -65.551 1.00 52.22 643 ASP A N 1
ATOM 4897 C CA . ASP A 1 643 ? 37.668 -29.500 -65.809 1.00 52.22 643 ASP A CA 1
ATOM 4898 C C . ASP A 1 643 ? 38.514 -30.200 -64.719 1.00 52.22 643 ASP A C 1
ATOM 4900 O O . ASP A 1 643 ? 38.362 -31.392 -64.447 1.00 52.22 643 ASP A O 1
ATOM 4904 N N . ARG A 1 644 ? 39.382 -29.456 -64.017 1.00 47.44 644 ARG A N 1
ATOM 4905 C CA . ARG A 1 644 ? 40.281 -29.969 -62.961 1.00 47.44 644 ARG A CA 1
ATOM 4906 C C . ARG A 1 644 ? 39.638 -30.180 -61.589 1.00 47.44 644 ARG A C 1
ATOM 4908 O O . ARG A 1 644 ? 40.324 -30.664 -60.685 1.00 47.44 644 ARG A O 1
ATOM 4915 N N . ARG A 1 645 ? 38.330 -29.934 -61.415 1.00 47.31 645 ARG A N 1
ATOM 4916 C CA . ARG A 1 645 ? 37.595 -30.434 -60.228 1.00 47.31 645 ARG A CA 1
ATOM 4917 C C . ARG A 1 645 ? 37.474 -31.972 -60.199 1.00 47.31 645 ARG A C 1
ATOM 4919 O O . ARG A 1 645 ? 36.983 -32.519 -59.216 1.00 47.31 645 ARG A O 1
ATOM 4926 N N . GLY A 1 646 ? 38.023 -32.674 -61.197 1.00 44.69 646 GLY A N 1
ATOM 4927 C CA . GLY A 1 646 ? 38.502 -34.050 -61.082 1.00 44.69 646 GLY A CA 1
ATOM 4928 C C . GLY A 1 646 ? 39.823 -34.250 -61.841 1.00 44.69 646 GLY A C 1
ATOM 4929 O O . GLY A 1 646 ? 39.856 -34.146 -63.060 1.00 44.69 646 GLY A O 1
ATOM 4930 N N . THR A 1 647 ? 40.893 -34.634 -61.131 1.00 35.59 647 THR A N 1
ATOM 4931 C CA . THR A 1 647 ? 42.258 -35.022 -61.596 1.00 35.59 647 THR A CA 1
ATOM 4932 C C . THR A 1 647 ? 43.273 -33.913 -61.984 1.00 35.59 647 THR A C 1
ATOM 4934 O O . THR A 1 647 ? 42.952 -33.009 -62.750 1.00 35.59 647 THR A O 1
ATOM 4937 N N . PRO A 1 648 ? 44.552 -33.997 -61.528 1.00 33.06 648 PRO A N 1
ATOM 4938 C CA . PRO A 1 648 ? 45.592 -33.014 -61.846 1.00 33.06 648 PRO A CA 1
ATOM 4939 C C . PRO A 1 648 ? 46.355 -33.389 -63.135 1.00 33.06 648 PRO A C 1
ATOM 4941 O O . PRO A 1 648 ? 46.656 -34.570 -63.336 1.00 33.06 648 PRO A O 1
ATOM 4944 N N . PRO A 1 649 ? 46.764 -32.438 -63.998 1.00 39.69 649 PRO A N 1
ATOM 4945 C CA . PRO A 1 649 ? 47.571 -32.775 -65.164 1.00 39.69 649 PRO A CA 1
ATOM 4946 C C . PRO A 1 649 ? 49.065 -32.724 -64.900 1.00 39.69 649 PRO A C 1
ATOM 4948 O O . PRO A 1 649 ? 49.610 -31.822 -64.264 1.00 39.69 649 PRO A O 1
ATOM 4951 N N . ARG A 1 650 ? 49.709 -33.716 -65.505 1.00 37.16 650 ARG A N 1
ATOM 4952 C CA . ARG A 1 650 ? 51.140 -33.822 -65.744 1.00 37.16 650 ARG A CA 1
ATOM 4953 C C . ARG A 1 650 ? 51.643 -32.670 -66.615 1.00 37.16 650 ARG A C 1
ATOM 4955 O O . ARG A 1 650 ? 50.973 -32.245 -67.551 1.00 37.16 650 ARG A O 1
ATOM 4962 N N . CYS A 1 651 ? 52.866 -32.248 -66.309 1.00 38.22 651 CYS A N 1
ATOM 4963 C CA . CYS A 1 651 ? 53.689 -31.295 -67.038 1.00 38.22 651 CYS A CA 1
ATOM 4964 C C . CYS A 1 651 ? 53.576 -31.425 -68.565 1.00 38.22 651 CYS A C 1
ATOM 4966 O O . CYS A 1 651 ? 53.853 -32.490 -69.118 1.00 38.22 651 CYS A O 1
ATOM 4968 N N . ALA A 1 652 ? 53.298 -30.311 -69.242 1.00 33.16 652 ALA A N 1
ATOM 4969 C CA . ALA A 1 652 ? 53.603 -30.138 -70.655 1.00 33.16 652 ALA A CA 1
ATOM 4970 C C . ALA A 1 652 ? 54.387 -28.831 -70.825 1.00 33.16 652 ALA A C 1
ATOM 4972 O O . ALA A 1 652 ? 53.929 -27.747 -70.475 1.00 33.16 652 ALA A O 1
ATOM 4973 N N . VAL A 1 653 ? 55.617 -28.989 -71.303 1.00 39.34 653 VAL A N 1
ATOM 4974 C CA . VAL A 1 653 ? 56.577 -27.936 -71.630 1.00 39.34 653 VAL A CA 1
ATOM 4975 C C . VAL A 1 653 ? 56.019 -27.083 -72.768 1.00 39.34 653 VAL A C 1
ATOM 4977 O O . VAL A 1 653 ? 55.795 -27.611 -73.855 1.00 39.34 653 VAL A O 1
ATOM 4980 N N . TRP A 1 654 ? 55.876 -25.774 -72.556 1.00 29.22 654 TRP A N 1
ATOM 4981 C CA . TRP A 1 654 ? 55.648 -24.821 -73.642 1.00 29.22 654 TRP A CA 1
ATOM 4982 C C . TRP A 1 654 ? 56.944 -24.075 -73.958 1.00 29.22 654 TRP A C 1
ATOM 4984 O O . TRP A 1 654 ? 57.523 -23.389 -73.117 1.00 29.22 654 TRP A O 1
ATOM 4994 N N . ARG A 1 655 ? 57.437 -24.300 -75.182 1.00 31.56 655 ARG A N 1
ATOM 4995 C CA . ARG A 1 655 ? 58.561 -23.585 -75.790 1.00 31.56 655 ARG A CA 1
ATOM 4996 C C . ARG A 1 655 ? 58.091 -22.214 -76.264 1.00 31.56 655 ARG A C 1
ATOM 4998 O O . ARG A 1 655 ? 57.034 -22.101 -76.873 1.00 31.56 655 ARG A O 1
ATOM 5005 N N . THR A 1 656 ? 58.950 -21.231 -76.040 1.00 38.53 656 THR A N 1
ATOM 5006 C CA . THR A 1 656 ? 58.916 -19.883 -76.600 1.00 38.53 656 THR A CA 1
ATOM 5007 C C . THR A 1 656 ? 58.756 -19.870 -78.121 1.00 38.53 656 THR A C 1
ATOM 5009 O O . THR A 1 656 ? 59.472 -20.586 -78.833 1.00 38.53 656 THR A O 1
ATOM 5012 N N . ARG A 1 657 ? 57.887 -18.982 -78.608 1.00 31.52 657 ARG A N 1
ATOM 5013 C CA . ARG A 1 657 ? 58.104 -18.198 -79.825 1.00 31.52 657 ARG A CA 1
ATOM 5014 C C . ARG A 1 657 ? 57.395 -16.864 -79.732 1.00 31.52 657 ARG A C 1
ATOM 5016 O O . ARG A 1 657 ? 56.222 -16.886 -79.310 1.00 31.52 657 ARG A O 1
#

Organism: NCBI:txid420245

Sequence (657 aa):
MNECGDAVAAALRHAALMRDLASRYPFLRLHEEEGWPEALVADEAFARLAAEHADLACDPKRNAAALRGVEDAMNECGDAVAAALRHAALMRDLASRYPFLRLHEEEGWPEALVADEAFARLAAEHADLALDSKRNAAALRGVEDAMNECGDAVAAALRHAALMRDLASRYPFLRLHEEEGWPEALVADEAFARLAAEHADLACDPKRNAAALRGVEDAMNECGDAVAAALRHAALMRDLASRYPFLRLHEEEGWPEALVADEAFARLAAEHADLALDPKRNAAALRGVEDAMNECGDAVAAALRHAALMRDLASRYPFLRLHEEEGWPEALVADEAFARLAAEHADLALDPKRNAAALRGVEDAMNECGDAVAAALRHAALMRDLASRYPFLRLHEEEGWPEALVADEAFARLAAEHADLALDPKRNAAALRGVEDAMNECGDAVAAALRHAALMRDLASRYPFLRLHEEEGWPEALVADEAFARLAAEHADLACDPKRNAAALRGVEDAMNECGDAVAAALRHAALMRDLASRYPFLRLHEEEGWPEALVADEAFARLAAEHADLALDSKRNAAALRGVEDAMNECGDAVAAALRHAALMRDLASRYPFLRLHEEEGWPEALVADEAFARLAAEHADLALDRRGTPPRCAVWRTR

Mean predicted aligned error: 15.0 Å

pLDDT: mean 91.16, std 10.23, range [29.22, 98.38]

Foldseek 3Di:
DVVVVVVVVLVVVVVVLQVVCCVLQVLADDDDFRCLSVQLVVDPQLVVLSVVLVVLVVPCVVCVVVNVVSSVVNNVSSVVSVLVSVVVVLQVVCCVLQVLADDDDQDCLSVQLVVDPQLVVLSVVLVVLVVCCVVCVVVNVVSSVVNNVSSVVSVLVSVVVVLQVVCCVLQVLADDDDQDCLSVQLVVDPQLVVLSVVLVVLVVPCVVCVVVNVVSSVVNNVSSVVSRLVSVVVVLVVVCCVLQVLADDDDFDCLSVQLVVDPQLVVLSVVLVVLVVPCVVCVVVNVVSSVVNNVSSVVSVLVSVVVVLVVVCCVLQVLADDDDFDCLSVQLVVDPQLVVLSVVLVVCVVPCVVCVVVNVVSSVVNNVSSVVSVLVSVVVVLVVVCCVLQVLADDDDFDCLSVQLVVDPQLVVLSVVLVVCVVPCVVCVVVNVVSSVVNNVSSVVSNLVRVVVVLVVVCCVLQVLADDDDFDCLSVQLVVDPVLVVLSVVLVVCVVPCVVCVVVNVVSSVVNNVSSVVSVLVRVVVVLQVVCCVLQVLADDDDQDCLSVQLVVDPQLVVLSVVLVVLVVCCPVSVVVNVVSSVVNNVSSVVSNVVSVVVVLQVVCCVLPVPDDDDPDPCVSVVQCVDPVNVVVSVVSVVVVVVVVPDDDDDDDDDDD

Secondary structure (DSSP, 8-state):
-HHHHHHHHHHHHHHHHHHHHHHH-TTPPP--STTHHHHHHH-HHHHHHHHHHHHHTTSTTTSHHHHHHHHHHHHHHHHHHHHHHHHHHHHHHHHHH-TTS----STTHHHHHHH-HHHHHHHHHHHHHHTTTTTSHHHHHHHHHHHHHHHHHHHHHHHHHHHHHHHHHH-TTS----STTHHHHHHH-HHHHHHHHHHHHHTTSTTTSHHHHHHHHHHHHHHHHHHHHHHHHHHHHHHHHHH-TTS----STTHHHHHHH-HHHHHHHHHHHHHTTSHHHHHHHHHHHHHHHHHHHHHHHHHHHHHHHHHHHHHH-TTS----STTHHHHHHH-HHHHHHHHHHHHHTTSTTTSHHHHHHHHHHHHHHHHHHHHHHHHHHHHHHHHHH-TTS----STTHHHHHHH-HHHHHHHHHHHHHTTSTTTSHHHHHHHHHHHHHHHHHHHHHHHHHHHHHHHHHH-TTS----STTHHHHHHH-HHHHHHHHHHHHHTTSTTTSHHHHHHHHHHHHHHHHHHHHHHHHHHHHHHHHHH-TTS----STTHHHHHHH-HHHHHHHHHHHHHHTTTTTSHHHHHHHHHHHHHHHHHHHHHHHHHHHHHHHHHH-TTS----STTHHHHHHH-HHHHHHHHHHHHHHHHTTS-PPP-------

Solvent-accessible surface area (backbone atoms only — not comparable to full-atom values): 36919 Å² total; per-residue (Å²): 113,67,69,62,50,53,52,53,53,49,52,53,49,52,56,49,44,49,52,48,47,50,69,76,37,75,83,52,68,82,75,87,55,87,61,35,61,64,50,44,72,68,30,67,67,45,51,51,41,55,51,51,44,58,61,41,59,77,46,49,85,87,31,49,69,58,45,50,54,41,51,51,51,45,32,53,47,43,51,51,51,46,49,53,49,52,51,53,51,44,48,51,49,48,50,70,76,37,77,82,52,68,83,75,85,55,88,62,36,62,62,51,45,71,70,32,66,67,43,52,51,42,53,51,51,45,57,62,42,57,77,48,46,85,85,31,49,69,60,44,49,54,41,53,50,51,45,33,51,48,43,51,50,49,46,49,53,48,51,50,53,51,45,47,52,49,47,50,69,77,36,77,84,53,70,83,75,87,55,87,62,37,62,61,52,44,70,69,30,68,68,46,52,52,42,54,50,51,44,58,62,41,60,76,45,49,84,86,31,52,69,61,46,51,54,40,52,50,50,45,32,52,47,43,52,50,49,44,50,53,48,51,51,53,51,45,48,51,49,48,49,71,78,36,77,85,54,69,82,75,86,55,85,61,38,62,62,53,43,70,69,30,66,67,45,51,52,42,53,52,51,44,57,62,41,60,76,45,49,84,86,31,50,68,59,45,49,55,41,52,51,49,45,31,51,47,41,51,50,49,46,50,53,49,53,52,51,51,45,48,51,50,48,49,71,76,38,77,83,54,69,81,75,88,56,85,63,37,62,64,51,44,71,69,30,68,67,44,52,52,41,53,52,51,45,56,63,41,59,77,46,48,83,85,30,48,71,59,45,50,53,41,53,51,51,45,32,52,47,42,52,50,51,45,50,53,47,51,50,52,51,45,49,52,49,47,48,70,77,36,76,83,54,69,83,75,87,55,87,63,37,62,63,52,44,70,68,30,68,67,46,51,52,41,53,51,52,45,58,63,40,59,76,46,48,83,84,30,47,70,58,45,51,53,40,53,50,50,46,33,53,48,44,51,51,50,43,51,54,48,52,52,52,50,45,48,51,49,49,50,69,77,35,76,84,54,69,83,76,86,56,88,64,37,62,62,52,45,69,68,30,69,66,46,50,50,43,54,50,53,43,56,64,39,59,76,45,49,81,85,30,47,71,59,46,53,54,42,53,52,50,45,35,52,48,43,53,50,49,44,50,54,47,54,50,53,50,46,48,52,49,48,49,69,78,35,77,81,54,69,83,72,88,55,88,63,37,61,62,51,42,70,68,30,68,65,44,51,52,42,52,50,52,44,57,63,41,55,78,47,46,83,85,30,50,69,59,44,51,54,41,53,52,50,44,33,52,47,42,52,49,49,45,50,53,47,54,50,52,50,51,50,52,48,49,47,68,78,33,77,84,60,84,84,68,91,55,89,65,42,65,63,52,48,68,68,30,70,68,50,48,52,54,51,51,55,48,51,54,56,57,61,61,43,83,62,69,85,83,79,91,77,89,82,80,89,128

InterPro domains:
  IPR056040 Domain of unknown function DUF7623 [PF24610] (41-86)
  IPR056040 Domain of unknown function DUF7623 [PF24610] (187-232)
  IPR056040 Domain of unknown function DUF7623 [PF24610] (260-305)
  IPR056040 Domain of unknown function DUF7623 [PF24610] (333-378)
  IPR056040 Domain of unknown function DUF7623 [PF24610] (406-451)
  IPR056040 Domain of unknown function DUF7623 [PF24610] (479-524)

Radius of gyration: 54.31 Å; Cα contacts (8 Å, |Δi|>4): 494; chains: 1; bounding box: 124×72×164 Å